Protein AF-A0A1S8A760-F1 (afdb_monomer)

Organism: Rosellinia necatrix (NCBI:txid77044)

Mean predicted aligned error: 11.9 Å

Sequence (377 aa):
MSPFPSDGNFTNELARILYDTVAKETEVVRKRNTLAPEFHKFLIQGTETIYLIHLPMFHVANYRQQLIVSVEFDQRSREKYVTMKKSYPSDPMILVTQHKTMLKDVVENNSGFKAQIMTKEAGIILYDVNVVIRKTVVSRPLNSKYRLRDYPTDSMPFYLYGSGSEANIDHVITRAPNTQLSASRCRLEWQEEQDAGVWDKDLVVLLEDVREAPMQPFPANAEIGGRNGAIVSHDHAAAAAKRSVGTKQDGRARNGYANGGDPARENGGDEPGNPQAAAAAAAAAGAETRGGGAKGSGFFFRPGARFQVGVWEDGDRSDASSKHASSELGAFVGYGVLTLGESVYVDSEAMNFDPFKKVEKVSEWRYEFDRIGKELE

Secondary structure (DSSP, 8-state):
--S-TTGGGHHHHHHHHHHHHHHHHHHHHHHHH----B--EEEEE-SSSEEEEE---SSSGGG-EEEEEEEEE-HHHHHHHHHHHHHSTTS--EEEESS-B-HHHHHH-TT-EEEEEEETTTEEEEEEEEEEEEEEEEEEE--GGGS-SS--SS-EEEEEEE-SSSEEEEE---SSS--EEEEEEEEEEESS---GGGGGS-EEEEETT--TGGGPSPPPHHHHT-TTSPP--THHHHHHHHTT------------------------------THHHHHHHHGGG-----------S-SS-TT-EEEEEEEE-S-TTSSSGGGGTTS---EEEEEEEE--SEEEEESSGGG--TT-----HHHHHHHHHHHHHH--

Foldseek 3Di:
DDPCCPPPNNVVVVVVVVVVVVVVVVVLVCQQADFDFDKWKFWWFDLVWIKTFTDAAQRHNQRQKGWIFTKDKDPVVSVVVNVVCVVVVAWTKMKIFPTRGRPVCQQPPQQFGFIFIQTPVGGTPGGRITMGTDDTLFIAGNHPVQADPAAFFFWWKWWWADFQQKIWTWTLHRHPPDKTKIFIRKHWFFPDDADRCVRVFGKMKTQRPHGRRLCPPPDACVLLLFPHEDPPPCVVLVVVVVVPPPDDDDDDDDDDDDDDDDDDDDDDDDDDDDPCVVVVSNVVVLDDDDDDDDPDRSRQRAAFRKGKIWMFGQCDSPDNHCCSRRPVDHGTRGITMITGHSHIYMGSERRNDNSSDDDPPVVVVVVVVVVVVVVVD

pLDDT: mean 80.33, std 24.34, range [24.03, 98.62]

Solvent-accessible surface area (backbone atoms only — not comparable to full-atom values): 21695 Å² total; per-residue (Å²): 134,79,94,61,51,68,53,95,55,41,47,60,52,50,51,47,54,51,49,54,49,52,55,54,51,48,53,52,53,46,65,32,60,51,73,59,62,37,69,52,47,20,46,58,36,64,74,91,62,36,33,38,33,46,65,39,20,68,50,39,48,70,30,28,40,51,36,31,31,34,43,45,56,41,70,72,51,38,56,50,48,44,53,48,44,71,75,41,50,54,60,62,41,35,37,32,42,69,55,66,38,43,66,66,57,64,72,70,32,80,86,38,49,55,23,31,33,26,35,90,88,73,39,75,76,43,73,78,36,45,39,31,68,75,44,79,74,42,65,30,52,54,48,76,91,36,38,50,94,62,60,49,69,70,27,35,34,22,40,41,49,61,42,99,87,43,23,31,39,38,50,54,79,40,45,82,73,52,59,52,43,36,32,24,54,25,47,76,47,59,76,59,94,72,67,81,70,60,55,79,48,60,33,25,34,32,32,57,88,39,48,42,41,88,52,59,77,64,64,51,40,82,76,50,57,42,89,49,31,74,78,71,62,67,60,65,46,49,61,64,55,61,72,73,69,84,67,84,90,78,90,84,81,85,83,89,86,88,80,89,80,86,86,83,89,82,90,88,83,87,87,88,83,80,72,61,69,66,58,53,62,67,60,63,79,58,77,85,83,92,77,90,81,79,97,63,60,75,49,76,93,38,58,66,33,73,39,55,27,46,32,26,30,36,48,47,69,84,46,51,39,47,49,20,51,67,79,50,55,37,59,78,73,49,47,31,38,40,29,36,17,64,28,45,38,42,29,36,44,53,33,56,44,50,85,80,63,77,80,79,56,62,67,55,53,53,53,52,51,56,49,54,59,65,73,74,110

Radius of gyration: 25.48 Å; Cα contacts (8 Å, |Δi|>4): 649; chains: 1; bounding box: 60×52×81 Å

Nearest PDB structures (foldseek):
  6ebn-assembly1_A  TM=8.573E-01  e=6.271E-21  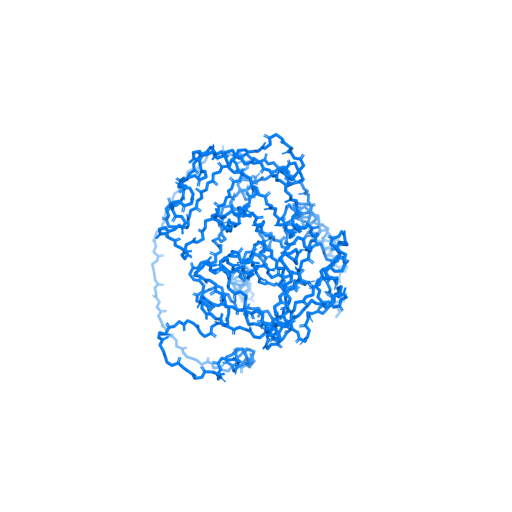Psilocybe cubensis
  6fp6-assembly10_T  TM=1.604E-01  e=4.983E+00  Homo sapiens
  6fp6-assembly1_B  TM=1.608E-01  e=7.389E+00  Homo sapiens
  6fp6-assembly7_N  TM=1.626E-01  e=6.603E+00  Homo sapiens

Structure (mmCIF, N/CA/C/O backbone):
data_AF-A0A1S8A760-F1
#
_entry.id   AF-A0A1S8A760-F1
#
loop_
_atom_site.group_PDB
_atom_site.id
_atom_site.type_symbol
_atom_site.label_atom_id
_atom_site.label_alt_id
_atom_site.label_comp_id
_atom_site.label_asym_id
_atom_site.label_entity_id
_atom_site.label_seq_id
_atom_site.pdbx_PDB_ins_code
_atom_site.Cartn_x
_atom_site.Cartn_y
_atom_site.Cartn_z
_atom_site.occupancy
_atom_site.B_iso_or_equiv
_atom_site.auth_seq_id
_atom_site.auth_comp_id
_atom_site.auth_asym_id
_atom_site.auth_atom_id
_atom_site.pdbx_PDB_model_num
ATOM 1 N N . MET A 1 1 ? 22.114 -27.608 -35.075 1.00 77.31 1 MET A N 1
ATOM 2 C CA . MET A 1 1 ? 23.422 -26.920 -35.040 1.00 77.31 1 MET A CA 1
ATOM 3 C C . MET A 1 1 ? 23.793 -26.596 -36.472 1.00 77.31 1 MET A C 1
ATOM 5 O O . MET A 1 1 ? 23.999 -27.527 -37.237 1.00 77.31 1 MET A O 1
ATOM 9 N N . SER A 1 2 ? 23.733 -25.320 -36.862 1.00 82.19 2 SER A N 1
ATOM 10 C CA . SER A 1 2 ? 24.055 -24.924 -38.240 1.00 82.19 2 SER A CA 1
ATOM 11 C C . SER A 1 2 ? 25.548 -25.155 -38.505 1.00 82.19 2 SER A C 1
ATOM 13 O O . SER A 1 2 ? 26.344 -24.799 -37.635 1.00 82.19 2 SER A O 1
ATOM 15 N N . PRO A 1 3 ? 25.943 -25.735 -39.654 1.00 86.00 3 PRO A N 1
ATOM 16 C CA . PRO A 1 3 ? 27.348 -25.877 -40.033 1.00 86.00 3 PRO A CA 1
ATOM 17 C C . PRO A 1 3 ? 27.922 -24.616 -40.705 1.00 86.00 3 PRO A C 1
ATOM 19 O O . PRO A 1 3 ? 29.114 -24.583 -40.983 1.00 86.00 3 PRO A O 1
ATOM 22 N N . PHE A 1 4 ? 27.108 -23.573 -40.923 1.00 87.00 4 PHE A N 1
ATOM 23 C CA . PHE A 1 4 ? 27.490 -22.350 -41.648 1.00 87.00 4 PHE A CA 1
ATOM 24 C C . PHE A 1 4 ? 27.614 -21.062 -40.799 1.00 87.00 4 PHE A C 1
ATOM 26 O O . PHE A 1 4 ? 27.436 -19.975 -41.344 1.00 87.00 4 PHE A O 1
ATOM 33 N N . PRO A 1 5 ? 27.863 -21.086 -39.471 1.00 73.56 5 PRO A N 1
ATOM 34 C CA . PRO A 1 5 ? 27.787 -19.865 -38.670 1.00 73.56 5 PRO A CA 1
ATOM 35 C C . PRO A 1 5 ? 28.897 -18.862 -39.020 1.00 73.56 5 PRO A C 1
ATOM 37 O O . PRO A 1 5 ? 28.692 -17.660 -38.909 1.00 73.56 5 PRO A O 1
ATOM 40 N N . SER A 1 6 ? 30.061 -19.333 -39.470 1.00 80.62 6 SER A N 1
ATOM 41 C CA . SER A 1 6 ? 31.209 -18.487 -39.815 1.00 80.62 6 SER A CA 1
ATOM 42 C C . SER A 1 6 ? 31.208 -17.967 -41.253 1.00 80.62 6 SER A C 1
ATOM 44 O O . SER A 1 6 ? 32.016 -17.090 -41.566 1.00 80.62 6 SER A O 1
ATOM 46 N N . ASP A 1 7 ? 30.344 -18.497 -42.122 1.00 84.19 7 ASP A N 1
ATOM 47 C CA . ASP A 1 7 ? 30.313 -18.103 -43.530 1.00 84.19 7 ASP A CA 1
ATOM 48 C C . ASP A 1 7 ? 29.912 -16.634 -43.662 1.00 84.19 7 ASP A C 1
ATOM 50 O O . ASP A 1 7 ? 29.051 -16.132 -42.941 1.00 84.19 7 ASP A O 1
ATOM 54 N N . GLY A 1 8 ? 30.585 -15.911 -44.559 1.00 83.44 8 GLY A N 1
ATOM 55 C CA . GLY A 1 8 ? 30.240 -14.521 -44.860 1.00 83.44 8 GLY A CA 1
ATOM 56 C C . GLY A 1 8 ? 30.291 -13.566 -43.661 1.00 83.44 8 GLY A C 1
ATOM 57 O O . GLY A 1 8 ? 29.593 -12.559 -43.679 1.00 83.44 8 GLY A O 1
ATOM 58 N N . ASN A 1 9 ? 31.098 -13.856 -42.629 1.00 84.38 9 ASN A N 1
ATOM 59 C CA . ASN A 1 9 ? 31.186 -13.057 -41.395 1.00 84.38 9 ASN A CA 1
ATOM 60 C C . ASN A 1 9 ? 29.900 -13.072 -40.535 1.00 84.38 9 ASN A C 1
ATOM 62 O O . ASN A 1 9 ? 29.743 -12.243 -39.633 1.00 84.38 9 ASN A O 1
ATOM 66 N N . PHE A 1 10 ? 29.002 -14.031 -40.773 1.00 88.12 10 PHE A N 1
ATOM 67 C CA . PHE A 1 10 ? 27.689 -14.111 -40.134 1.00 88.12 10 PHE A CA 1
ATOM 68 C C . PHE A 1 10 ? 27.760 -14.180 -38.597 1.00 88.12 10 PHE A C 1
ATOM 70 O O . PHE A 1 10 ? 27.038 -13.449 -37.920 1.00 88.12 10 PHE A O 1
ATOM 77 N N . THR A 1 11 ? 28.693 -14.947 -38.013 1.00 90.38 11 THR A N 1
ATOM 78 C CA . THR A 1 11 ? 28.916 -14.970 -36.550 1.00 90.38 11 THR A CA 1
ATOM 79 C C . THR A 1 11 ? 29.159 -13.574 -35.972 1.00 90.38 11 THR A C 1
ATOM 81 O O . THR A 1 11 ? 28.618 -13.245 -34.918 1.00 90.38 11 THR A O 1
ATOM 84 N N . ASN A 1 12 ? 29.962 -12.739 -36.638 1.00 91.06 12 ASN A N 1
ATOM 85 C CA . ASN A 1 12 ? 30.265 -11.396 -36.139 1.00 91.06 12 ASN A CA 1
ATOM 86 C C . ASN A 1 12 ? 29.061 -10.459 -36.281 1.00 91.06 12 ASN A C 1
ATOM 88 O O . ASN A 1 12 ? 28.842 -9.607 -35.420 1.00 91.06 12 ASN A O 1
ATOM 92 N N . GLU A 1 13 ? 28.254 -10.631 -37.328 1.00 91.25 13 GLU A N 1
ATOM 93 C CA . GLU A 1 13 ? 26.993 -9.908 -37.465 1.00 91.25 13 GLU A CA 1
ATOM 94 C C . GLU A 1 13 ? 26.007 -10.279 -36.350 1.00 91.25 13 GLU A C 1
ATOM 96 O O . GLU A 1 13 ? 25.474 -9.385 -35.688 1.00 91.25 13 GLU A O 1
ATOM 101 N N . LEU A 1 14 ? 25.839 -11.574 -36.061 1.00 92.62 14 LEU A N 1
ATOM 102 C CA . LEU A 1 14 ? 25.031 -12.045 -34.934 1.00 92.62 14 LEU A CA 1
ATOM 103 C C . LEU A 1 14 ? 25.556 -11.519 -33.594 1.00 92.62 14 LEU A C 1
ATOM 105 O O . LEU A 1 14 ? 24.769 -11.065 -32.762 1.00 92.62 14 LEU A O 1
ATOM 109 N N . ALA A 1 15 ? 26.875 -11.531 -33.387 1.00 94.38 15 ALA A N 1
ATOM 110 C CA . ALA A 1 15 ? 27.492 -10.989 -32.181 1.00 94.38 15 ALA A CA 1
ATOM 111 C C . ALA A 1 15 ? 27.212 -9.485 -32.024 1.00 94.38 15 ALA A C 1
ATOM 113 O O . ALA A 1 15 ? 26.903 -9.034 -30.920 1.00 94.38 15 ALA A O 1
ATOM 114 N N . ARG A 1 16 ? 27.247 -8.713 -33.119 1.00 94.31 16 ARG A N 1
ATOM 115 C CA . ARG A 1 16 ? 26.883 -7.288 -33.114 1.00 94.31 16 ARG A CA 1
ATOM 116 C C . ARG A 1 16 ? 25.404 -7.083 -32.786 1.00 94.31 16 ARG A C 1
ATOM 118 O O . ARG A 1 16 ? 25.092 -6.262 -31.931 1.00 94.31 16 ARG A O 1
ATOM 125 N N . ILE A 1 17 ? 24.503 -7.847 -33.407 1.00 95.12 17 ILE A N 1
ATOM 126 C CA . ILE A 1 17 ? 23.058 -7.781 -33.123 1.00 95.12 17 ILE A CA 1
ATOM 127 C C . ILE A 1 17 ? 22.786 -8.094 -31.648 1.00 95.12 17 ILE A C 1
ATOM 129 O O . ILE A 1 17 ? 22.015 -7.385 -30.993 1.00 95.12 17 ILE A O 1
ATOM 133 N N . LEU A 1 18 ? 23.438 -9.127 -31.110 1.00 94.88 18 LEU A N 1
ATOM 134 C CA . LEU A 1 18 ? 23.349 -9.473 -29.697 1.00 94.88 18 LEU A CA 1
ATOM 135 C C . LEU A 1 18 ? 23.847 -8.320 -28.823 1.00 94.88 18 LEU A C 1
ATOM 137 O O . LEU A 1 18 ? 23.137 -7.913 -27.906 1.00 94.88 18 LEU A O 1
ATOM 141 N N . TYR A 1 19 ? 25.022 -7.762 -29.124 1.00 96.94 19 TYR A N 1
ATOM 142 C CA . TYR A 1 19 ? 25.587 -6.637 -28.380 1.00 96.94 19 TYR A CA 1
ATOM 143 C C . TYR A 1 19 ? 24.648 -5.425 -28.367 1.00 96.94 19 TYR A C 1
ATOM 145 O O . TYR A 1 19 ? 24.320 -4.913 -27.297 1.00 96.94 19 TYR A O 1
ATOM 153 N N . ASP A 1 20 ? 24.155 -5.005 -29.533 1.00 95.75 20 ASP A N 1
ATOM 154 C CA . ASP A 1 20 ? 23.255 -3.857 -29.661 1.00 95.75 20 ASP A CA 1
ATOM 155 C C . ASP A 1 20 ? 21.937 -4.087 -28.916 1.00 95.75 20 ASP A C 1
ATOM 157 O O . ASP A 1 20 ? 21.383 -3.168 -28.305 1.00 95.75 20 ASP A O 1
ATOM 161 N N . THR A 1 21 ? 21.431 -5.322 -28.937 1.00 94.25 21 THR A N 1
ATOM 162 C CA . THR A 1 21 ? 20.231 -5.714 -28.190 1.00 94.25 21 THR A CA 1
ATOM 163 C C . THR A 1 21 ? 20.487 -5.641 -26.688 1.00 94.25 21 THR A C 1
ATOM 165 O O . THR A 1 21 ? 19.731 -4.982 -25.976 1.00 94.25 21 THR A O 1
ATOM 168 N N . VAL A 1 22 ? 21.584 -6.230 -26.203 1.00 95.62 22 VAL A N 1
ATOM 169 C CA . VAL A 1 22 ? 21.972 -6.190 -24.784 1.00 95.62 22 VAL A CA 1
ATOM 170 C C . VAL A 1 22 ? 22.178 -4.752 -24.310 1.00 95.62 22 VAL A C 1
ATOM 172 O O . VAL A 1 22 ? 21.701 -4.393 -23.233 1.00 95.62 22 VAL A O 1
ATOM 175 N N . ALA A 1 23 ? 22.829 -3.901 -25.105 1.00 95.19 23 ALA A N 1
ATOM 176 C CA . ALA A 1 23 ? 23.032 -2.492 -24.776 1.00 95.19 23 ALA A CA 1
ATOM 177 C C . ALA A 1 23 ? 21.695 -1.741 -24.636 1.00 95.19 23 ALA A C 1
ATOM 179 O O . ALA A 1 23 ? 21.484 -1.028 -23.652 1.00 95.19 23 ALA A O 1
ATOM 180 N N . LYS A 1 24 ? 20.754 -1.954 -25.567 1.00 92.88 24 LYS A N 1
ATOM 181 C CA . LYS A 1 24 ? 19.403 -1.366 -25.509 1.00 92.88 24 LYS A CA 1
ATOM 182 C C . LYS A 1 24 ? 18.616 -1.844 -24.288 1.00 92.88 24 LYS A C 1
ATOM 184 O O . LYS A 1 24 ? 18.034 -1.018 -23.587 1.00 92.88 24 LYS A O 1
ATOM 189 N N . GLU A 1 25 ? 18.614 -3.146 -24.004 1.00 92.75 25 GLU A N 1
ATOM 190 C CA . GLU A 1 25 ? 17.929 -3.691 -22.823 1.00 92.75 25 GLU A CA 1
ATOM 191 C C . GLU A 1 25 ? 18.574 -3.215 -21.515 1.00 92.75 25 GLU A C 1
ATOM 193 O O . GLU A 1 25 ? 17.878 -2.939 -20.539 1.00 92.75 25 GLU A O 1
ATOM 198 N N . THR A 1 26 ? 19.896 -3.026 -21.496 1.00 94.69 26 THR A N 1
ATOM 199 C CA . THR A 1 26 ? 20.610 -2.494 -20.326 1.00 94.69 26 THR A CA 1
ATOM 200 C C . THR A 1 26 ? 20.114 -1.096 -19.956 1.00 94.69 26 THR A C 1
ATOM 202 O O . THR A 1 26 ? 19.921 -0.809 -18.774 1.00 94.69 26 THR A O 1
ATOM 205 N N . GLU A 1 27 ? 19.830 -0.233 -20.933 1.00 93.62 27 GLU A N 1
ATOM 206 C CA . GLU A 1 27 ? 19.244 1.090 -20.675 1.00 93.62 27 GLU A CA 1
ATOM 207 C C . GLU A 1 27 ? 17.830 1.009 -20.086 1.00 93.62 27 GLU A C 1
ATOM 209 O O . GLU A 1 27 ? 17.474 1.789 -19.198 1.00 93.62 27 GLU A O 1
ATOM 214 N N . VAL A 1 28 ? 17.026 0.038 -20.527 1.00 91.81 28 VAL A N 1
ATOM 215 C CA . VAL A 1 28 ? 15.704 -0.228 -19.941 1.00 91.81 28 VAL A CA 1
ATOM 216 C C . VAL A 1 28 ? 15.852 -0.669 -18.483 1.00 91.81 28 VAL A C 1
ATOM 218 O O . VAL A 1 28 ? 15.191 -0.120 -17.600 1.00 91.81 28 VAL A O 1
ATOM 221 N N . VAL A 1 29 ? 16.776 -1.592 -18.204 1.00 92.81 29 VAL A N 1
ATOM 222 C CA . VAL A 1 29 ? 17.077 -2.064 -16.844 1.00 92.81 29 VAL A CA 1
ATOM 223 C C . VAL A 1 29 ? 17.585 -0.928 -15.953 1.00 92.81 29 VAL A C 1
ATOM 225 O O . VAL A 1 29 ? 17.170 -0.848 -14.794 1.00 92.81 29 VAL A O 1
ATOM 228 N N . ARG A 1 30 ? 18.430 -0.026 -16.469 1.00 93.31 30 ARG A N 1
ATOM 229 C CA . ARG A 1 30 ? 18.885 1.170 -15.742 1.00 93.31 30 ARG A CA 1
ATOM 230 C C . ARG A 1 30 ? 17.698 2.041 -15.351 1.00 93.31 30 ARG A C 1
ATOM 232 O O . ARG A 1 30 ? 17.471 2.238 -14.163 1.00 93.31 30 ARG A O 1
ATOM 239 N N . LYS A 1 31 ? 16.865 2.451 -16.314 1.00 90.38 31 LYS A N 1
ATOM 240 C CA . LYS A 1 31 ? 15.653 3.255 -16.051 1.00 90.38 31 LYS A CA 1
ATOM 241 C C . LYS A 1 31 ? 14.723 2.596 -15.035 1.00 90.38 31 LYS A C 1
ATOM 243 O O . LYS A 1 31 ? 14.194 3.266 -14.157 1.00 90.38 31 LYS A O 1
ATOM 248 N N . ARG A 1 32 ? 14.563 1.277 -15.130 1.00 91.19 32 ARG A N 1
ATOM 249 C CA . ARG A 1 32 ? 13.740 0.475 -14.223 1.00 91.19 32 ARG A CA 1
ATOM 250 C C . ARG A 1 32 ? 14.244 0.491 -12.772 1.00 91.19 32 ARG A C 1
ATOM 252 O O . ARG A 1 32 ? 13.445 0.340 -11.841 1.00 91.19 32 ARG A O 1
ATOM 259 N N . ASN A 1 33 ? 15.557 0.629 -12.573 1.00 93.44 33 ASN A N 1
ATOM 260 C CA . ASN A 1 33 ? 16.224 0.499 -11.274 1.00 93.44 33 ASN A CA 1
ATOM 261 C C . ASN A 1 33 ? 16.793 1.809 -10.702 1.00 93.44 33 ASN A C 1
ATOM 263 O O . ASN A 1 33 ? 17.213 1.821 -9.547 1.00 93.44 33 ASN A O 1
ATOM 267 N N . THR A 1 34 ? 16.803 2.902 -11.463 1.00 93.31 34 THR A N 1
ATOM 268 C CA . THR A 1 34 ? 17.258 4.211 -10.983 1.00 93.31 34 THR A CA 1
ATOM 269 C C . THR A 1 34 ? 16.166 4.898 -10.170 1.00 93.31 34 THR A C 1
ATOM 271 O O . THR A 1 34 ? 15.094 5.193 -10.690 1.00 93.31 34 THR A O 1
ATOM 274 N N . LEU A 1 35 ? 16.462 5.204 -8.905 1.00 93.56 35 LEU A N 1
ATOM 275 C CA . LEU A 1 35 ? 15.617 6.069 -8.083 1.00 93.56 35 LEU A CA 1
ATOM 276 C C . LEU A 1 35 ? 15.700 7.515 -8.581 1.00 93.56 35 LEU A C 1
ATOM 278 O O . LEU A 1 35 ? 16.785 8.028 -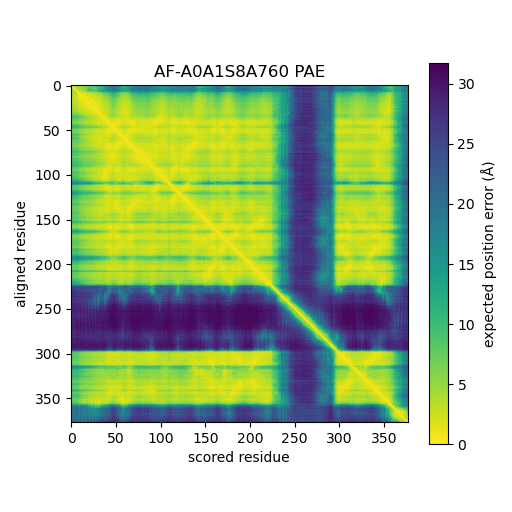8.852 1.00 93.56 35 LEU A O 1
ATOM 282 N N . ALA A 1 36 ? 14.550 8.173 -8.676 1.00 93.31 36 ALA A N 1
ATOM 283 C CA . ALA A 1 36 ? 14.442 9.569 -9.080 1.00 93.31 36 ALA A CA 1
ATOM 284 C C . ALA A 1 36 ? 13.235 10.236 -8.398 1.00 93.31 36 ALA A C 1
ATOM 286 O O . ALA A 1 36 ? 12.306 9.542 -7.980 1.00 93.31 36 ALA A O 1
ATOM 287 N N . PRO A 1 37 ? 13.194 11.574 -8.304 1.00 95.81 37 PRO A N 1
ATOM 288 C CA . PRO A 1 37 ? 12.001 12.255 -7.829 1.00 95.81 37 PRO A CA 1
ATOM 289 C C . PRO A 1 37 ? 10.791 11.934 -8.719 1.00 95.81 37 PRO A C 1
ATOM 291 O O . PRO A 1 37 ? 10.845 12.115 -9.939 1.00 95.81 37 PRO A O 1
ATOM 294 N N . GLU A 1 38 ? 9.693 11.481 -8.115 1.00 95.06 38 GLU A N 1
ATOM 295 C CA . GLU A 1 38 ? 8.441 11.150 -8.805 1.00 95.06 38 GLU A CA 1
ATOM 296 C C . GLU A 1 38 ? 7.205 11.590 -8.018 1.00 95.06 38 GLU A C 1
ATOM 298 O O . GLU A 1 38 ? 7.303 12.052 -6.879 1.00 95.06 38 GLU A O 1
ATOM 303 N N . PHE A 1 39 ? 6.044 11.501 -8.667 1.00 95.38 39 PHE A N 1
ATOM 304 C CA . PHE A 1 39 ? 4.756 11.666 -8.004 1.00 95.38 39 PHE A CA 1
ATOM 305 C C . PHE A 1 39 ? 4.376 10.381 -7.272 1.00 95.38 39 PHE A C 1
ATOM 307 O O . PHE A 1 39 ? 4.166 9.348 -7.906 1.00 95.38 39 PHE A O 1
ATOM 314 N N . HIS A 1 40 ? 4.253 10.453 -5.951 1.00 96.00 40 HIS A N 1
ATOM 315 C CA . HIS A 1 40 ? 3.860 9.304 -5.134 1.00 96.00 40 HIS A CA 1
ATOM 316 C C . HIS A 1 40 ? 2.362 9.331 -4.889 1.00 96.00 40 HIS A C 1
ATOM 318 O O . HIS A 1 40 ? 1.798 10.394 -4.617 1.00 96.00 40 HIS A O 1
ATOM 324 N N . LYS A 1 41 ? 1.730 8.163 -5.003 1.00 96.50 41 LYS A N 1
ATOM 325 C CA . LYS A 1 41 ? 0.294 7.977 -4.801 1.00 96.50 41 LYS A CA 1
ATOM 326 C C . LYS A 1 41 ? 0.067 7.164 -3.534 1.00 96.50 41 LYS A C 1
ATOM 328 O O . LYS A 1 41 ? 0.753 6.167 -3.309 1.00 96.50 41 LYS A O 1
ATOM 333 N N . 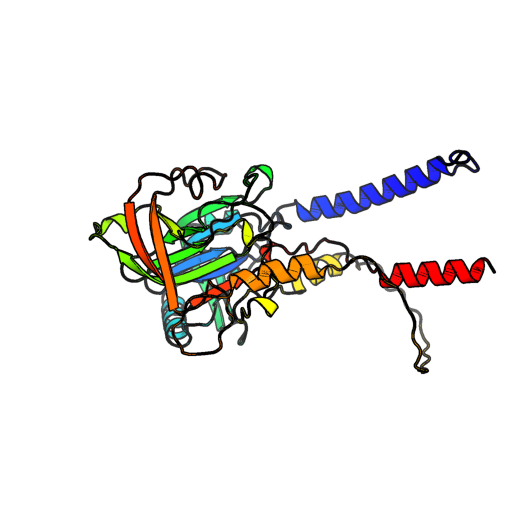PHE A 1 42 ? -0.913 7.580 -2.743 1.00 97.81 42 PHE A N 1
ATOM 334 C CA . PHE A 1 42 ? -1.284 6.922 -1.503 1.00 97.81 42 PHE A CA 1
ATOM 335 C C . PHE A 1 42 ? -2.796 6.744 -1.421 1.00 97.81 42 PHE A C 1
ATOM 337 O O . PHE A 1 42 ? -3.538 7.705 -1.609 1.00 97.81 42 PHE A O 1
ATOM 344 N N . LEU A 1 43 ? -3.259 5.543 -1.097 1.00 97.56 43 LEU A N 1
ATOM 345 C CA . LEU A 1 43 ? -4.628 5.323 -0.652 1.00 97.56 43 LEU A CA 1
ATOM 346 C C . LEU A 1 43 ? -4.804 5.931 0.743 1.00 97.56 43 LEU A C 1
ATOM 348 O O . LEU A 1 43 ? -3.990 5.685 1.633 1.00 97.56 43 LEU A O 1
ATOM 352 N N . ILE A 1 44 ? -5.865 6.714 0.935 1.00 97.81 44 ILE A N 1
ATOM 353 C CA . ILE A 1 44 ? -6.196 7.304 2.235 1.00 97.81 44 ILE A CA 1
ATOM 354 C C . ILE A 1 44 ? -7.168 6.383 2.983 1.00 97.81 44 ILE A C 1
ATOM 356 O O . ILE A 1 44 ? -8.180 5.954 2.422 1.00 97.81 44 ILE A O 1
ATOM 360 N N . GLN A 1 45 ? -6.888 6.114 4.258 1.00 96.94 45 GLN A N 1
ATOM 361 C CA . GLN A 1 45 ? -7.771 5.378 5.167 1.00 96.94 45 GLN A CA 1
ATOM 362 C C . GLN A 1 45 ? -7.975 6.116 6.494 1.00 96.94 45 GLN A C 1
ATOM 364 O O . GLN A 1 45 ? -7.121 6.890 6.922 1.00 96.94 45 GLN A O 1
ATOM 369 N N . GLY A 1 46 ? -9.103 5.835 7.150 1.00 94.94 46 GLY A N 1
ATOM 370 C CA . GLY A 1 46 ? -9.456 6.377 8.463 1.00 94.94 46 GLY A CA 1
ATOM 371 C C . GLY A 1 46 ? -9.992 7.813 8.439 1.00 94.94 46 GLY A C 1
ATOM 372 O O . GLY A 1 46 ? -9.822 8.565 7.471 1.00 94.94 46 GLY A O 1
ATOM 373 N N . THR A 1 47 ? -10.692 8.179 9.508 1.00 94.81 47 THR A N 1
ATOM 374 C CA . THR A 1 47 ? -11.272 9.508 9.753 1.00 94.81 47 THR A CA 1
ATOM 375 C C . THR A 1 47 ? -10.971 10.033 11.160 1.00 94.81 47 THR A C 1
ATOM 377 O O . THR A 1 47 ? -10.897 11.253 11.343 1.00 94.81 47 THR A O 1
ATOM 380 N N . GLU A 1 48 ? -10.738 9.145 12.131 1.00 93.56 48 GLU A N 1
ATOM 381 C CA . GLU A 1 48 ? -10.208 9.476 13.457 1.00 93.56 48 GLU A CA 1
ATOM 382 C C . GLU A 1 48 ? -8.705 9.752 13.353 1.00 93.56 48 GLU A C 1
ATOM 384 O O . GLU A 1 48 ? -8.246 10.882 13.554 1.00 93.56 48 GLU A O 1
ATOM 389 N N . THR A 1 49 ? -7.958 8.734 12.926 1.00 96.19 49 THR A N 1
ATOM 390 C CA . THR A 1 49 ? -6.554 8.839 12.529 1.00 96.19 49 THR A CA 1
ATOM 391 C C . THR A 1 49 ? -6.463 8.595 11.034 1.00 96.19 49 THR A C 1
ATOM 393 O O . THR A 1 49 ? -7.012 7.622 10.524 1.00 96.19 49 THR A O 1
ATOM 396 N N . ILE A 1 50 ? -5.792 9.496 10.319 1.00 97.94 50 ILE A N 1
ATOM 397 C CA . ILE A 1 50 ? -5.645 9.386 8.870 1.00 97.94 50 ILE A CA 1
ATOM 398 C C . ILE A 1 50 ? -4.369 8.607 8.579 1.00 97.94 50 ILE A C 1
ATOM 400 O O . ILE A 1 50 ? -3.292 8.957 9.065 1.00 97.94 50 ILE A O 1
ATOM 404 N N . TYR A 1 51 ? -4.495 7.574 7.757 1.00 98.44 51 TYR A N 1
ATOM 405 C CA . TYR A 1 51 ? -3.388 6.765 7.274 1.00 98.44 51 TYR A CA 1
ATOM 406 C C . TYR A 1 51 ? -3.236 6.922 5.766 1.00 98.44 51 TYR A C 1
ATOM 408 O O . TYR A 1 51 ? -4.224 7.016 5.034 1.00 98.44 51 TYR A O 1
ATOM 416 N N . LEU A 1 52 ? -1.989 6.930 5.306 1.00 98.50 52 LEU A N 1
ATOM 417 C CA . LEU A 1 52 ? -1.629 6.880 3.896 1.00 98.50 52 LEU A CA 1
ATOM 418 C C . LEU A 1 52 ? -0.932 5.554 3.612 1.00 98.50 52 LEU A C 1
ATOM 420 O O . LEU A 1 52 ? 0.119 5.274 4.190 1.00 98.50 52 LEU A O 1
ATOM 424 N N . ILE A 1 53 ? -1.502 4.768 2.703 1.00 98.25 53 ILE A N 1
ATOM 425 C CA . ILE A 1 53 ? -0.916 3.524 2.202 1.00 98.25 53 ILE A CA 1
ATOM 426 C C . ILE A 1 53 ? -0.342 3.809 0.825 1.00 98.25 53 ILE A C 1
ATOM 428 O O . ILE A 1 53 ? -1.077 4.151 -0.098 1.00 98.25 53 ILE A O 1
ATOM 432 N N . HIS A 1 54 ? 0.967 3.678 0.672 1.00 97.56 54 HIS A N 1
ATOM 433 C CA . HIS A 1 54 ? 1.622 3.841 -0.619 1.00 97.56 54 HIS A CA 1
ATOM 434 C C . HIS A 1 54 ? 1.075 2.827 -1.638 1.00 97.56 54 HIS A C 1
ATOM 436 O O . HIS A 1 54 ? 0.759 1.700 -1.268 1.00 97.56 54 HIS A O 1
ATOM 442 N N . LEU A 1 55 ? 0.950 3.217 -2.910 1.00 95.69 55 LEU A N 1
ATOM 443 C CA . LEU A 1 55 ? 0.544 2.318 -3.998 1.00 95.69 55 LEU A CA 1
ATOM 444 C C . LEU A 1 55 ? 1.799 1.730 -4.675 1.00 95.69 55 LEU A C 1
ATOM 446 O O . LEU A 1 55 ? 2.405 2.403 -5.517 1.00 95.69 55 LEU A O 1
ATOM 450 N N . PRO A 1 56 ? 2.254 0.522 -4.291 1.00 93.69 56 PRO A N 1
ATOM 451 C CA . PRO A 1 56 ? 3.524 -0.022 -4.752 1.00 93.69 56 PRO A CA 1
ATOM 452 C C . PRO A 1 56 ? 3.480 -0.542 -6.192 1.00 93.69 56 PRO A C 1
ATOM 454 O O . PRO A 1 56 ? 2.434 -0.900 -6.724 1.00 93.69 56 PRO A O 1
ATOM 457 N N . MET A 1 57 ? 4.666 -0.690 -6.792 1.00 94.25 57 MET A N 1
ATOM 458 C CA . MET A 1 57 ? 4.878 -1.458 -8.024 1.00 94.25 57 MET A CA 1
ATOM 459 C C . MET A 1 57 ? 6.170 -2.269 -7.936 1.00 94.25 57 MET A C 1
ATOM 461 O O . MET A 1 57 ? 7.224 -1.735 -7.585 1.00 94.25 57 MET A O 1
ATOM 465 N N . PHE A 1 58 ? 6.145 -3.543 -8.338 1.00 93.88 58 PHE A N 1
ATOM 466 C CA . PHE A 1 58 ? 7.345 -4.393 -8.309 1.00 93.88 58 PHE A CA 1
ATOM 467 C C . PHE A 1 58 ? 8.378 -4.012 -9.368 1.00 93.88 58 PHE A C 1
ATOM 469 O O . PHE A 1 58 ? 9.579 -4.257 -9.206 1.00 93.88 58 PHE A O 1
ATOM 476 N N . HIS A 1 59 ? 7.921 -3.448 -10.483 1.00 91.81 59 HIS A N 1
ATOM 477 C CA . HIS A 1 59 ? 8.767 -3.261 -11.650 1.00 91.81 59 HIS A CA 1
ATOM 478 C C . HIS A 1 59 ? 9.537 -1.944 -11.611 1.00 91.81 59 HIS A C 1
ATOM 480 O O . HIS A 1 59 ? 10.646 -1.910 -12.122 1.00 91.81 59 HIS A O 1
ATOM 486 N N . VAL A 1 60 ? 9.070 -0.908 -10.916 1.00 92.69 60 VAL A N 1
ATOM 487 C CA . VAL A 1 60 ? 9.706 0.423 -10.898 1.00 92.69 60 VAL A CA 1
ATOM 488 C C . VAL A 1 60 ? 10.365 0.672 -9.542 1.00 92.69 60 VAL A C 1
ATOM 490 O O . VAL A 1 60 ? 9.690 0.605 -8.523 1.00 92.69 60 VAL A O 1
ATOM 493 N N . ALA A 1 61 ? 11.674 0.951 -9.498 1.00 93.06 61 ALA A N 1
ATOM 494 C CA . ALA A 1 61 ? 12.412 1.103 -8.231 1.00 93.06 61 ALA A CA 1
ATOM 495 C C . ALA A 1 61 ? 11.796 2.122 -7.267 1.00 93.06 61 ALA A C 1
ATOM 497 O O . ALA A 1 61 ? 11.740 1.860 -6.070 1.00 93.06 61 ALA A O 1
ATOM 498 N N . ASN A 1 62 ? 11.283 3.233 -7.792 1.00 92.81 62 ASN A N 1
ATOM 499 C CA . ASN A 1 62 ? 10.684 4.315 -7.013 1.00 92.81 62 ASN A CA 1
ATOM 500 C C . ASN A 1 62 ? 9.470 3.861 -6.195 1.00 92.81 62 ASN A C 1
ATOM 502 O O . ASN A 1 62 ? 9.182 4.479 -5.177 1.00 92.81 62 ASN A O 1
ATOM 506 N N . TYR A 1 63 ? 8.788 2.796 -6.631 1.00 94.50 63 TYR A N 1
ATOM 507 C CA . TYR A 1 63 ? 7.557 2.306 -6.014 1.00 94.50 63 TYR A CA 1
ATOM 508 C C . TYR A 1 63 ? 7.719 0.933 -5.338 1.00 94.50 63 TYR A C 1
ATOM 510 O O . TYR A 1 63 ? 6.731 0.336 -4.915 1.00 94.50 63 TYR A O 1
ATOM 518 N N . ARG A 1 64 ? 8.948 0.409 -5.209 1.00 94.69 64 ARG A N 1
ATOM 519 C CA . ARG A 1 64 ? 9.236 -0.898 -4.580 1.00 94.69 64 ARG A CA 1
ATOM 520 C C . ARG A 1 64 ? 9.283 -0.825 -3.049 1.00 94.69 64 ARG A C 1
ATOM 522 O O . ARG A 1 64 ? 10.220 -1.324 -2.432 1.00 94.69 64 ARG A O 1
ATOM 529 N N . GLN A 1 65 ? 8.262 -0.234 -2.443 1.00 95.50 65 GLN A N 1
ATOM 530 C CA . GLN A 1 65 ? 8.130 -0.096 -0.995 1.00 95.50 65 GLN A CA 1
ATOM 531 C C . GLN A 1 65 ? 6.666 -0.302 -0.600 1.00 95.50 65 GLN A C 1
ATOM 533 O O . GLN A 1 65 ? 5.787 0.382 -1.131 1.00 95.50 65 GLN A O 1
ATOM 538 N N . GLN A 1 66 ? 6.414 -1.201 0.348 1.00 97.06 66 GLN A N 1
ATOM 539 C CA . GLN A 1 66 ? 5.158 -1.230 1.086 1.00 97.06 66 GLN A CA 1
ATOM 540 C C . GLN A 1 66 ? 5.297 -0.287 2.280 1.00 97.06 66 GLN A C 1
ATOM 542 O O . GLN A 1 66 ? 6.142 -0.494 3.152 1.00 97.06 66 GLN A O 1
ATOM 547 N N . LEU A 1 67 ? 4.511 0.783 2.279 1.00 97.38 67 LEU A N 1
ATOM 548 C CA . LEU A 1 67 ? 4.626 1.874 3.238 1.00 97.38 67 LEU A CA 1
ATOM 549 C C . LEU A 1 67 ? 3.234 2.274 3.722 1.00 97.38 67 LEU A C 1
ATOM 551 O O . LEU A 1 67 ? 2.362 2.573 2.908 1.00 97.38 67 LEU A O 1
ATOM 555 N N . ILE A 1 68 ? 3.069 2.320 5.040 1.00 98.06 68 ILE A N 1
ATOM 556 C CA . ILE A 1 68 ? 1.879 2.824 5.723 1.00 98.06 68 ILE A CA 1
ATOM 557 C C . ILE A 1 68 ? 2.355 3.861 6.732 1.00 98.06 68 ILE A C 1
ATOM 559 O O . ILE A 1 68 ? 3.221 3.574 7.560 1.00 98.06 68 ILE A O 1
ATOM 563 N N . VAL A 1 69 ? 1.803 5.067 6.675 1.00 97.50 69 VAL A N 1
ATOM 564 C CA . VAL A 1 69 ? 2.142 6.156 7.601 1.00 97.50 69 VAL A CA 1
ATOM 565 C C . VAL A 1 69 ? 0.870 6.764 8.174 1.00 97.50 69 VAL A C 1
ATOM 567 O O . VAL A 1 69 ? -0.118 6.907 7.457 1.00 97.50 69 VAL A O 1
ATOM 570 N N . SER A 1 70 ? 0.883 7.135 9.453 1.00 97.38 70 SER A N 1
ATOM 571 C CA . SER A 1 70 ? -0.146 8.008 10.016 1.00 97.38 70 SER A CA 1
ATOM 572 C C . SER A 1 70 ? 0.225 9.463 9.762 1.00 97.38 70 SER A C 1
ATOM 574 O O . SER A 1 70 ? 1.400 9.850 9.826 1.00 97.38 70 SER A O 1
ATOM 576 N N . VAL A 1 71 ? -0.778 10.275 9.447 1.00 97.88 71 VAL A N 1
ATOM 577 C CA . VAL A 1 71 ? -0.585 11.663 9.037 1.00 97.88 71 VAL A CA 1
ATOM 578 C C . VAL A 1 71 ? -1.603 12.593 9.669 1.00 97.88 71 VAL A C 1
ATOM 580 O O . VAL A 1 71 ? -2.692 12.198 10.087 1.00 97.88 71 VAL A O 1
ATOM 583 N N . GLU A 1 72 ? -1.258 13.870 9.651 1.00 97.50 72 GLU A N 1
ATOM 584 C CA . GLU A 1 72 ? -2.184 14.963 9.872 1.00 97.50 72 GLU A CA 1
ATOM 585 C C . GLU A 1 72 ? -2.283 15.827 8.622 1.00 97.50 72 GLU A C 1
ATOM 587 O O . GLU A 1 72 ? -1.281 16.161 7.987 1.00 97.50 72 GLU A O 1
ATOM 592 N N . PHE A 1 73 ? -3.514 16.200 8.285 1.00 97.88 73 PHE A N 1
ATOM 593 C CA . PHE A 1 73 ? -3.788 17.250 7.315 1.00 97.88 73 PHE A CA 1
ATOM 594 C C . PHE A 1 73 ? -3.978 18.578 8.042 1.00 97.88 73 PHE A C 1
ATOM 596 O O . PHE A 1 73 ? -4.388 18.597 9.206 1.00 97.88 73 PHE A O 1
ATOM 603 N N . ASP A 1 74 ? -3.755 19.691 7.342 1.00 96.81 74 ASP A N 1
ATOM 604 C CA . ASP A 1 74 ? -4.211 20.991 7.828 1.00 96.81 74 ASP A CA 1
ATOM 605 C C . ASP A 1 74 ? -5.716 20.960 8.147 1.00 96.81 74 ASP A C 1
ATOM 607 O O . ASP A 1 74 ? -6.489 20.231 7.518 1.00 96.81 74 ASP A O 1
ATOM 611 N N . GLN A 1 75 ? -6.135 21.754 9.136 1.00 96.75 75 GLN A N 1
ATOM 612 C CA . GLN A 1 75 ? -7.488 21.696 9.695 1.00 96.75 75 GLN A CA 1
ATOM 613 C C . GLN A 1 75 ? -8.580 21.787 8.619 1.00 96.75 75 GLN A C 1
ATOM 615 O O . GLN A 1 75 ? -9.513 20.982 8.602 1.00 96.75 75 GLN A O 1
ATOM 620 N N . ARG A 1 76 ? -8.426 22.718 7.671 1.00 96.81 76 ARG A N 1
ATOM 621 C CA . ARG A 1 76 ? -9.395 22.932 6.591 1.00 96.81 76 ARG A CA 1
ATOM 622 C C . ARG A 1 76 ? -9.494 21.711 5.679 1.00 96.81 76 ARG A C 1
ATOM 624 O O . ARG A 1 76 ? -10.599 21.302 5.317 1.00 96.81 76 ARG A O 1
ATOM 631 N N . SER A 1 77 ? -8.361 21.144 5.275 1.00 97.62 77 SER A N 1
ATOM 632 C CA . SER A 1 77 ? -8.329 19.943 4.437 1.00 97.62 77 SER A CA 1
ATOM 633 C C . SER A 1 77 ? -8.856 18.717 5.177 1.00 97.62 77 SER A C 1
ATOM 635 O O . SER A 1 77 ? -9.597 17.933 4.583 1.00 97.62 77 SER A O 1
ATOM 637 N N . ARG A 1 78 ? -8.554 18.581 6.477 1.00 97.62 78 ARG A N 1
ATOM 638 C CA . ARG A 1 78 ? -9.062 17.503 7.339 1.00 97.62 78 ARG A CA 1
ATOM 639 C C . ARG A 1 78 ? -10.586 17.511 7.409 1.00 97.62 78 ARG A C 1
ATOM 641 O O . ARG A 1 78 ? -11.206 16.487 7.140 1.00 97.62 78 ARG A O 1
ATOM 648 N N . GLU A 1 79 ? -11.196 18.649 7.730 1.00 97.44 79 GLU A N 1
ATOM 649 C CA . GLU A 1 79 ? -12.656 18.777 7.852 1.00 97.44 79 GLU A CA 1
ATOM 650 C C . GLU A 1 79 ? -13.370 18.421 6.540 1.00 97.44 79 GLU A C 1
ATOM 652 O O . GLU A 1 79 ? -14.347 17.663 6.535 1.00 97.44 79 GLU A O 1
ATOM 657 N N . LYS A 1 80 ? -12.840 18.901 5.407 1.00 97.12 80 LYS A N 1
ATOM 658 C CA . LYS A 1 80 ? -13.370 18.568 4.080 1.00 97.12 80 LYS A CA 1
ATOM 659 C C . LYS A 1 80 ? -13.213 17.088 3.757 1.00 97.12 80 LYS A C 1
ATOM 661 O O . LYS A 1 80 ? -14.184 16.465 3.340 1.00 97.12 80 LYS A O 1
ATOM 666 N N . TYR A 1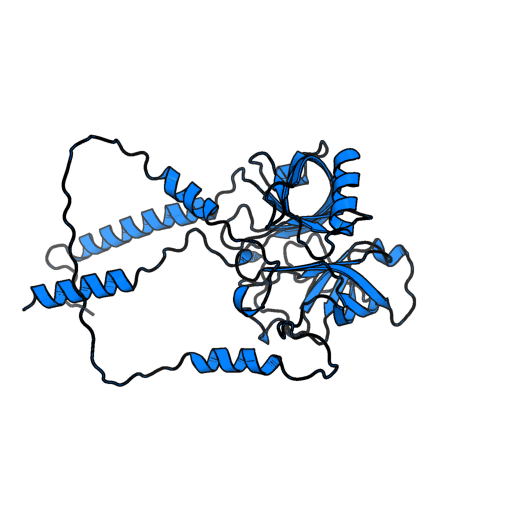 81 ? -12.021 16.527 3.960 1.00 97.12 81 TYR A N 1
ATOM 667 C CA . TYR A 1 81 ? -11.761 15.106 3.737 1.00 97.12 81 TYR A CA 1
ATOM 668 C C . TYR A 1 81 ? -12.725 14.237 4.551 1.00 97.12 81 TYR A C 1
ATOM 670 O O . TYR A 1 81 ? -13.413 13.398 3.977 1.00 97.12 81 TYR A O 1
ATOM 678 N N . VAL A 1 82 ? -12.855 14.490 5.857 1.00 96.75 82 VAL A N 1
ATOM 679 C CA . VAL A 1 82 ? -13.750 13.725 6.738 1.00 96.75 82 VAL A CA 1
ATOM 680 C C . VAL A 1 82 ? -15.206 13.846 6.285 1.00 96.75 82 VAL A C 1
ATOM 682 O O . VAL A 1 82 ? -15.916 12.843 6.232 1.00 96.75 82 VAL A O 1
ATOM 685 N N . THR A 1 83 ? -15.656 15.047 5.910 1.00 96.38 83 THR A N 1
ATOM 686 C CA . THR A 1 83 ? -17.023 15.268 5.405 1.00 96.38 83 THR A CA 1
ATOM 687 C C . THR A 1 83 ? -17.284 14.473 4.127 1.00 96.38 83 THR A C 1
ATOM 689 O O . THR A 1 83 ? -18.298 13.779 4.017 1.00 96.38 83 THR A O 1
ATOM 692 N N . MET A 1 84 ? -16.353 14.521 3.172 1.00 94.44 84 MET A N 1
ATOM 693 C CA . MET A 1 84 ? -16.475 13.774 1.921 1.00 94.44 84 MET A CA 1
ATOM 694 C C . MET A 1 84 ? -16.414 12.268 2.165 1.00 94.44 84 MET A C 1
ATOM 696 O O . MET A 1 84 ? -17.237 11.547 1.616 1.00 94.44 84 MET A O 1
ATOM 700 N N . LYS A 1 85 ? -15.503 11.783 3.016 1.00 93.50 85 LYS A N 1
ATOM 701 C CA . LYS A 1 85 ? -15.357 10.347 3.284 1.00 93.50 85 LYS A CA 1
ATOM 702 C C . LYS A 1 85 ? -16.567 9.770 4.017 1.00 93.50 85 LYS A C 1
ATOM 704 O O . LYS A 1 85 ? -16.929 8.627 3.776 1.00 93.50 85 LYS A O 1
ATOM 709 N N . LYS A 1 86 ? -17.237 10.564 4.857 1.00 93.25 86 LYS A N 1
ATOM 710 C CA . LYS A 1 86 ? -18.529 10.193 5.460 1.00 93.25 86 LYS A CA 1
ATOM 711 C C . LYS A 1 86 ? -19.677 10.186 4.448 1.00 93.25 86 LYS A C 1
ATOM 713 O O . LYS A 1 86 ? -20.572 9.361 4.575 1.00 93.25 86 LYS A O 1
ATOM 718 N N . SER A 1 87 ? -19.650 11.084 3.463 1.00 93.69 87 SER A N 1
ATOM 719 C CA . SER A 1 87 ? -20.689 11.178 2.423 1.00 93.69 87 SER A CA 1
ATOM 720 C C . SER A 1 87 ? -20.539 10.105 1.339 1.00 93.69 87 SER A C 1
ATOM 722 O O . SER A 1 87 ? -21.534 9.616 0.817 1.00 93.69 87 SER A O 1
ATOM 724 N N . TYR A 1 88 ? -19.297 9.721 1.035 1.00 91.50 88 TYR A N 1
ATOM 725 C CA . TYR A 1 88 ? -18.925 8.730 0.023 1.00 91.50 88 TYR A CA 1
ATOM 726 C C . TYR A 1 88 ? -18.041 7.645 0.653 1.00 91.50 88 TYR A C 1
ATOM 728 O O . TYR A 1 88 ? -16.838 7.558 0.381 1.00 91.50 88 TYR A O 1
ATOM 736 N N . PRO A 1 89 ? -18.612 6.835 1.560 1.00 89.50 89 PRO A N 1
ATOM 737 C CA . PRO A 1 89 ? -17.854 5.870 2.343 1.00 89.50 89 PRO A CA 1
ATOM 738 C C . PRO A 1 89 ? -17.124 4.828 1.497 1.00 89.50 89 PRO A C 1
ATOM 740 O O . PRO A 1 89 ? -15.987 4.477 1.818 1.00 89.50 89 PRO A O 1
ATOM 743 N N . SER A 1 90 ? -17.748 4.363 0.416 1.00 87.88 90 SER A N 1
ATOM 744 C CA . SER A 1 90 ? -17.219 3.334 -0.484 1.00 87.88 90 SER A CA 1
ATOM 745 C C . SER A 1 90 ? -16.087 3.811 -1.384 1.00 87.88 90 SER A C 1
ATOM 747 O O . SER A 1 90 ? -15.333 2.984 -1.896 1.00 87.88 90 SER A O 1
ATOM 749 N N . ASP A 1 91 ? -15.969 5.121 -1.591 1.00 87.88 91 ASP A N 1
ATOM 750 C CA . ASP A 1 91 ? -15.156 5.645 -2.680 1.00 87.88 91 ASP A CA 1
ATOM 751 C C . ASP A 1 91 ? -13.691 5.755 -2.236 1.00 87.88 91 ASP A C 1
ATOM 753 O O . ASP A 1 91 ? -13.391 6.335 -1.176 1.00 87.88 91 ASP A O 1
ATOM 757 N N . PRO A 1 92 ? -12.747 5.180 -3.003 1.00 90.62 92 PRO A N 1
ATOM 758 C CA . PRO A 1 92 ? -11.335 5.310 -2.704 1.00 90.62 92 PRO A CA 1
ATOM 759 C C . PRO A 1 92 ? -10.887 6.747 -2.979 1.00 90.62 92 PRO A C 1
ATOM 761 O O . PRO A 1 92 ? -11.095 7.298 -4.060 1.00 90.62 92 PRO A O 1
ATOM 764 N N . MET A 1 93 ? -10.235 7.348 -1.988 1.00 94.81 93 MET A N 1
ATOM 765 C CA . MET A 1 93 ? -9.597 8.652 -2.123 1.00 94.81 93 MET A CA 1
ATOM 766 C C . MET A 1 93 ? -8.093 8.441 -2.180 1.00 94.81 93 MET A C 1
ATOM 768 O O . MET A 1 93 ? -7.520 7.794 -1.302 1.00 94.81 93 MET A O 1
ATOM 772 N N . ILE A 1 94 ? -7.466 8.976 -3.223 1.00 96.75 94 ILE A N 1
ATOM 773 C CA . ILE A 1 94 ? -6.033 8.853 -3.466 1.00 96.75 94 ILE A CA 1
ATOM 774 C C . ILE A 1 94 ? -5.381 10.210 -3.250 1.00 96.75 94 ILE A C 1
ATOM 776 O O . ILE A 1 94 ? -5.760 11.206 -3.865 1.00 96.75 94 ILE A O 1
ATOM 780 N N . LEU A 1 95 ? -4.374 10.241 -2.390 1.00 98.00 95 LEU A N 1
ATOM 781 C CA . LEU A 1 95 ? -3.487 11.374 -2.215 1.00 98.00 95 LEU A CA 1
ATOM 782 C C . LEU A 1 95 ? -2.317 11.263 -3.192 1.00 98.00 95 LEU A C 1
ATOM 784 O O . LEU A 1 95 ? -1.696 10.209 -3.305 1.00 98.00 95 LEU A O 1
ATOM 788 N N . VAL A 1 96 ? -1.994 12.352 -3.881 1.00 97.56 96 VAL A N 1
ATOM 789 C CA . VAL A 1 96 ? -0.849 12.443 -4.793 1.00 97.56 96 VAL A CA 1
ATOM 790 C C . VAL A 1 96 ? 0.025 13.616 -4.373 1.00 97.56 96 VAL A C 1
ATOM 792 O O . VAL A 1 96 ? -0.490 14.705 -4.108 1.00 97.56 96 VAL A O 1
ATOM 795 N N . THR A 1 97 ? 1.344 13.423 -4.315 1.00 97.38 97 THR A N 1
ATOM 796 C CA . THR A 1 97 ? 2.269 14.541 -4.073 1.00 97.38 97 THR A CA 1
ATOM 797 C C . THR A 1 97 ? 2.132 15.588 -5.183 1.00 97.38 97 THR A C 1
ATOM 799 O O . THR A 1 97 ? 1.970 15.247 -6.352 1.00 97.38 97 THR A O 1
ATOM 802 N N . GLN A 1 98 ? 2.191 16.879 -4.848 1.00 96.00 98 GLN A N 1
ATOM 803 C CA . GLN A 1 98 ? 2.072 17.946 -5.859 1.00 96.00 98 GLN A CA 1
ATOM 804 C C . GLN A 1 98 ? 3.359 18.186 -6.646 1.00 96.00 98 GLN A C 1
ATOM 806 O O . GLN A 1 98 ? 3.333 18.726 -7.753 1.00 96.00 98 GLN A O 1
ATOM 811 N N . HIS A 1 99 ? 4.493 17.771 -6.090 1.00 94.69 99 HIS A N 1
ATOM 812 C CA . HIS A 1 99 ? 5.796 17.879 -6.724 1.00 94.69 99 HIS A CA 1
ATOM 813 C C . HIS A 1 99 ? 6.454 16.506 -6.807 1.00 94.69 99 HIS A C 1
ATOM 815 O O . HIS A 1 99 ? 6.196 15.618 -5.986 1.00 94.69 99 HIS A O 1
ATOM 821 N N . LYS A 1 100 ? 7.323 16.350 -7.810 1.00 95.88 100 LYS A N 1
ATOM 822 C CA . LYS A 1 100 ? 8.204 15.192 -7.901 1.00 95.88 100 LYS A CA 1
ATOM 823 C C . LYS A 1 100 ? 9.178 15.227 -6.735 1.00 95.88 100 LYS A C 1
ATOM 825 O O . LYS A 1 100 ? 9.886 16.213 -6.558 1.00 95.88 100 LYS A O 1
ATOM 830 N N . THR A 1 101 ? 9.217 14.152 -5.969 1.00 95.06 101 THR A N 1
ATOM 831 C CA . THR A 1 101 ? 10.035 14.052 -4.758 1.00 95.06 101 THR A CA 1
ATOM 832 C C . THR A 1 101 ? 10.525 12.618 -4.575 1.00 95.06 101 THR A C 1
ATOM 834 O O . THR A 1 101 ? 9.973 11.695 -5.185 1.00 95.06 101 THR A O 1
ATOM 837 N N . MET A 1 102 ? 11.581 12.396 -3.795 1.00 95.75 102 MET A N 1
ATOM 838 C CA . MET A 1 102 ? 11.936 11.030 -3.406 1.00 95.75 102 MET A CA 1
ATOM 839 C C . MET A 1 102 ? 10.949 10.536 -2.348 1.00 95.75 102 MET A C 1
ATOM 841 O O . MET A 1 102 ? 10.534 11.298 -1.480 1.00 95.75 102 MET A O 1
ATOM 845 N N . LEU A 1 103 ? 10.606 9.245 -2.374 1.00 94.62 103 LEU A N 1
ATOM 846 C CA . LEU A 1 103 ? 9.729 8.667 -1.348 1.00 94.62 103 LEU A CA 1
ATOM 847 C C . LEU A 1 103 ? 10.342 8.814 0.054 1.00 94.62 103 LEU A C 1
ATOM 849 O O . LEU A 1 103 ? 9.641 9.115 1.012 1.00 94.62 103 LEU A O 1
ATOM 853 N N . LYS A 1 104 ? 11.668 8.665 0.150 1.00 93.50 104 LYS A N 1
ATOM 854 C CA . LYS A 1 104 ? 12.432 8.892 1.380 1.00 93.50 104 LYS A CA 1
ATOM 855 C C . LYS A 1 104 ? 12.208 10.303 1.933 1.00 93.50 104 LYS A C 1
ATOM 857 O O . LYS A 1 104 ? 11.890 10.447 3.106 1.00 93.50 104 LYS A O 1
ATOM 862 N N . ASP A 1 105 ? 12.283 11.314 1.071 1.00 92.81 105 ASP A N 1
ATOM 863 C CA . ASP A 1 105 ? 12.083 12.710 1.462 1.00 92.81 105 ASP A CA 1
ATOM 864 C C . ASP A 1 105 ? 10.637 12.968 1.902 1.00 92.81 105 ASP A C 1
ATOM 866 O O . ASP A 1 105 ? 10.407 13.795 2.772 1.00 92.81 105 ASP A O 1
ATOM 870 N N . VAL A 1 106 ? 9.649 12.254 1.346 1.00 91.69 106 VAL A N 1
ATOM 871 C CA . VAL A 1 106 ? 8.260 12.327 1.834 1.00 91.69 106 VAL A CA 1
ATOM 872 C C . VAL A 1 106 ? 8.177 11.835 3.275 1.00 91.69 106 VAL A C 1
ATOM 874 O O . VAL A 1 106 ? 7.560 12.506 4.094 1.00 91.69 106 VAL A O 1
ATOM 877 N N . VAL A 1 107 ? 8.804 10.693 3.576 1.00 90.50 107 VAL A N 1
ATOM 878 C CA . VAL A 1 107 ? 8.731 10.026 4.887 1.00 90.50 107 VAL A CA 1
ATOM 879 C C . VAL A 1 107 ? 9.530 10.758 5.966 1.00 90.50 107 VAL A C 1
ATOM 881 O O . VAL A 1 107 ? 9.071 10.860 7.099 1.00 90.50 107 VAL A O 1
ATOM 884 N N . GLU A 1 108 ? 10.710 11.275 5.629 1.00 89.81 108 GLU A N 1
ATOM 885 C CA . GLU A 1 108 ? 11.635 11.898 6.589 1.00 89.81 108 GLU A CA 1
ATOM 886 C C . GLU A 1 108 ? 11.389 13.403 6.791 1.00 89.81 108 GLU A C 1
ATOM 888 O O . GLU A 1 108 ? 11.977 14.025 7.681 1.00 89.81 108 GLU A O 1
ATOM 893 N N . ASN A 1 109 ? 10.525 14.021 5.980 1.00 85.31 109 ASN A N 1
ATOM 894 C CA . ASN A 1 109 ? 10.261 15.451 6.065 1.00 85.31 109 ASN A CA 1
ATOM 895 C C . ASN A 1 109 ? 9.283 15.802 7.198 1.00 85.31 109 ASN A C 1
ATOM 897 O O . ASN A 1 109 ? 8.062 15.844 7.028 1.00 85.31 109 ASN A O 1
ATOM 901 N N . ASN A 1 110 ? 9.857 16.192 8.334 1.00 80.44 110 ASN A N 1
ATOM 902 C CA . ASN A 1 110 ? 9.123 16.651 9.517 1.00 80.44 110 ASN A CA 1
ATOM 903 C C . ASN A 1 110 ? 8.345 17.967 9.318 1.00 80.44 110 ASN A C 1
ATOM 905 O O . ASN A 1 110 ? 7.451 18.266 10.107 1.00 80.44 110 ASN A O 1
ATOM 909 N N . SER A 1 111 ? 8.666 18.766 8.292 1.00 86.38 111 SER A N 1
ATOM 910 C CA . SER A 1 111 ? 7.937 20.010 7.984 1.00 86.38 111 SER A CA 1
ATOM 911 C C . SER A 1 111 ? 6.662 19.782 7.165 1.00 86.38 111 SER A C 1
ATOM 913 O O . SER A 1 111 ? 5.861 20.702 6.997 1.00 86.38 111 SER A O 1
ATOM 915 N N . GLY A 1 112 ? 6.448 18.547 6.706 1.00 92.12 112 GLY A N 1
ATOM 916 C CA . GLY A 1 112 ? 5.330 18.171 5.859 1.00 92.12 112 GLY A CA 1
ATOM 917 C C . GLY A 1 112 ? 5.546 18.478 4.380 1.00 92.12 112 GLY A C 1
ATOM 918 O O . GLY A 1 112 ? 6.537 19.082 3.966 1.00 92.12 112 GLY A O 1
ATOM 919 N N . PHE A 1 113 ? 4.612 18.021 3.554 1.00 95.88 113 PHE A N 1
ATOM 920 C CA . PHE A 1 113 ? 4.651 18.174 2.105 1.00 95.88 113 PHE A CA 1
ATOM 921 C C . PHE A 1 113 ? 3.281 18.548 1.546 1.00 95.88 113 PHE A C 1
ATOM 923 O O . PHE A 1 113 ? 2.238 18.321 2.160 1.00 95.88 113 PHE A O 1
ATOM 930 N N . LYS A 1 114 ? 3.297 19.122 0.343 1.00 97.19 114 LYS A N 1
ATOM 931 C CA . LYS A 1 114 ? 2.089 19.531 -0.363 1.00 97.19 114 LYS A CA 1
ATOM 932 C C . LYS A 1 114 ? 1.551 18.423 -1.259 1.00 97.19 114 LYS A C 1
ATOM 934 O O . LYS A 1 114 ? 2.295 17.779 -2.010 1.00 97.19 114 LYS A O 1
ATOM 939 N N . ALA A 1 115 ? 0.244 18.216 -1.179 1.00 98.00 115 ALA A N 1
ATOM 940 C CA . ALA A 1 115 ? -0.452 17.144 -1.865 1.00 98.00 115 ALA A CA 1
ATOM 941 C C . ALA A 1 115 ? -1.816 17.584 -2.408 1.00 98.00 115 ALA A C 1
ATOM 943 O O . ALA A 1 115 ? -2.353 18.645 -2.086 1.00 98.00 115 ALA A O 1
ATOM 944 N N . GLN A 1 116 ? -2.376 16.735 -3.258 1.00 97.88 116 GLN A N 1
ATOM 945 C CA . GLN A 1 116 ? -3.735 16.844 -3.765 1.00 97.88 116 GLN A CA 1
ATOM 946 C C . GLN A 1 116 ? -4.460 15.520 -3.540 1.00 97.88 116 GLN A C 1
ATOM 948 O O . GLN A 1 116 ? -3.849 14.456 -3.630 1.00 97.88 116 GLN A O 1
ATOM 953 N N . ILE A 1 117 ? -5.754 15.583 -3.248 1.00 97.75 117 ILE A N 1
ATOM 954 C CA . ILE A 1 117 ? -6.606 14.407 -3.074 1.00 97.75 117 ILE A CA 1
ATOM 955 C C . ILE A 1 117 ? -7.517 14.309 -4.285 1.00 97.75 117 ILE A C 1
ATOM 957 O O . ILE A 1 117 ? -8.113 15.303 -4.710 1.00 97.75 117 ILE A O 1
ATOM 961 N N . MET A 1 118 ? -7.622 13.106 -4.831 1.00 95.19 118 MET A N 1
ATOM 962 C CA . MET A 1 118 ? -8.439 12.803 -5.991 1.00 95.19 118 MET A CA 1
ATOM 963 C C . MET A 1 118 ? -9.267 11.538 -5.809 1.00 95.19 118 MET A C 1
ATOM 965 O O . MET A 1 118 ? -8.888 10.633 -5.066 1.00 95.19 118 MET A O 1
ATOM 969 N N . THR A 1 119 ? -10.385 11.478 -6.523 1.00 90.12 119 THR A N 1
ATOM 970 C CA . THR A 1 119 ? -11.151 10.246 -6.743 1.00 90.12 119 THR A CA 1
ATOM 971 C C . THR A 1 119 ? -11.105 9.885 -8.219 1.00 90.12 119 THR A C 1
ATOM 973 O O . THR A 1 119 ? -10.756 10.705 -9.076 1.00 90.12 119 THR A O 1
ATOM 976 N N . LYS A 1 120 ? -11.450 8.637 -8.522 1.00 81.81 120 LYS A N 1
ATOM 977 C CA . LYS A 1 120 ? -11.514 8.128 -9.890 1.00 81.81 120 LYS A CA 1
ATOM 978 C C . LYS A 1 120 ? -12.541 8.887 -10.736 1.00 81.81 120 LYS A C 1
ATOM 980 O O . LYS A 1 120 ? -12.284 9.164 -11.903 1.00 81.81 120 LYS A O 1
ATOM 985 N N . GLU A 1 121 ? -13.669 9.245 -10.138 1.00 81.06 121 GLU A N 1
ATOM 986 C CA . GLU A 1 121 ? -14.831 9.814 -10.815 1.00 81.06 121 GLU A CA 1
ATOM 987 C C . GLU A 1 121 ? -14.727 11.334 -10.982 1.00 81.06 121 GLU A C 1
ATOM 989 O O . GLU A 1 121 ? -15.107 11.861 -12.025 1.00 81.06 121 GLU A O 1
ATOM 994 N N . ALA A 1 122 ? -14.211 12.047 -9.975 1.00 85.69 122 ALA A N 1
ATOM 995 C CA . ALA A 1 122 ? -14.199 13.513 -9.959 1.00 85.69 122 ALA A CA 1
ATOM 996 C C . ALA A 1 122 ? -12.821 14.127 -10.255 1.00 85.69 122 ALA A C 1
ATOM 998 O O . ALA A 1 122 ? -12.704 15.346 -10.389 1.00 85.69 122 ALA A O 1
ATOM 999 N N . GLY A 1 123 ? -11.764 13.316 -10.354 1.00 91.38 123 GLY A N 1
ATOM 1000 C CA . GLY A 1 123 ? -10.401 13.827 -10.447 1.00 91.38 123 GLY A CA 1
ATOM 1001 C C . GLY A 1 123 ? -10.006 14.539 -9.154 1.00 91.38 123 GLY A C 1
ATOM 1002 O O . GLY A 1 123 ? -10.264 14.032 -8.066 1.00 91.38 123 GLY A O 1
ATOM 1003 N N . ILE A 1 124 ? -9.353 15.700 -9.252 1.00 94.06 124 ILE A N 1
ATOM 1004 C CA . ILE A 1 124 ? -8.871 16.448 -8.081 1.00 94.06 124 ILE A CA 1
ATOM 1005 C C . ILE A 1 124 ? -10.055 17.055 -7.319 1.00 94.06 124 ILE A C 1
ATOM 1007 O O . ILE A 1 124 ? -10.725 17.955 -7.819 1.00 94.06 124 ILE A O 1
ATOM 1011 N N . ILE A 1 125 ? -10.256 16.605 -6.079 1.00 95.25 125 ILE A N 1
ATOM 1012 C CA . ILE A 1 125 ? -11.317 17.086 -5.180 1.00 95.25 125 ILE A CA 1
ATOM 1013 C C . ILE A 1 125 ? -10.789 18.018 -4.087 1.00 95.25 125 ILE A C 1
ATOM 1015 O O . ILE A 1 125 ? -11.515 18.893 -3.616 1.00 95.25 125 ILE A O 1
ATOM 1019 N N . LEU A 1 126 ? -9.519 17.874 -3.697 1.00 96.56 126 LEU A N 1
ATOM 1020 C CA . LEU A 1 126 ? -8.824 18.814 -2.817 1.00 96.56 126 LEU A CA 1
ATOM 1021 C C . LEU A 1 126 ? -7.432 19.097 -3.359 1.00 96.56 126 LEU A C 1
ATOM 1023 O O . LEU A 1 126 ? -6.719 18.193 -3.788 1.00 96.56 126 LEU A O 1
ATOM 1027 N N . TYR A 1 127 ? -7.039 20.360 -3.295 1.00 96.69 127 TYR A N 1
ATOM 1028 C CA . TYR A 1 127 ? -5.746 20.843 -3.752 1.00 96.69 127 TYR A CA 1
ATOM 1029 C C . TYR A 1 127 ? -5.043 21.587 -2.617 1.00 96.69 127 TYR A C 1
ATOM 1031 O O . TYR A 1 127 ? -5.713 22.175 -1.768 1.00 96.69 127 TYR A O 1
ATOM 1039 N N . ASP A 1 128 ? -3.711 21.580 -2.640 1.00 96.56 128 ASP A N 1
ATOM 1040 C CA . ASP A 1 128 ? -2.834 22.258 -1.676 1.00 96.56 128 ASP A CA 1
ATOM 1041 C C . ASP A 1 128 ? -3.005 21.774 -0.224 1.00 96.56 128 ASP A C 1
ATOM 1043 O O . ASP A 1 128 ? -2.874 22.533 0.737 1.00 96.56 128 ASP A O 1
ATOM 1047 N N . VAL A 1 129 ? -3.276 20.476 -0.067 1.00 97.88 129 VAL A N 1
ATOM 1048 C CA . VAL A 1 129 ? -3.357 19.814 1.237 1.00 97.88 129 VAL A CA 1
ATOM 1049 C C . VAL A 1 129 ? -1.960 19.779 1.843 1.00 97.88 129 VAL A C 1
ATOM 1051 O O . VAL A 1 129 ? -1.034 19.240 1.230 1.00 97.88 129 VAL A O 1
ATOM 1054 N N . ASN A 1 130 ? -1.799 20.347 3.038 1.00 97.31 130 ASN A N 1
ATOM 1055 C CA . ASN A 1 130 ? -0.549 20.220 3.780 1.00 97.31 130 ASN A CA 1
ATOM 1056 C C . ASN A 1 130 ? -0.584 18.943 4.617 1.00 97.31 130 ASN A C 1
ATOM 1058 O O . ASN A 1 130 ? -1.455 18.797 5.473 1.00 97.31 130 ASN A O 1
ATOM 1062 N N . VAL A 1 131 ? 0.357 18.037 4.368 1.00 97.94 131 VAL A N 1
ATOM 1063 C CA . VAL A 1 131 ? 0.419 16.722 5.009 1.00 97.94 131 VAL A CA 1
ATOM 1064 C C . VAL A 1 131 ? 1.652 16.653 5.890 1.00 97.94 131 VAL A C 1
ATOM 1066 O O . VAL A 1 131 ? 2.762 16.844 5.400 1.00 97.94 131 VAL A O 1
ATOM 1069 N N . VAL A 1 132 ? 1.474 16.330 7.167 1.00 97.12 132 VAL A N 1
ATOM 1070 C CA . VAL A 1 132 ? 2.571 16.089 8.111 1.00 97.12 132 VAL A CA 1
ATOM 1071 C C . VAL A 1 132 ? 2.527 14.634 8.552 1.00 97.12 132 VAL A C 1
ATOM 1073 O O . VAL A 1 132 ? 1.510 14.171 9.066 1.00 97.12 132 VAL A O 1
ATOM 1076 N N . ILE A 1 133 ? 3.625 13.906 8.360 1.00 96.31 133 ILE A N 1
ATOM 1077 C CA . ILE A 1 133 ? 3.741 12.522 8.826 1.00 96.31 133 ILE A CA 1
ATOM 1078 C C . ILE A 1 133 ? 3.987 12.519 10.333 1.00 96.31 133 ILE A C 1
ATOM 1080 O O . ILE A 1 133 ? 4.800 13.290 10.843 1.00 96.31 133 ILE A O 1
ATOM 1084 N N . ARG A 1 134 ? 3.257 11.662 11.051 1.00 95.12 134 ARG A N 1
ATOM 1085 C CA . ARG A 1 134 ? 3.351 11.523 12.510 1.00 95.12 134 ARG A CA 1
ATOM 1086 C C . ARG A 1 134 ? 4.078 10.257 12.922 1.00 95.12 134 ARG A C 1
ATOM 1088 O O . ARG A 1 134 ? 4.958 10.315 13.774 1.00 95.12 134 ARG A O 1
ATOM 1095 N N . LYS A 1 135 ? 3.725 9.125 12.317 1.00 93.56 135 LYS A N 1
ATOM 1096 C CA . LYS A 1 135 ? 4.343 7.829 12.605 1.00 93.56 135 LYS A CA 1
ATOM 1097 C C . LYS A 1 135 ? 4.432 7.009 11.328 1.00 93.56 135 LYS A C 1
ATOM 1099 O O . LYS A 1 135 ? 3.466 6.909 10.574 1.00 93.56 135 LYS A O 1
ATOM 1104 N N . THR A 1 136 ? 5.569 6.361 11.124 1.00 94.69 136 THR A N 1
ATOM 1105 C CA . THR A 1 136 ? 5.667 5.260 10.167 1.00 94.69 136 THR A CA 1
ATOM 1106 C C . THR A 1 136 ? 5.063 4.020 10.807 1.00 94.69 136 THR A C 1
ATOM 1108 O O . THR A 1 136 ? 5.576 3.534 11.810 1.00 94.69 136 THR A O 1
ATOM 1111 N N . VAL A 1 137 ? 3.948 3.543 10.255 1.00 95.06 137 VAL A N 1
ATOM 1112 C CA . VAL A 1 137 ? 3.263 2.338 10.733 1.00 95.06 137 VAL A CA 1
ATOM 1113 C C . VAL A 1 137 ? 3.936 1.112 10.149 1.00 95.06 137 VAL A C 1
ATOM 1115 O O . VAL A 1 137 ? 4.275 0.231 10.914 1.00 95.06 137 VAL A O 1
ATOM 1118 N N . VAL A 1 138 ? 4.184 1.071 8.837 1.00 96.31 138 VAL A N 1
ATOM 1119 C CA . VAL A 1 138 ? 4.887 -0.019 8.134 1.00 96.31 138 VAL A CA 1
ATOM 1120 C C . VAL A 1 138 ? 5.834 0.593 7.113 1.00 96.31 138 VAL A C 1
ATOM 1122 O O . VAL A 1 138 ? 5.456 1.540 6.433 1.00 96.31 138 VAL A O 1
ATOM 1125 N N . SER A 1 139 ? 7.041 0.046 6.964 1.00 95.62 139 SER A N 1
ATOM 1126 C CA . SER A 1 139 ? 7.961 0.417 5.884 1.00 95.62 139 SER A CA 1
ATOM 1127 C C . SER A 1 139 ? 8.851 -0.768 5.518 1.00 95.62 139 SER A C 1
ATOM 1129 O O . SER A 1 139 ? 9.888 -0.984 6.140 1.00 95.62 139 SER A O 1
ATOM 1131 N N . ARG A 1 140 ? 8.446 -1.545 4.507 1.00 95.25 140 ARG A N 1
ATOM 1132 C CA . ARG A 1 140 ? 9.189 -2.725 4.040 1.00 95.25 140 ARG A CA 1
ATOM 1133 C C . ARG A 1 140 ? 9.498 -2.648 2.538 1.00 95.25 140 ARG A C 1
ATOM 1135 O O . ARG A 1 140 ? 8.612 -2.329 1.739 1.00 95.25 140 ARG A O 1
ATOM 1142 N N . PRO A 1 141 ? 10.744 -2.930 2.123 1.00 95.56 141 PRO A N 1
ATOM 1143 C CA . PRO A 1 141 ? 11.125 -2.942 0.717 1.00 95.56 141 PRO A CA 1
ATOM 1144 C C . PRO A 1 141 ? 10.552 -4.160 -0.019 1.00 95.56 141 PRO A C 1
ATOM 1146 O O . PRO A 1 141 ? 10.539 -5.274 0.491 1.00 95.56 141 PRO A O 1
ATOM 1149 N N . LEU A 1 142 ? 10.171 -3.974 -1.283 1.00 95.69 142 LEU A N 1
ATOM 1150 C CA . LEU A 1 142 ? 9.605 -5.034 -2.138 1.00 95.69 142 LEU A CA 1
ATOM 1151 C C . LEU A 1 142 ? 10.613 -5.594 -3.158 1.00 95.69 142 LEU A C 1
ATOM 1153 O O . LEU A 1 142 ? 10.255 -6.251 -4.145 1.00 95.69 142 LEU A O 1
ATOM 1157 N N . ASN A 1 143 ? 11.906 -5.327 -2.957 1.00 94.25 143 ASN A N 1
ATOM 1158 C CA . ASN A 1 143 ? 12.967 -5.881 -3.797 1.00 94.25 143 ASN A CA 1
ATOM 1159 C C . ASN A 1 143 ? 12.953 -7.417 -3.757 1.00 94.25 143 ASN A C 1
ATOM 1161 O O . ASN A 1 143 ? 12.685 -8.022 -2.725 1.00 94.25 143 ASN A O 1
ATOM 1165 N N . SER A 1 144 ? 13.319 -8.059 -4.873 1.00 92.12 144 SER A N 1
ATOM 1166 C CA . SER A 1 144 ? 13.376 -9.529 -4.987 1.00 92.12 144 SER A CA 1
ATOM 1167 C C . SER A 1 144 ? 14.140 -10.213 -3.858 1.00 92.12 144 SER A C 1
ATOM 1169 O O . SER A 1 144 ? 13.709 -11.263 -3.409 1.00 92.12 144 SER A O 1
ATOM 1171 N N . LYS A 1 145 ? 15.231 -9.605 -3.378 1.00 94.12 145 LYS A N 1
ATOM 1172 C CA . LYS A 1 145 ? 16.059 -10.156 -2.298 1.00 94.12 145 LYS A CA 1
ATOM 1173 C C . LYS A 1 145 ? 15.368 -10.246 -0.930 1.00 94.12 145 LYS A C 1
ATOM 1175 O O . LYS A 1 145 ? 15.872 -10.960 -0.077 1.00 94.12 145 LYS A O 1
ATOM 1180 N N . TYR A 1 146 ? 14.277 -9.509 -0.719 1.00 94.06 146 TYR A N 1
ATOM 1181 C CA . TYR A 1 146 ? 13.530 -9.484 0.546 1.00 94.06 146 TYR A CA 1
ATOM 1182 C C . TYR A 1 146 ? 12.174 -10.190 0.454 1.00 94.06 146 TYR A C 1
ATOM 1184 O O . TYR A 1 146 ? 11.502 -10.368 1.463 1.00 94.06 146 TYR A O 1
ATOM 1192 N N . ARG A 1 147 ? 11.768 -10.591 -0.756 1.00 93.44 147 ARG A N 1
ATOM 1193 C CA . ARG A 1 147 ? 10.533 -11.341 -0.976 1.00 93.44 147 ARG A CA 1
ATOM 1194 C C . ARG A 1 147 ? 10.711 -12.793 -0.550 1.00 93.44 147 ARG A C 1
ATOM 1196 O O . ARG A 1 147 ? 11.783 -13.375 -0.721 1.00 93.44 147 ARG A O 1
ATOM 1203 N N . LEU A 1 148 ? 9.632 -13.390 -0.063 1.00 95.00 148 LEU A N 1
ATOM 1204 C CA . LEU A 1 148 ? 9.601 -14.797 0.304 1.00 95.00 148 LEU A CA 1
ATOM 1205 C C . LEU A 1 148 ? 9.639 -15.701 -0.935 1.00 95.00 148 LEU A C 1
ATOM 1207 O O . LEU A 1 148 ? 9.177 -15.358 -2.035 1.00 95.00 148 LEU A O 1
ATOM 1211 N N . ARG A 1 149 ? 10.201 -16.899 -0.739 1.00 94.50 149 ARG A N 1
ATOM 1212 C CA . ARG A 1 149 ? 10.299 -17.925 -1.783 1.00 94.50 149 ARG A CA 1
ATOM 1213 C C . ARG A 1 149 ? 8.946 -18.537 -2.127 1.00 94.50 149 ARG A C 1
ATOM 1215 O O . ARG A 1 149 ? 8.769 -18.920 -3.276 1.00 94.50 149 ARG A O 1
ATOM 1222 N N . ASP A 1 150 ? 8.018 -18.577 -1.186 1.00 95.75 150 ASP A N 1
ATOM 1223 C CA . ASP A 1 150 ? 6.695 -19.170 -1.343 1.00 95.75 150 ASP A CA 1
ATOM 1224 C C . ASP A 1 150 ? 5.654 -18.194 -0.772 1.00 95.75 150 ASP A C 1
ATOM 1226 O O . ASP A 1 150 ? 5.984 -17.382 0.095 1.00 95.75 150 ASP A O 1
ATOM 1230 N N . TYR A 1 151 ? 4.427 -18.215 -1.300 1.00 97.25 151 TYR A N 1
ATOM 1231 C CA . TYR A 1 151 ? 3.318 -17.494 -0.666 1.00 97.25 151 TYR A CA 1
ATOM 1232 C C . TYR A 1 151 ? 2.932 -18.195 0.644 1.00 97.25 151 TYR A C 1
ATOM 1234 O O . TYR A 1 151 ? 3.095 -19.416 0.733 1.00 97.25 151 TYR A O 1
ATOM 1242 N N . PRO A 1 152 ? 2.370 -17.470 1.623 1.00 95.81 152 PRO A N 1
ATOM 1243 C CA . PRO A 1 152 ? 1.727 -18.068 2.786 1.00 95.81 152 PRO A CA 1
ATOM 1244 C C . PRO A 1 152 ? 0.736 -19.173 2.387 1.00 95.81 152 PRO A C 1
ATOM 1246 O O . PRO A 1 152 ? -0.203 -18.954 1.613 1.00 95.81 152 PRO A O 1
ATOM 1249 N N . THR A 1 153 ? 0.971 -20.386 2.890 1.00 93.12 153 THR A N 1
ATOM 1250 C CA . THR A 1 153 ? 0.140 -21.564 2.596 1.00 93.12 153 THR A CA 1
ATOM 1251 C C . THR A 1 153 ? -1.048 -21.675 3.535 1.00 93.12 153 THR A C 1
ATOM 1253 O O . THR A 1 153 ? -2.097 -22.175 3.133 1.00 93.12 153 THR A O 1
ATOM 1256 N N . ASP A 1 154 ? -0.889 -21.201 4.772 1.00 92.94 154 ASP A N 1
ATOM 1257 C CA . ASP A 1 154 ? -1.825 -21.510 5.849 1.00 92.94 154 ASP A CA 1
ATOM 1258 C C . ASP A 1 154 ? -2.860 -20.423 6.109 1.00 92.94 154 ASP A C 1
ATOM 1260 O O . ASP A 1 154 ? -3.937 -20.697 6.619 1.00 92.94 154 ASP A O 1
ATOM 1264 N N . SER A 1 155 ? -2.560 -19.182 5.771 1.00 95.56 155 SER A N 1
ATOM 1265 C CA . SER A 1 155 ? -3.476 -18.063 5.965 1.00 95.56 155 SER A CA 1
ATOM 1266 C C . SER A 1 155 ? -2.988 -16.863 5.170 1.00 95.56 155 SER A C 1
ATOM 1268 O O . SER A 1 155 ? -1.841 -16.841 4.718 1.00 95.56 155 SER A O 1
ATOM 1270 N N . MET A 1 156 ? -3.854 -15.873 4.981 1.00 97.75 156 MET A N 1
ATOM 1271 C CA . MET A 1 156 ? -3.499 -14.619 4.330 1.00 97.75 156 MET A CA 1
ATOM 1272 C C . MET A 1 156 ? -3.247 -13.540 5.395 1.00 97.75 156 MET A C 1
ATOM 1274 O O . MET A 1 156 ? -4.186 -13.184 6.117 1.00 97.75 156 MET A O 1
ATOM 1278 N N . PRO A 1 157 ? -2.010 -13.027 5.511 1.00 98.06 157 PRO A N 1
ATOM 1279 C CA . PRO A 1 157 ? -1.645 -12.024 6.505 1.00 98.06 157 PRO A CA 1
ATOM 1280 C C . PRO A 1 157 ? -2.013 -10.592 6.102 1.00 98.06 157 PRO A C 1
ATOM 1282 O O . PRO A 1 157 ? -1.774 -10.160 4.975 1.00 98.06 157 PRO A O 1
ATOM 1285 N N . PHE A 1 158 ? -2.502 -9.805 7.057 1.00 98.62 158 PHE A N 1
ATOM 1286 C CA . PHE A 1 158 ? -2.765 -8.374 6.905 1.00 98.62 158 PHE A CA 1
ATOM 1287 C C . PHE A 1 158 ? -2.175 -7.597 8.077 1.00 98.62 158 PHE A C 1
ATOM 1289 O O . PHE A 1 158 ? -2.290 -8.012 9.227 1.00 98.62 158 PHE A O 1
ATOM 1296 N N . TYR A 1 159 ? -1.601 -6.428 7.814 1.00 98.44 159 TYR A N 1
ATOM 1297 C CA . TYR A 1 159 ? -1.326 -5.467 8.877 1.00 98.44 159 TYR A CA 1
ATOM 1298 C C . TYR A 1 159 ? -2.637 -5.005 9.493 1.00 98.44 159 TYR A C 1
ATOM 1300 O O . TYR A 1 159 ? -3.572 -4.700 8.757 1.00 98.44 159 TYR A O 1
ATOM 1308 N N . LEU A 1 160 ? -2.683 -4.914 10.819 1.00 98.12 160 LEU A N 1
ATOM 1309 C CA . LEU A 1 160 ? -3.810 -4.368 11.565 1.00 98.12 160 LEU A CA 1
ATOM 1310 C C . LEU A 1 160 ? -3.356 -3.095 12.285 1.00 98.12 160 LEU A C 1
ATOM 1312 O O . LEU A 1 160 ? -2.359 -3.096 13.004 1.00 98.12 160 LEU A O 1
ATOM 1316 N N . TYR A 1 161 ? -4.069 -1.995 12.063 1.00 97.50 161 TYR A N 1
ATOM 1317 C CA . TYR A 1 161 ? -3.763 -0.691 12.655 1.00 97.50 161 TYR A CA 1
ATOM 1318 C C . TYR A 1 161 ? -5.028 0.162 12.781 1.00 97.50 161 TYR A C 1
ATOM 1320 O O . TYR A 1 161 ? -6.066 -0.151 12.200 1.00 97.50 161 TYR A O 1
ATOM 1328 N N . GLY A 1 162 ? -4.943 1.263 13.526 1.00 95.56 162 GLY A N 1
ATOM 1329 C CA . GLY A 1 162 ? -6.087 2.118 13.833 1.00 95.56 162 GLY A CA 1
ATOM 1330 C C . GLY A 1 162 ? -6.392 2.098 15.322 1.00 95.56 162 GLY A C 1
ATOM 1331 O O . GLY A 1 162 ? -5.478 2.128 16.142 1.00 95.56 162 GLY A O 1
ATOM 1332 N N . SER A 1 163 ? -7.674 2.055 15.651 1.00 93.50 163 SER A N 1
ATOM 1333 C CA . SER A 1 163 ? -8.183 2.027 17.021 1.00 93.50 163 SER A CA 1
ATOM 1334 C C . SER A 1 163 ? -9.258 0.948 17.171 1.00 93.50 163 SER A C 1
ATOM 1336 O O . SER A 1 163 ? -9.756 0.405 16.183 1.00 93.50 163 SER A O 1
ATOM 1338 N N . GLY A 1 164 ? -9.678 0.680 18.411 1.00 89.06 164 GLY A N 1
ATOM 1339 C CA . GLY A 1 164 ? -10.816 -0.205 18.678 1.00 89.06 164 GLY A CA 1
ATOM 1340 C C . GLY A 1 164 ? -12.137 0.267 18.055 1.00 89.06 164 GLY A C 1
ATOM 1341 O O . GLY A 1 164 ? -13.007 -0.559 17.788 1.00 89.06 164 GLY A O 1
ATOM 1342 N N . SER A 1 165 ? -12.290 1.571 17.793 1.00 90.06 165 SER A N 1
ATOM 1343 C CA . SER A 1 165 ? -13.456 2.151 17.111 1.00 90.06 165 SER A CA 1
ATOM 1344 C C . SER A 1 165 ? -13.301 2.223 15.589 1.00 90.06 165 SER A C 1
ATOM 1346 O O . SER A 1 165 ? -14.303 2.161 14.876 1.00 90.06 165 SER A O 1
ATOM 1348 N N . GLU A 1 166 ? -12.072 2.328 15.076 1.00 92.38 166 GLU A N 1
ATOM 1349 C CA . GLU A 1 166 ? -11.780 2.464 13.648 1.00 92.38 166 GLU A CA 1
ATOM 1350 C C . GLU A 1 166 ? -10.551 1.631 13.241 1.00 92.38 166 GLU A C 1
ATOM 1352 O O . GLU A 1 166 ? -9.448 2.148 13.042 1.00 92.38 166 GLU A O 1
ATOM 1357 N N . ALA A 1 167 ? -10.748 0.319 13.086 1.00 96.31 167 ALA A N 1
ATOM 1358 C CA . ALA A 1 167 ? -9.701 -0.590 12.632 1.00 96.31 167 ALA A CA 1
ATOM 1359 C C . ALA A 1 167 ? -9.533 -0.552 11.105 1.00 96.31 167 ALA A C 1
ATOM 1361 O O . ALA A 1 167 ? -10.494 -0.411 10.342 1.00 96.31 167 ALA A O 1
ATOM 1362 N N . ASN A 1 168 ? -8.305 -0.731 10.640 1.00 98.06 168 ASN A N 1
ATOM 1363 C CA . ASN A 1 168 ? -7.940 -0.753 9.231 1.00 98.06 168 ASN A CA 1
ATOM 1364 C C . ASN A 1 168 ? -6.975 -1.908 8.962 1.00 98.06 168 ASN A C 1
ATOM 1366 O O . ASN A 1 168 ? -6.206 -2.296 9.844 1.00 98.06 168 ASN A O 1
ATOM 1370 N N . ILE A 1 169 ? -7.020 -2.432 7.737 1.00 98.44 169 ILE A N 1
ATOM 1371 C CA . ILE A 1 169 ? -6.131 -3.500 7.290 1.00 98.44 169 ILE A CA 1
ATOM 1372 C C . ILE A 1 169 ? -5.533 -3.228 5.908 1.00 98.44 169 ILE A C 1
ATOM 1374 O O . ILE A 1 169 ? -6.184 -2.639 5.036 1.00 98.44 169 ILE A O 1
ATOM 1378 N N . ASP A 1 170 ? -4.314 -3.727 5.706 1.00 98.56 170 ASP A N 1
ATOM 1379 C CA . ASP A 1 170 ? -3.610 -3.767 4.420 1.00 98.56 170 ASP A CA 1
ATOM 1380 C C . ASP A 1 170 ? -2.852 -5.094 4.279 1.00 98.56 170 ASP A C 1
ATOM 1382 O O . ASP A 1 170 ? -2.182 -5.534 5.214 1.00 98.56 170 ASP A O 1
ATOM 1386 N N . HIS A 1 171 ? -2.986 -5.753 3.130 1.00 98.31 171 HIS A N 1
ATOM 1387 C CA . HIS A 1 171 ? -2.406 -7.071 2.867 1.00 98.31 171 HIS A CA 1
ATOM 1388 C C . HIS A 1 171 ? -0.878 -7.056 2.944 1.00 98.31 171 HIS A C 1
ATOM 1390 O O . HIS A 1 171 ? -0.230 -6.231 2.303 1.00 98.31 171 HIS A O 1
ATOM 1396 N N . VAL A 1 172 ? -0.278 -7.987 3.688 1.00 97.88 172 VAL A N 1
ATOM 1397 C CA . VAL A 1 172 ? 1.183 -8.101 3.788 1.00 97.88 172 VAL A CA 1
ATOM 1398 C C . VAL A 1 172 ? 1.739 -8.644 2.472 1.00 97.88 172 VAL A C 1
ATOM 1400 O O . VAL A 1 172 ? 1.529 -9.800 2.116 1.00 97.88 172 VAL A O 1
ATOM 1403 N N . ILE A 1 173 ? 2.514 -7.833 1.747 1.00 97.12 173 ILE A N 1
ATOM 1404 C CA . ILE A 1 173 ? 3.054 -8.252 0.452 1.00 97.12 173 ILE A CA 1
ATOM 1405 C C . ILE A 1 173 ? 4.311 -9.102 0.664 1.00 97.12 173 ILE A C 1
ATOM 1407 O O . ILE A 1 173 ? 5.401 -8.608 0.964 1.00 97.12 173 ILE A O 1
ATOM 1411 N N . THR A 1 174 ? 4.168 -10.413 0.486 1.00 95.31 174 THR A N 1
ATOM 1412 C CA . THR A 1 174 ? 5.247 -11.390 0.714 1.00 95.31 174 THR A CA 1
ATOM 1413 C C . THR A 1 174 ? 6.043 -11.726 -0.542 1.00 95.31 174 THR A C 1
ATOM 1415 O O . THR A 1 174 ? 7.252 -11.959 -0.493 1.00 95.31 174 THR A O 1
ATOM 1418 N N . ARG A 1 175 ? 5.383 -11.728 -1.698 1.00 95.62 175 ARG A N 1
ATOM 1419 C CA . ARG A 1 175 ? 5.922 -12.228 -2.969 1.00 95.62 175 ARG A CA 1
ATOM 1420 C C . ARG A 1 175 ? 5.348 -11.445 -4.151 1.00 95.62 175 ARG A C 1
ATOM 1422 O O . ARG A 1 175 ? 4.418 -10.678 -3.964 1.00 95.62 175 ARG A O 1
ATOM 1429 N N . ALA A 1 176 ? 5.935 -11.603 -5.344 1.00 94.38 176 ALA A N 1
ATOM 1430 C CA . ALA A 1 176 ? 5.378 -11.088 -6.600 1.00 94.38 176 ALA A CA 1
ATOM 1431 C C . ALA A 1 176 ? 5.186 -12.240 -7.603 1.00 94.38 176 ALA A C 1
ATOM 1433 O O . ALA A 1 176 ? 6.068 -13.109 -7.638 1.00 94.38 176 ALA A O 1
ATOM 1434 N N . PRO A 1 177 ? 4.144 -12.215 -8.455 1.00 95.69 177 PRO A N 1
ATOM 1435 C CA . PRO A 1 177 ? 3.073 -11.203 -8.516 1.00 95.69 177 PRO A CA 1
ATOM 1436 C C . PRO A 1 177 ? 2.204 -11.172 -7.245 1.00 95.69 177 PRO A C 1
ATOM 1438 O O . PRO A 1 177 ? 2.308 -12.069 -6.418 1.00 95.69 177 PRO A O 1
ATOM 1441 N N . ASN A 1 178 ? 1.420 -10.124 -7.011 1.00 96.31 178 ASN A N 1
ATOM 1442 C CA . ASN A 1 178 ? 0.492 -10.077 -5.871 1.00 96.31 178 ASN A CA 1
ATOM 1443 C C . ASN A 1 178 ? -0.619 -9.039 -6.079 1.00 96.31 178 ASN A C 1
ATOM 1445 O O . ASN A 1 178 ? -0.604 -8.310 -7.066 1.00 96.31 178 ASN A O 1
ATOM 1449 N N . THR A 1 179 ? -1.536 -8.926 -5.128 1.00 93.88 179 THR A N 1
ATOM 1450 C CA . THR A 1 179 ? -2.666 -7.997 -5.142 1.00 93.88 179 THR A CA 1
ATOM 1451 C C . THR A 1 179 ? -2.615 -7.108 -3.911 1.00 93.88 179 THR A C 1
ATOM 1453 O O . THR A 1 179 ? -2.381 -7.583 -2.797 1.00 93.88 179 THR A O 1
ATOM 1456 N N . GLN A 1 180 ? -2.846 -5.813 -4.105 1.00 95.06 180 GLN A N 1
ATOM 1457 C CA . GLN A 1 180 ? -3.069 -4.891 -3.003 1.00 95.06 180 GLN A CA 1
ATOM 1458 C C . GLN A 1 180 ? -4.524 -5.013 -2.551 1.00 95.06 180 GLN A C 1
ATOM 1460 O O . GLN A 1 180 ? -5.445 -4.720 -3.315 1.00 95.06 180 GLN A O 1
ATOM 1465 N N . LEU A 1 181 ? -4.720 -5.465 -1.315 1.00 96.25 181 LEU A N 1
ATOM 1466 C CA . LEU A 1 181 ? -6.025 -5.589 -0.674 1.00 96.25 181 LEU A CA 1
ATOM 1467 C C . LEU A 1 181 ? -6.003 -4.737 0.590 1.00 96.25 181 LEU A C 1
ATOM 1469 O O . LEU A 1 181 ? -5.256 -5.033 1.522 1.00 96.25 181 LEU A O 1
ATOM 1473 N N . SER A 1 182 ? -6.819 -3.691 0.622 1.00 97.50 182 SER A N 1
ATOM 1474 C CA . SER A 1 182 ? -6.872 -2.774 1.758 1.00 97.50 182 SER A CA 1
ATOM 1475 C C . SER A 1 182 ? -8.325 -2.504 2.128 1.00 97.50 182 SER A C 1
ATOM 1477 O O . SER A 1 182 ? -9.164 -2.252 1.261 1.00 97.50 182 SER A O 1
ATOM 1479 N N . ALA A 1 183 ? -8.642 -2.521 3.419 1.00 96.06 183 ALA A N 1
ATOM 1480 C CA . ALA A 1 183 ? -9.979 -2.206 3.910 1.00 96.06 183 ALA A CA 1
ATOM 1481 C C . ALA A 1 183 ? -9.901 -1.264 5.110 1.00 96.06 183 ALA A C 1
ATOM 1483 O O . ALA A 1 183 ? -9.045 -1.415 5.979 1.00 96.06 183 ALA A O 1
ATOM 1484 N N . SER A 1 184 ? -10.802 -0.284 5.153 1.00 94.62 184 SER A N 1
ATOM 1485 C CA . SER A 1 184 ? -10.876 0.682 6.256 1.00 94.62 184 SER A CA 1
ATOM 1486 C C . SER A 1 184 ? -12.213 0.628 6.975 1.00 94.62 184 SER A C 1
ATOM 1488 O O . SER A 1 184 ? -13.218 0.206 6.390 1.00 94.62 184 SER A O 1
ATOM 1490 N N . ARG A 1 185 ? -12.220 1.097 8.229 1.00 93.62 185 ARG A N 1
ATOM 1491 C CA . ARG A 1 185 ? -13.382 1.039 9.134 1.00 93.62 185 ARG A CA 1
ATOM 1492 C C . ARG A 1 185 ? -13.898 -0.394 9.295 1.00 93.62 185 ARG A C 1
ATOM 1494 O O . ARG A 1 185 ? -15.098 -0.655 9.225 1.00 93.62 185 ARG A O 1
ATOM 1501 N N . CYS A 1 186 ? -12.964 -1.327 9.433 1.00 95.94 186 CYS A N 1
ATOM 1502 C CA . CYS A 1 186 ? -13.260 -2.705 9.778 1.00 95.94 186 CYS A CA 1
ATOM 1503 C C . CYS A 1 186 ? -13.733 -2.777 11.231 1.00 95.94 186 CYS A C 1
ATOM 1505 O O . CYS A 1 186 ? -13.344 -1.965 12.070 1.00 95.94 186 CYS A O 1
ATOM 1507 N N . ARG A 1 187 ? -14.551 -3.781 11.529 1.00 96.00 187 ARG A N 1
ATOM 1508 C CA . ARG A 1 187 ? -14.990 -4.090 12.888 1.00 96.00 187 ARG A CA 1
ATOM 1509 C C . ARG A 1 187 ? -14.361 -5.405 13.315 1.00 96.00 187 ARG A C 1
ATOM 1511 O O . ARG A 1 187 ? -14.644 -6.432 12.702 1.00 96.00 187 ARG A O 1
ATOM 1518 N N . LEU A 1 188 ? -13.525 -5.357 14.346 1.00 96.44 188 LEU A N 1
ATOM 1519 C CA . LEU A 1 188 ? -12.936 -6.539 14.964 1.00 96.44 188 LEU A CA 1
ATO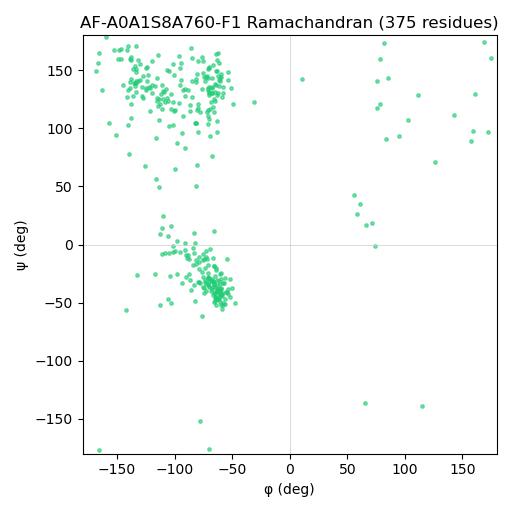M 1520 C C . LEU A 1 188 ? -13.700 -6.870 16.246 1.00 96.44 188 LEU A C 1
ATOM 1522 O O . LEU A 1 188 ? -13.710 -6.087 17.193 1.00 96.44 188 LEU A O 1
ATOM 1526 N N . GLU A 1 189 ? -14.367 -8.017 16.250 1.00 96.00 189 GLU A N 1
ATOM 1527 C CA . GLU A 1 189 ? -15.074 -8.555 17.410 1.00 96.00 189 GLU A CA 1
ATOM 1528 C C . GLU A 1 189 ? -14.203 -9.638 18.041 1.00 96.00 189 GLU A C 1
ATOM 1530 O O . GLU A 1 189 ? -14.100 -10.742 17.508 1.00 96.00 189 GLU A O 1
ATOM 1535 N N . TRP A 1 190 ? -13.541 -9.313 19.147 1.00 96.62 190 TRP A N 1
ATOM 1536 C CA . TRP A 1 190 ? -12.716 -10.274 19.872 1.00 96.62 190 TRP A CA 1
ATOM 1537 C C . TRP A 1 190 ? -13.571 -11.368 20.515 1.00 96.62 190 TRP A C 1
ATOM 1539 O O . TRP A 1 190 ? -14.671 -11.096 20.999 1.00 96.62 190 TRP A O 1
ATOM 1549 N N . GLN A 1 191 ? -13.060 -12.601 20.539 1.00 96.31 191 GLN A N 1
ATOM 1550 C CA . GLN A 1 191 ? -13.697 -13.694 21.283 1.00 96.31 191 GLN A CA 1
ATOM 1551 C C . GLN A 1 191 ? -13.572 -13.486 22.798 1.00 96.31 191 GLN A C 1
ATOM 1553 O O . GLN A 1 191 ? -14.504 -13.782 23.542 1.00 96.31 191 GLN A O 1
ATOM 1558 N N . GLU A 1 192 ? -12.441 -12.930 23.233 1.00 94.00 192 GLU A N 1
ATOM 1559 C CA . GLU A 1 192 ? -12.163 -12.553 24.618 1.00 94.00 192 GLU A CA 1
ATOM 1560 C C . GLU A 1 192 ? -11.782 -11.074 24.681 1.00 94.00 192 GLU A C 1
ATOM 1562 O O . GLU A 1 192 ? -11.074 -10.576 23.803 1.00 94.00 192 GLU A O 1
ATOM 1567 N N . GLU A 1 193 ? -12.251 -10.366 25.709 1.00 90.00 193 GLU A N 1
ATOM 1568 C CA . GLU A 1 193 ? -11.983 -8.938 25.876 1.00 90.00 193 GLU A CA 1
ATOM 1569 C C . GLU A 1 193 ? -10.474 -8.668 25.943 1.00 90.00 193 GLU A C 1
ATOM 1571 O O . GLU A 1 193 ? -9.738 -9.331 26.673 1.00 90.00 193 GLU A O 1
ATOM 1576 N N . GLN A 1 194 ? -10.016 -7.703 25.147 1.00 92.00 194 GLN A N 1
ATOM 1577 C CA . GLN A 1 194 ? -8.614 -7.306 25.079 1.00 92.00 194 GLN A CA 1
ATOM 1578 C C . GLN A 1 194 ? -8.405 -5.979 25.798 1.00 92.00 194 GLN A C 1
ATOM 1580 O O . GLN A 1 194 ? -9.281 -5.113 25.790 1.00 92.00 194 GLN A O 1
ATOM 1585 N N . ASP A 1 195 ? -7.215 -5.797 26.367 1.00 91.25 195 ASP A N 1
ATOM 1586 C CA . ASP A 1 195 ? -6.815 -4.507 26.922 1.00 91.25 195 ASP A CA 1
ATOM 1587 C C . ASP A 1 195 ? -6.788 -3.424 25.830 1.00 91.25 195 ASP A C 1
ATOM 1589 O O . ASP A 1 195 ? -6.360 -3.669 24.700 1.00 91.25 195 ASP A O 1
ATOM 1593 N N . ALA A 1 196 ? -7.215 -2.205 26.167 1.00 88.38 196 ALA A N 1
ATOM 1594 C CA . ALA A 1 196 ? -7.267 -1.100 25.210 1.00 88.38 196 ALA A CA 1
ATOM 1595 C C . ALA A 1 196 ? -5.885 -0.758 24.616 1.00 88.38 196 ALA A C 1
ATOM 1597 O O . ALA A 1 196 ? -5.809 -0.354 23.453 1.00 88.38 196 ALA A O 1
ATOM 1598 N N . GLY A 1 197 ? -4.801 -0.980 25.372 1.00 92.94 197 GLY A N 1
ATOM 1599 C CA . GLY A 1 197 ? -3.417 -0.780 24.938 1.00 92.94 197 GLY A CA 1
ATOM 1600 C C . GLY A 1 197 ? -2.935 -1.781 23.885 1.00 92.94 197 GLY A C 1
ATOM 1601 O O . GLY A 1 197 ? -1.833 -1.637 23.359 1.00 92.94 197 GLY A O 1
ATOM 1602 N N . VAL A 1 198 ? -3.746 -2.781 23.512 1.00 95.06 198 VAL A N 1
ATOM 1603 C CA . VAL A 1 198 ? -3.420 -3.696 22.406 1.00 95.06 198 VAL A CA 1
ATOM 1604 C C . VAL A 1 198 ? -3.198 -2.947 21.088 1.00 95.06 198 VAL A C 1
ATOM 1606 O O . VAL A 1 198 ? -2.339 -3.334 20.302 1.00 95.06 198 VAL A O 1
ATOM 1609 N N . TRP A 1 199 ? -3.919 -1.843 20.866 1.00 94.25 199 TRP A N 1
ATOM 1610 C CA . TRP A 1 199 ? -3.847 -1.043 19.638 1.00 94.25 199 TRP A CA 1
ATOM 1611 C C . TRP A 1 199 ? -2.583 -0.184 19.527 1.00 94.25 199 TRP A C 1
ATOM 1613 O O . TRP A 1 199 ? -2.284 0.319 18.445 1.00 94.25 199 TRP A O 1
ATOM 1623 N N . ASP A 1 200 ? -1.817 -0.045 20.613 1.00 93.25 200 ASP A N 1
ATOM 1624 C CA . ASP A 1 200 ? -0.511 0.620 20.585 1.00 93.25 200 ASP A CA 1
ATOM 1625 C C . ASP A 1 200 ? 0.590 -0.292 20.024 1.00 93.25 200 ASP A C 1
ATOM 1627 O O . ASP A 1 200 ? 1.670 0.182 19.648 1.00 93.25 200 ASP A O 1
ATOM 1631 N N . LYS A 1 201 ? 0.313 -1.600 19.949 1.00 94.44 201 LYS A N 1
ATOM 1632 C CA . LYS A 1 201 ? 1.221 -2.608 19.412 1.00 94.44 201 LYS A CA 1
ATOM 1633 C C . LYS A 1 201 ? 1.190 -2.633 17.891 1.00 94.44 201 LYS A C 1
ATOM 1635 O O . LYS A 1 201 ? 0.228 -2.254 17.226 1.00 94.44 201 LYS A O 1
ATOM 1640 N N . ASP A 1 202 ? 2.267 -3.161 17.339 1.00 95.75 202 ASP A N 1
ATOM 1641 C CA . ASP A 1 202 ? 2.369 -3.459 15.926 1.00 95.75 202 ASP A CA 1
ATOM 1642 C C . ASP A 1 202 ? 1.688 -4.803 15.658 1.00 95.75 202 ASP A C 1
ATOM 1644 O O . ASP A 1 202 ? 2.227 -5.843 16.011 1.00 95.75 202 ASP A O 1
ATOM 1648 N N . LEU A 1 203 ? 0.485 -4.787 15.076 1.00 97.56 203 LEU A N 1
ATOM 1649 C CA . LEU A 1 203 ? -0.344 -5.986 14.920 1.00 97.56 203 LEU A CA 1
ATOM 1650 C C . LEU A 1 203 ? -0.391 -6.512 13.479 1.00 97.56 203 LEU A C 1
ATOM 1652 O O . LEU A 1 203 ? -0.328 -5.756 12.502 1.00 97.56 203 LEU A O 1
ATOM 1656 N N . VAL A 1 204 ? -0.569 -7.825 13.372 1.00 98.06 204 VAL A N 1
ATOM 1657 C CA . VAL A 1 204 ? -0.885 -8.572 12.153 1.00 98.06 204 VAL A CA 1
ATOM 1658 C C . VAL A 1 204 ? -2.093 -9.452 12.436 1.00 98.06 204 VAL A C 1
ATOM 1660 O O . VAL A 1 204 ? -2.179 -10.110 13.470 1.00 98.06 204 VAL A O 1
ATOM 1663 N N . VAL A 1 205 ? -3.031 -9.473 11.501 1.00 98.12 205 VAL A N 1
ATOM 1664 C CA . VAL A 1 205 ? -4.193 -10.351 11.520 1.00 98.12 205 VAL A CA 1
ATOM 1665 C C . VAL A 1 205 ? -4.041 -11.392 10.415 1.00 98.12 205 VAL A C 1
ATOM 1667 O O . VAL A 1 205 ? -3.711 -11.044 9.281 1.00 98.12 205 VAL A O 1
ATOM 1670 N N . LEU A 1 206 ? -4.260 -12.668 10.729 1.00 98.38 206 LEU A N 1
ATOM 1671 C CA . LEU A 1 206 ? -4.318 -13.720 9.713 1.00 98.38 206 LEU A CA 1
ATOM 1672 C C . LEU A 1 206 ? -5.771 -14.103 9.474 1.00 98.38 206 LEU A C 1
ATOM 1674 O O . LEU A 1 206 ? -6.499 -14.407 10.417 1.00 98.38 206 LEU A O 1
ATOM 1678 N N . LEU A 1 207 ? -6.180 -14.118 8.209 1.00 97.81 207 LEU A N 1
ATOM 1679 C CA . LEU A 1 207 ? -7.473 -14.665 7.812 1.00 97.81 207 LEU A CA 1
ATOM 1680 C C . LEU A 1 207 ? -7.348 -16.193 7.716 1.00 97.81 207 LEU A C 1
ATOM 1682 O O . LEU A 1 207 ? -6.758 -16.707 6.764 1.00 97.81 207 LEU A O 1
ATOM 1686 N N . GLU A 1 208 ? -7.876 -16.920 8.700 1.00 94.19 208 GLU A N 1
ATOM 1687 C CA . GLU A 1 208 ? -7.609 -18.362 8.887 1.00 94.19 208 GLU A CA 1
ATOM 1688 C C . GLU A 1 208 ? -8.164 -19.242 7.758 1.00 94.19 208 GLU A C 1
ATOM 1690 O O . GLU A 1 208 ? -7.563 -20.245 7.351 1.00 94.19 208 GLU A O 1
ATOM 1695 N N . ASP A 1 209 ? -9.300 -18.818 7.209 1.00 92.25 209 ASP A N 1
ATOM 1696 C CA . ASP A 1 209 ? -10.017 -19.520 6.145 1.00 92.25 209 ASP A CA 1
ATOM 1697 C C . ASP A 1 209 ? -9.596 -19.064 4.740 1.00 92.25 209 ASP A C 1
ATOM 1699 O O . ASP A 1 209 ? -10.126 -19.538 3.735 1.00 92.25 209 ASP A O 1
ATOM 1703 N N . VAL A 1 210 ? -8.639 -18.137 4.637 1.00 95.94 210 VAL A N 1
ATOM 1704 C CA . VAL A 1 210 ? -8.199 -17.570 3.359 1.00 95.94 210 VAL A CA 1
ATOM 1705 C C . VAL A 1 210 ? -6.763 -17.991 3.093 1.00 95.94 210 VAL A C 1
ATOM 1707 O O . VAL A 1 210 ? -5.824 -17.489 3.700 1.00 95.94 210 VAL A O 1
ATOM 1710 N N . ARG A 1 211 ? -6.578 -18.908 2.146 1.00 96.06 211 ARG A N 1
ATOM 1711 C CA . ARG A 1 211 ? -5.259 -19.432 1.767 1.00 96.06 211 ARG A CA 1
ATOM 1712 C C . ARG A 1 211 ? -4.713 -18.612 0.599 1.00 96.06 211 ARG A C 1
ATOM 1714 O O . ARG A 1 211 ? -5.248 -18.702 -0.502 1.00 96.06 211 ARG A O 1
ATOM 1721 N N . GLU A 1 212 ? -3.669 -17.808 0.819 1.00 96.44 212 GLU A N 1
ATOM 1722 C CA . GLU A 1 212 ? -3.117 -16.935 -0.232 1.00 96.44 212 GLU A CA 1
ATOM 1723 C C . GLU A 1 212 ? -2.539 -17.744 -1.398 1.00 96.44 212 GLU A C 1
ATOM 1725 O O . GLU A 1 212 ? -2.919 -17.513 -2.544 1.00 96.44 212 GLU A O 1
ATOM 1730 N N . ALA A 1 213 ? -1.663 -18.714 -1.117 1.00 96.81 213 ALA A N 1
ATOM 1731 C CA . ALA A 1 213 ? -0.956 -19.485 -2.140 1.00 96.81 213 ALA A CA 1
ATOM 1732 C C . ALA A 1 213 ? -1.836 -20.043 -3.286 1.00 96.81 213 ALA A C 1
ATOM 1734 O O . ALA A 1 213 ? -1.483 -19.810 -4.443 1.00 96.81 213 ALA A O 1
ATOM 1735 N N . PRO A 1 214 ? -2.967 -20.737 -3.035 1.00 96.25 214 PRO A N 1
ATOM 1736 C CA . PRO A 1 214 ? -3.803 -21.281 -4.109 1.00 96.25 214 PRO A CA 1
ATOM 1737 C C . PRO A 1 214 ? -4.595 -20.228 -4.901 1.0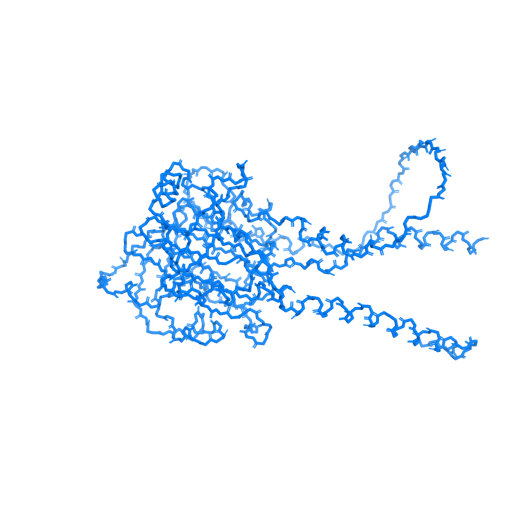0 96.25 214 PRO A C 1
ATOM 1739 O O . PRO A 1 214 ? -5.137 -20.561 -5.951 1.00 96.25 214 PRO A O 1
ATOM 1742 N N . MET A 1 215 ? -4.681 -18.980 -4.429 1.00 94.00 215 MET A N 1
ATOM 1743 C CA . MET A 1 215 ? -5.366 -17.892 -5.143 1.00 94.00 215 MET A CA 1
ATOM 1744 C C . MET A 1 215 ? -4.436 -17.098 -6.067 1.00 94.00 215 MET A C 1
ATOM 1746 O O . MET A 1 215 ? -4.895 -16.202 -6.775 1.00 94.00 215 MET A O 1
ATOM 1750 N N . GLN A 1 216 ? -3.133 -17.391 -6.050 1.00 94.19 216 GLN A N 1
ATOM 1751 C CA . GLN A 1 216 ? -2.133 -16.653 -6.814 1.00 94.19 216 GLN A CA 1
ATOM 1752 C C . GLN A 1 216 ? -1.845 -17.320 -8.175 1.00 94.19 216 GLN A C 1
ATOM 1754 O O . GLN A 1 216 ? -1.703 -18.543 -8.240 1.00 94.19 216 GLN A O 1
ATOM 1759 N N . PRO A 1 217 ? -1.650 -16.537 -9.255 1.00 94.38 217 PRO A N 1
ATOM 1760 C CA . PRO A 1 217 ? -1.880 -15.095 -9.328 1.00 94.38 217 PRO A CA 1
ATOM 1761 C C . PRO A 1 217 ? -3.380 -14.769 -9.321 1.00 94.38 217 PRO A C 1
ATOM 1763 O O . PRO A 1 217 ? -4.182 -15.486 -9.916 1.00 94.38 217 PRO A O 1
ATOM 1766 N N . PHE A 1 218 ? -3.744 -13.651 -8.697 1.00 90.50 218 PHE A N 1
ATOM 1767 C CA . PHE A 1 218 ? -5.121 -13.165 -8.745 1.00 90.50 218 PHE A CA 1
ATOM 1768 C C . PHE A 1 218 ? -5.551 -12.771 -10.172 1.00 90.50 218 PHE A C 1
ATOM 1770 O O . PHE A 1 218 ? -4.716 -12.294 -10.949 1.00 90.50 218 PHE A O 1
ATOM 1777 N N . PRO A 1 219 ? -6.850 -12.911 -10.509 1.00 87.12 219 PRO A N 1
ATOM 1778 C CA . PRO A 1 219 ? -7.409 -12.420 -11.769 1.00 87.12 219 PRO A CA 1
ATOM 1779 C C . PRO A 1 219 ? -7.292 -10.899 -11.910 1.00 87.12 219 PRO A C 1
ATOM 1781 O O . PRO A 1 219 ? -7.096 -10.197 -10.923 1.00 87.12 219 PRO A O 1
ATOM 1784 N N . ALA A 1 220 ? -7.484 -10.378 -13.124 1.00 85.81 220 ALA A N 1
ATOM 1785 C CA . ALA A 1 220 ? -7.494 -8.936 -13.375 1.00 85.81 220 ALA A CA 1
ATOM 1786 C C . ALA A 1 220 ? -8.650 -8.217 -12.649 1.00 85.81 220 ALA A C 1
ATOM 1788 O O . ALA A 1 220 ? -9.695 -8.808 -12.352 1.00 85.81 220 ALA A O 1
ATOM 1789 N N . ASN A 1 221 ? -8.520 -6.901 -12.440 1.00 83.31 221 ASN A N 1
ATOM 1790 C CA . ASN A 1 221 ? -9.506 -6.102 -11.696 1.00 83.31 221 ASN A CA 1
ATOM 1791 C C . ASN A 1 221 ? -10.925 -6.187 -12.291 1.00 83.31 221 ASN A C 1
ATOM 1793 O O . ASN A 1 221 ? -11.913 -6.171 -11.549 1.00 83.31 221 ASN A O 1
ATOM 1797 N N . ALA A 1 222 ? -11.029 -6.317 -13.619 1.00 77.88 222 ALA A N 1
ATOM 1798 C CA . ALA A 1 222 ? -12.298 -6.483 -14.327 1.00 77.88 222 ALA A CA 1
ATOM 1799 C C . ALA A 1 222 ? -13.038 -7.779 -13.940 1.00 77.88 222 ALA A C 1
ATOM 1801 O O . ALA A 1 222 ? -14.265 -7.772 -13.844 1.00 77.88 222 ALA A O 1
ATOM 1802 N N . GLU A 1 223 ? -12.309 -8.865 -13.670 1.00 76.75 223 GLU A N 1
ATOM 1803 C CA . GLU A 1 223 ? -12.867 -10.175 -13.300 1.00 76.75 223 GLU A CA 1
ATOM 1804 C C . GLU A 1 223 ? -13.197 -10.259 -11.807 1.00 76.75 223 GLU A C 1
ATOM 1806 O O . GLU A 1 223 ? -14.211 -10.832 -11.414 1.00 76.75 223 GLU A O 1
ATOM 1811 N N . ILE A 1 224 ? -12.388 -9.607 -10.967 1.00 74.81 224 ILE A N 1
ATOM 1812 C CA . ILE A 1 224 ? -12.630 -9.482 -9.522 1.00 74.81 224 ILE A CA 1
ATOM 1813 C C . ILE A 1 224 ? -13.915 -8.677 -9.232 1.00 74.81 224 ILE A C 1
ATOM 1815 O O . ILE A 1 224 ? -14.506 -8.772 -8.150 1.00 74.81 224 ILE A O 1
ATOM 1819 N N . GLY A 1 225 ? -14.387 -7.881 -10.198 1.00 61.78 225 GLY A N 1
ATOM 1820 C CA . GLY A 1 225 ? -15.501 -6.951 -10.011 1.00 61.78 225 GLY A CA 1
ATOM 1821 C C . GLY A 1 225 ? -15.119 -5.748 -9.146 1.00 61.78 225 GLY A C 1
ATOM 1822 O O . GLY A 1 225 ? -15.994 -5.058 -8.614 1.00 61.78 225 GLY A O 1
ATOM 1823 N N . GLY A 1 226 ? -13.816 -5.488 -9.000 1.00 55.25 226 GLY A N 1
ATOM 1824 C CA . GLY A 1 226 ? -13.286 -4.349 -8.269 1.00 55.25 226 GLY A CA 1
ATOM 1825 C C . GLY A 1 226 ? -13.589 -3.057 -9.019 1.00 55.25 226 GLY A C 1
ATOM 1826 O O . GLY A 1 226 ? -12.813 -2.621 -9.863 1.00 55.25 226 GLY A O 1
ATOM 1827 N N . ARG A 1 227 ? -14.705 -2.391 -8.699 1.00 51.12 227 ARG A N 1
ATOM 1828 C CA . ARG A 1 227 ? -14.962 -1.024 -9.203 1.00 51.12 227 ARG A CA 1
ATOM 1829 C C . ARG A 1 227 ? -13.928 -0.013 -8.678 1.00 51.12 227 ARG A C 1
ATOM 1831 O O . ARG A 1 227 ? -13.687 1.005 -9.332 1.00 51.12 227 ARG A O 1
ATOM 1838 N N . ASN A 1 228 ? -13.285 -0.360 -7.558 1.00 51.47 228 ASN A N 1
ATOM 1839 C CA . ASN A 1 228 ? -12.471 0.507 -6.707 1.00 51.47 228 ASN A CA 1
ATOM 1840 C C . ASN A 1 228 ? -10.948 0.296 -6.823 1.00 51.47 228 ASN A C 1
ATOM 1842 O O . ASN A 1 228 ? -10.221 0.875 -6.024 1.00 51.47 228 ASN A O 1
ATOM 1846 N N . GLY A 1 229 ? -10.446 -0.524 -7.755 1.00 50.66 229 GLY A N 1
ATOM 1847 C CA . GLY A 1 229 ? -8.993 -0.661 -7.949 1.00 50.66 229 GLY A CA 1
ATOM 1848 C C . GLY A 1 229 ? -8.342 0.617 -8.474 1.00 50.66 229 GLY A C 1
ATOM 1849 O O . GLY A 1 229 ? -9.020 1.433 -9.116 1.00 50.66 229 GLY A O 1
ATOM 1850 N N . ALA A 1 230 ? -7.041 0.821 -8.212 1.00 46.31 230 ALA A N 1
ATOM 1851 C CA . ALA A 1 230 ? -6.335 1.952 -8.810 1.00 46.31 230 ALA A CA 1
ATOM 1852 C C . ALA A 1 230 ? -6.423 1.854 -10.323 1.00 46.31 230 ALA A C 1
ATOM 1854 O O . ALA A 1 230 ? -6.180 0.820 -10.941 1.00 46.31 230 ALA A O 1
ATOM 1855 N N . ILE A 1 231 ? -6.719 2.994 -10.933 1.00 42.00 231 ILE A N 1
ATOM 1856 C CA . ILE A 1 231 ? -6.522 3.146 -12.360 1.00 42.00 231 ILE A CA 1
ATOM 1857 C C . ILE A 1 231 ? -5.015 3.168 -12.601 1.00 42.00 231 ILE A C 1
ATOM 1859 O O . ILE A 1 231 ? -4.318 4.098 -12.178 1.00 42.00 231 ILE A O 1
ATOM 1863 N N . VAL A 1 232 ? -4.520 2.173 -13.335 1.00 37.22 232 VAL A N 1
ATOM 1864 C CA . VAL A 1 232 ? -3.216 2.259 -13.992 1.00 37.22 232 VAL A CA 1
ATOM 1865 C C . VAL A 1 232 ? -3.308 3.398 -15.006 1.00 37.22 232 VAL A C 1
ATOM 1867 O O . VAL A 1 232 ? -3.829 3.235 -16.106 1.00 37.22 232 VAL A O 1
ATOM 1870 N N . SER A 1 233 ? -2.852 4.597 -14.640 1.00 32.09 233 SER A N 1
ATOM 1871 C CA . SER A 1 233 ? -2.764 5.689 -15.608 1.00 32.09 233 SER A CA 1
ATOM 1872 C C . SER A 1 233 ? -1.708 5.313 -16.651 1.00 32.09 233 SER A C 1
ATOM 1874 O O . SER A 1 233 ? -0.514 5.270 -16.333 1.00 32.09 233 SER A O 1
ATOM 1876 N N . HIS A 1 234 ? -2.129 5.107 -17.903 1.00 33.22 234 HIS A N 1
ATOM 1877 C CA . HIS A 1 234 ? -1.234 4.967 -19.062 1.00 33.22 234 HIS A CA 1
ATOM 1878 C C . HIS A 1 234 ? -0.255 6.154 -19.215 1.00 33.22 234 HIS A C 1
ATOM 1880 O O . HIS A 1 234 ? 0.737 6.056 -19.940 1.00 33.22 234 HIS A O 1
ATOM 1886 N N . ASP A 1 235 ? -0.470 7.252 -18.483 1.00 34.34 235 ASP A N 1
ATOM 1887 C CA . ASP A 1 235 ? 0.402 8.427 -18.427 1.00 34.34 235 ASP A CA 1
ATOM 1888 C C . ASP A 1 235 ? 1.849 8.116 -18.017 1.00 34.34 235 ASP A C 1
ATOM 1890 O O . ASP A 1 235 ? 2.776 8.784 -18.487 1.00 34.34 235 ASP A O 1
ATOM 1894 N N . HIS A 1 236 ? 2.085 7.066 -17.217 1.00 37.88 236 HIS A N 1
ATOM 1895 C CA . HIS A 1 236 ? 3.451 6.663 -16.858 1.00 37.88 236 HIS A CA 1
ATOM 1896 C C . HIS A 1 236 ? 4.236 6.116 -18.067 1.00 37.88 236 HIS A C 1
ATOM 1898 O O . HIS A 1 236 ? 5.439 6.363 -18.174 1.00 37.88 236 HIS A O 1
ATOM 1904 N N . ALA A 1 237 ? 3.563 5.468 -19.027 1.00 34.19 237 ALA A N 1
ATOM 1905 C CA . ALA A 1 237 ? 4.175 5.049 -20.289 1.00 34.19 237 ALA A CA 1
ATOM 1906 C C . ALA A 1 237 ? 4.384 6.243 -21.240 1.00 34.19 237 ALA A C 1
ATOM 1908 O O . ALA A 1 237 ? 5.421 6.345 -21.900 1.00 34.19 237 ALA A O 1
ATOM 1909 N N . ALA A 1 238 ? 3.452 7.204 -21.262 1.00 33.59 238 ALA A N 1
ATOM 1910 C CA . ALA A 1 238 ? 3.555 8.392 -22.110 1.00 33.59 238 ALA A CA 1
ATOM 1911 C C . ALA A 1 238 ? 4.709 9.325 -21.697 1.00 33.59 238 ALA A C 1
ATOM 1913 O O . ALA A 1 238 ? 5.381 9.884 -22.565 1.00 33.59 238 ALA A O 1
ATOM 1914 N N . ALA A 1 239 ? 4.995 9.475 -20.400 1.00 36.59 239 ALA A N 1
ATOM 1915 C CA . ALA A 1 239 ? 6.125 10.282 -19.926 1.00 36.59 239 ALA A CA 1
ATOM 1916 C C . ALA A 1 239 ? 7.494 9.639 -20.232 1.00 36.59 239 ALA A C 1
ATOM 1918 O O . ALA A 1 239 ? 8.463 10.351 -20.509 1.00 36.59 239 ALA A O 1
ATOM 1919 N N . ALA A 1 240 ? 7.571 8.303 -20.237 1.00 36.47 240 ALA A N 1
ATOM 1920 C CA . ALA A 1 240 ? 8.773 7.565 -20.623 1.00 36.47 240 ALA A CA 1
ATOM 1921 C C . ALA A 1 240 ? 9.000 7.572 -22.149 1.00 36.47 240 ALA A C 1
ATOM 1923 O O . ALA A 1 240 ? 10.140 7.717 -22.593 1.00 36.47 240 ALA A O 1
ATOM 1924 N N . ALA A 1 241 ? 7.926 7.492 -22.946 1.00 35.25 241 ALA A N 1
ATOM 1925 C CA . ALA A 1 241 ? 7.980 7.500 -24.411 1.00 35.25 241 ALA A CA 1
ATOM 1926 C C . ALA A 1 241 ? 8.159 8.907 -25.020 1.00 35.25 241 ALA A C 1
ATOM 1928 O O . ALA A 1 241 ? 8.834 9.067 -26.035 1.00 35.25 241 ALA A O 1
ATOM 1929 N N . LYS A 1 242 ? 7.623 9.967 -24.397 1.00 35.97 242 LYS A N 1
ATOM 1930 C CA . LYS A 1 242 ? 7.777 11.348 -24.905 1.00 35.97 242 LYS A CA 1
ATOM 1931 C C . LYS A 1 242 ? 9.195 11.907 -24.745 1.00 35.97 242 LYS A C 1
ATOM 1933 O O . LYS A 1 242 ? 9.548 12.857 -25.434 1.00 35.97 242 LYS A O 1
ATOM 1938 N N . ARG A 1 243 ? 10.036 11.312 -23.891 1.00 40.59 243 ARG A N 1
ATOM 1939 C CA . ARG A 1 243 ? 11.451 11.704 -23.741 1.00 40.59 243 ARG A CA 1
ATOM 1940 C C . ARG A 1 243 ? 12.367 11.158 -24.845 1.00 40.59 243 ARG A C 1
ATOM 1942 O O . ARG A 1 243 ? 13.510 11.593 -24.923 1.00 40.59 243 ARG A O 1
ATOM 1949 N N . SER A 1 244 ? 11.895 10.237 -25.691 1.00 40.41 244 SER A N 1
ATOM 1950 C CA . SER A 1 244 ? 12.702 9.620 -26.758 1.00 40.41 244 SER A CA 1
ATOM 1951 C C . SER A 1 244 ? 12.455 10.173 -28.163 1.00 40.41 244 SER A C 1
ATOM 1953 O O . SER A 1 244 ? 13.139 9.750 -29.087 1.00 40.41 244 SER A O 1
ATOM 1955 N N . VAL A 1 245 ? 11.539 11.131 -28.347 1.00 34.69 245 VAL A N 1
ATOM 1956 C CA . VAL A 1 245 ? 11.320 11.797 -29.648 1.00 34.69 245 VAL A CA 1
ATOM 1957 C C . VAL A 1 245 ? 11.666 13.281 -29.535 1.00 34.69 245 VAL A C 1
ATOM 1959 O O . VAL A 1 245 ? 10.861 14.171 -29.772 1.00 34.69 245 VAL A O 1
ATOM 1962 N N . GLY A 1 246 ? 12.901 13.542 -29.117 1.00 32.41 246 GLY A N 1
ATOM 1963 C CA . GLY A 1 246 ? 13.596 14.799 -29.371 1.00 32.41 246 GLY A CA 1
ATOM 1964 C C . GLY A 1 246 ? 14.542 14.597 -30.547 1.00 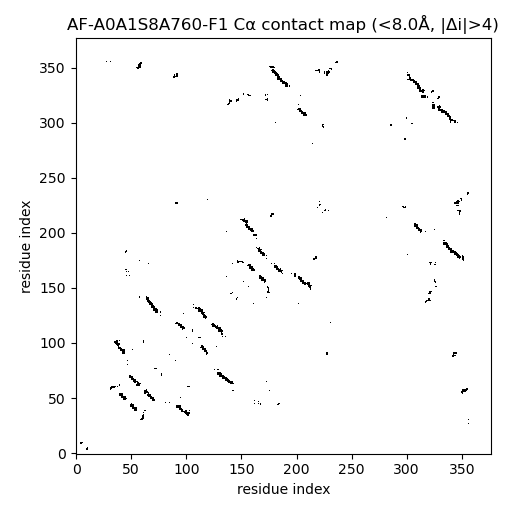32.41 246 GLY A C 1
ATOM 1965 O O . GLY A 1 246 ? 15.756 14.608 -30.371 1.00 32.41 246 GLY A O 1
ATOM 1966 N N . THR A 1 247 ? 14.001 14.330 -31.734 1.00 30.56 247 THR A N 1
ATOM 1967 C CA . THR A 1 247 ? 14.784 14.287 -32.974 1.00 30.56 247 THR A CA 1
ATOM 1968 C C . THR A 1 247 ? 14.101 15.178 -34.002 1.00 30.56 247 THR A C 1
ATOM 1970 O O . THR A 1 247 ? 12.892 15.114 -34.196 1.00 30.56 247 THR A O 1
ATOM 1973 N N . LYS A 1 248 ? 14.914 16.074 -34.561 1.00 30.83 248 LYS A N 1
ATOM 1974 C CA . LYS A 1 248 ? 14.616 17.169 -35.488 1.00 30.83 248 LYS A CA 1
ATOM 1975 C C . LYS A 1 248 ? 13.435 16.899 -36.433 1.00 30.83 248 LYS A C 1
ATOM 1977 O O . LYS A 1 248 ? 13.476 15.971 -37.233 1.00 30.83 248 LYS A O 1
ATOM 1982 N N . GLN A 1 249 ? 12.432 17.778 -36.383 1.00 27.70 249 GLN A N 1
ATOM 1983 C CA . GLN A 1 249 ? 11.525 18.006 -37.506 1.00 27.70 249 GLN A CA 1
ATOM 1984 C C . GLN A 1 249 ? 12.302 18.740 -38.603 1.00 27.70 249 GLN A C 1
ATOM 1986 O O . GLN A 1 249 ? 12.517 19.943 -38.493 1.00 27.70 249 GLN A O 1
ATOM 1991 N N . ASP A 1 250 ? 12.683 18.021 -39.655 1.00 29.36 250 ASP A N 1
ATOM 1992 C CA . ASP A 1 250 ? 12.849 18.610 -40.982 1.00 29.36 250 ASP A CA 1
ATOM 1993 C C . ASP A 1 250 ? 11.616 18.245 -41.808 1.00 29.36 250 ASP A C 1
ATOM 1995 O O . ASP A 1 250 ? 11.233 17.081 -41.939 1.00 29.36 250 ASP A O 1
ATOM 1999 N N . GLY A 1 251 ? 10.937 19.279 -42.298 1.00 28.36 251 GLY A N 1
ATOM 2000 C CA . GLY A 1 251 ? 9.694 19.150 -43.035 1.00 28.36 251 GLY A CA 1
ATOM 2001 C C . GLY A 1 251 ? 9.900 18.620 -44.450 1.00 28.36 251 GLY A C 1
ATOM 2002 O O . GLY A 1 251 ? 10.802 19.052 -45.164 1.00 28.36 251 GLY A O 1
ATOM 2003 N N . ARG A 1 252 ? 8.981 17.755 -44.889 1.00 27.80 252 ARG A N 1
ATOM 2004 C CA . ARG A 1 252 ? 8.451 17.714 -46.259 1.00 27.80 252 ARG A CA 1
ATOM 2005 C C . ARG A 1 252 ? 7.197 16.844 -46.321 1.00 27.80 252 ARG A C 1
ATOM 2007 O O . ARG A 1 252 ? 6.908 16.050 -45.438 1.00 27.80 252 ARG A O 1
ATOM 2014 N N . ALA A 1 253 ? 6.411 17.139 -47.341 1.00 27.62 253 ALA A N 1
ATOM 2015 C CA . ALA A 1 253 ? 4.970 17.010 -47.389 1.00 27.62 253 ALA A CA 1
ATOM 2016 C C . ALA A 1 253 ? 4.444 15.708 -48.027 1.00 27.62 253 ALA A C 1
ATOM 2018 O O . ALA A 1 253 ? 5.092 15.139 -48.896 1.00 27.62 253 ALA A O 1
ATOM 2019 N N . ARG A 1 254 ? 3.160 15.456 -47.720 1.00 27.30 254 ARG A N 1
ATOM 2020 C CA . ARG A 1 254 ? 2.050 15.047 -48.615 1.00 27.30 254 ARG A CA 1
ATOM 2021 C C . ARG A 1 254 ? 1.794 13.570 -48.979 1.00 27.30 254 ARG A C 1
ATOM 2023 O O . ARG A 1 254 ? 2.690 12.818 -49.327 1.00 27.30 254 ARG A O 1
ATOM 2030 N N . ASN A 1 255 ? 0.472 13.336 -49.066 1.00 28.84 255 ASN A N 1
ATOM 2031 C CA . ASN A 1 255 ? -0.333 12.265 -49.681 1.00 28.84 255 ASN A CA 1
ATOM 2032 C C . ASN A 1 255 ? -0.414 10.957 -48.866 1.00 28.84 255 ASN A C 1
ATOM 2034 O O . ASN A 1 255 ? 0.604 10.365 -48.560 1.00 28.84 255 ASN A O 1
ATOM 2038 N N . GLY A 1 256 ? -1.563 10.431 -48.427 1.00 26.16 256 GLY A N 1
ATOM 2039 C CA . GLY A 1 256 ? -2.955 10.612 -48.840 1.00 26.16 256 GLY A CA 1
ATOM 2040 C C . GLY A 1 256 ? -3.341 9.528 -49.838 1.00 26.16 256 GLY A C 1
ATOM 2041 O O . GLY A 1 256 ? -3.085 9.746 -51.007 1.00 26.16 256 GLY A O 1
ATOM 2042 N N . TYR A 1 257 ? -3.926 8.413 -49.380 1.00 27.19 257 TYR A N 1
ATOM 2043 C CA . TYR A 1 257 ? -4.898 7.592 -50.118 1.00 27.19 257 TYR A CA 1
ATOM 2044 C C . TYR A 1 257 ? -5.660 6.667 -49.159 1.00 27.19 257 TYR A C 1
ATOM 2046 O O . TYR A 1 257 ? -5.081 6.020 -48.290 1.00 27.19 257 TYR A O 1
ATOM 2054 N N . ALA A 1 258 ? -6.977 6.662 -49.342 1.00 27.27 258 ALA A N 1
ATOM 2055 C CA . ALA A 1 258 ? -7.955 5.786 -48.725 1.00 27.27 258 ALA A CA 1
ATOM 2056 C C . ALA A 1 258 ? -8.346 4.671 -49.709 1.00 27.27 258 ALA A C 1
ATOM 2058 O O . ALA A 1 258 ? -8.393 4.923 -50.912 1.00 27.27 258 ALA A O 1
ATOM 2059 N N . ASN A 1 259 ? -8.625 3.482 -49.171 1.00 29.19 259 ASN A N 1
ATOM 2060 C CA . ASN A 1 259 ? -9.544 2.416 -49.622 1.00 29.19 259 ASN A CA 1
ATOM 2061 C C . ASN A 1 259 ? -9.089 1.132 -48.901 1.00 29.19 259 ASN A C 1
ATOM 2063 O O . ASN A 1 259 ? -7.898 0.859 -48.856 1.00 29.19 259 ASN A O 1
ATOM 2067 N N . GLY A 1 260 ? -9.922 0.341 -48.225 1.00 26.05 260 GLY A N 1
ATOM 2068 C CA . GLY A 1 260 ? -11.313 0.001 -48.508 1.00 26.05 260 GLY A CA 1
ATOM 2069 C C . GLY A 1 260 ? -11.326 -1.406 -49.112 1.00 26.05 260 GLY A C 1
ATOM 2070 O O . GLY A 1 260 ? -10.892 -1.559 -50.248 1.00 26.05 260 GLY A O 1
ATOM 2071 N N . GLY A 1 261 ? -11.784 -2.413 -48.360 1.00 25.94 261 GLY A N 1
ATOM 2072 C CA . GLY A 1 261 ? -11.969 -3.770 -48.885 1.00 25.94 261 GLY A CA 1
ATOM 2073 C C . GLY A 1 261 ? -11.966 -4.878 -47.831 1.00 25.94 261 GLY A C 1
ATOM 2074 O O . GLY A 1 261 ? -10.924 -5.463 -47.563 1.00 25.94 261 GLY A O 1
ATOM 2075 N N . ASP A 1 262 ? -13.147 -5.170 -47.284 1.00 28.66 262 ASP A N 1
ATOM 2076 C CA . ASP A 1 262 ? -13.546 -6.507 -46.808 1.00 28.66 262 ASP A CA 1
ATOM 2077 C C . ASP A 1 262 ? -13.577 -7.485 -48.006 1.00 28.66 262 ASP A C 1
ATOM 2079 O O . ASP A 1 262 ? -13.889 -7.047 -49.122 1.00 28.66 262 ASP A O 1
ATOM 2083 N N . PRO A 1 263 ? -13.302 -8.794 -47.824 1.00 35.44 263 PRO A N 1
ATOM 2084 C CA . PRO A 1 263 ? -14.419 -9.701 -47.541 1.00 35.44 263 PRO A CA 1
ATOM 2085 C C . PRO A 1 263 ? -14.113 -10.895 -46.613 1.00 35.44 263 PRO A C 1
ATOM 2087 O O . PRO A 1 263 ? -12.980 -11.242 -46.295 1.00 35.44 263 PRO A O 1
ATOM 2090 N N . ALA A 1 264 ? -15.217 -11.522 -46.210 1.00 26.73 264 ALA A N 1
ATOM 2091 C CA . ALA A 1 264 ? -15.372 -12.593 -45.237 1.00 26.73 264 ALA A CA 1
ATOM 2092 C C . ALA A 1 264 ? -15.176 -14.035 -45.773 1.00 26.73 264 ALA A C 1
ATOM 2094 O O . ALA A 1 264 ? -15.305 -14.268 -46.972 1.00 26.73 264 ALA A O 1
ATOM 2095 N N . ARG A 1 265 ? -15.092 -14.975 -44.800 1.00 26.80 265 ARG A N 1
ATOM 2096 C CA . ARG A 1 265 ? -15.303 -16.458 -44.827 1.00 26.80 265 ARG A CA 1
ATOM 2097 C C . ARG A 1 265 ? -14.160 -17.288 -45.456 1.00 26.80 265 ARG A C 1
ATOM 2099 O O . ARG A 1 265 ? -13.577 -16.853 -46.429 1.00 26.80 265 ARG A O 1
ATOM 2106 N N . GLU A 1 266 ? -13.742 -18.466 -44.964 1.00 25.34 266 GLU A N 1
ATOM 2107 C CA . GLU A 1 266 ? -14.460 -19.576 -44.309 1.00 25.34 266 GLU A CA 1
ATOM 2108 C C . GLU A 1 266 ? -13.487 -20.610 -43.646 1.00 25.34 266 GLU A C 1
ATOM 2110 O O . GLU A 1 266 ? -12.373 -20.804 -44.113 1.00 25.34 266 GLU A O 1
ATOM 2115 N N . ASN A 1 267 ? -13.961 -21.231 -42.554 1.00 26.28 267 ASN A N 1
ATOM 2116 C CA . ASN A 1 267 ? -13.688 -22.512 -41.848 1.00 26.28 267 ASN A CA 1
ATOM 2117 C C . ASN A 1 267 ? -12.497 -23.483 -42.115 1.00 26.28 267 ASN A C 1
ATOM 2119 O O . ASN A 1 267 ? -12.256 -23.916 -43.235 1.00 26.28 267 ASN A O 1
ATOM 2123 N N . GLY A 1 268 ? -12.007 -24.044 -40.984 1.00 24.55 268 GLY A N 1
ATOM 2124 C CA . GLY A 1 268 ? -11.404 -25.388 -40.794 1.00 24.55 268 GLY A CA 1
ATOM 2125 C C . GLY A 1 268 ? -9.899 -25.353 -40.478 1.00 24.55 268 GLY A C 1
ATOM 2126 O O . GLY A 1 268 ? -9.165 -24.701 -41.200 1.00 24.55 268 GLY A O 1
ATOM 2127 N N . GLY A 1 269 ? -9.303 -25.979 -39.459 1.00 24.03 269 GLY A N 1
ATOM 2128 C CA . GLY A 1 269 ? -9.673 -26.887 -38.370 1.00 24.03 269 GLY A CA 1
ATOM 2129 C C . GLY A 1 269 ? -8.362 -27.301 -37.651 1.00 24.03 269 GLY A C 1
ATOM 2130 O O . GLY A 1 269 ? -7.289 -27.175 -38.236 1.00 24.03 269 GLY A O 1
ATOM 2131 N N . ASP A 1 270 ? -8.483 -27.784 -36.411 1.00 28.14 270 ASP A N 1
ATOM 2132 C CA . ASP A 1 270 ? -7.488 -28.489 -35.569 1.00 28.14 270 ASP A CA 1
ATOM 2133 C C . ASP A 1 270 ? -6.450 -27.685 -34.742 1.00 28.14 270 ASP A C 1
ATOM 2135 O O . ASP A 1 270 ? -5.314 -27.424 -35.137 1.00 28.14 270 ASP A O 1
ATOM 2139 N N . GLU A 1 271 ? -6.857 -27.387 -33.498 1.00 30.39 271 GLU A N 1
ATOM 2140 C CA . GLU A 1 271 ? -6.012 -27.043 -32.341 1.00 30.39 271 GLU A CA 1
ATOM 2141 C C . GLU A 1 271 ? -5.308 -28.279 -31.741 1.00 30.39 271 GLU A C 1
ATOM 2143 O O . GLU A 1 271 ? -5.846 -29.390 -31.767 1.00 30.39 271 GLU A O 1
ATOM 2148 N N . PRO A 1 272 ? -4.192 -28.064 -31.018 1.00 30.27 272 PRO A N 1
ATOM 2149 C CA . PRO A 1 272 ? -4.131 -28.617 -29.666 1.00 30.27 272 PRO A CA 1
ATOM 2150 C C . PRO A 1 272 ? -3.621 -27.604 -28.625 1.00 30.27 272 PRO A C 1
ATOM 2152 O O . PRO A 1 272 ? -2.642 -26.896 -28.849 1.00 30.27 272 PRO A O 1
ATOM 2155 N N . GLY A 1 273 ? -4.227 -27.627 -27.431 1.00 28.12 273 GLY A N 1
ATOM 2156 C CA . GLY A 1 273 ? -3.603 -27.124 -26.197 1.00 28.12 273 GLY A CA 1
ATOM 2157 C C . GLY A 1 273 ? -4.424 -26.097 -25.420 1.00 28.12 273 GLY A C 1
ATOM 2158 O O . GLY A 1 273 ? -4.065 -24.927 -25.361 1.00 28.12 273 GLY A O 1
ATOM 2159 N N . ASN A 1 274 ? -5.510 -26.553 -24.798 1.00 33.19 274 ASN A N 1
ATOM 2160 C CA . ASN A 1 274 ? -6.496 -25.736 -24.096 1.00 33.19 274 ASN A CA 1
ATOM 2161 C C . ASN A 1 274 ? -5.949 -25.033 -22.812 1.00 33.19 274 ASN A C 1
ATOM 2163 O O . ASN A 1 274 ? 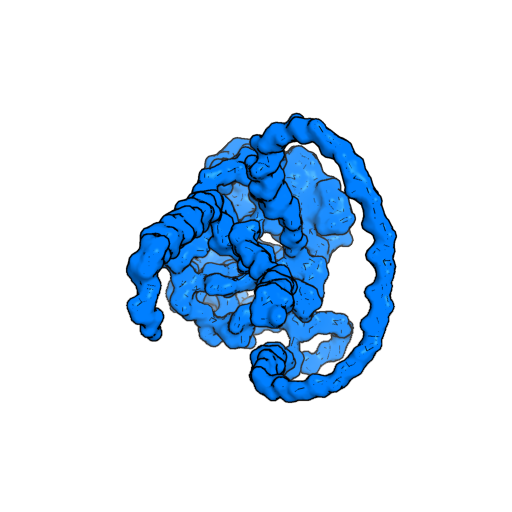-5.631 -25.727 -21.842 1.00 33.19 274 ASN A O 1
ATOM 2167 N N . PRO A 1 275 ? -5.925 -23.682 -22.725 1.00 36.50 275 PRO A N 1
ATOM 2168 C CA . PRO A 1 275 ? -5.608 -22.916 -21.503 1.00 36.50 275 PRO A CA 1
ATOM 2169 C C . PRO A 1 275 ? -6.721 -22.934 -20.433 1.00 36.50 275 PRO A C 1
ATOM 2171 O O . PRO A 1 275 ? -6.553 -22.425 -19.325 1.00 36.50 275 PRO A O 1
ATOM 2174 N N . GLN A 1 276 ? -7.879 -23.515 -20.743 1.00 33.62 276 GLN A N 1
ATOM 2175 C CA . GLN A 1 276 ? -9.104 -23.447 -19.937 1.00 33.62 276 GLN A CA 1
ATOM 2176 C C . GLN A 1 276 ? -9.072 -24.344 -18.686 1.00 33.62 276 GLN A C 1
ATOM 2178 O O . GLN A 1 276 ? -9.921 -24.198 -17.809 1.00 33.62 276 GLN A O 1
ATOM 2183 N N . ALA A 1 277 ? -8.054 -25.201 -18.537 1.00 31.58 277 ALA A N 1
ATOM 2184 C CA . ALA A 1 277 ? -7.818 -25.951 -17.300 1.00 31.58 277 ALA A CA 1
ATOM 2185 C C . ALA A 1 277 ? -7.318 -25.057 -16.145 1.00 31.58 277 ALA A C 1
ATOM 2187 O O . ALA A 1 277 ? -7.622 -25.333 -14.987 1.00 31.58 277 ALA A O 1
ATOM 2188 N N . ALA A 1 278 ? -6.621 -23.951 -16.442 1.00 36.38 278 ALA A N 1
ATOM 2189 C CA . ALA A 1 278 ? -6.176 -22.996 -15.421 1.00 36.38 278 ALA A CA 1
ATOM 2190 C C . ALA A 1 278 ? -7.311 -22.056 -14.966 1.00 36.38 278 ALA A C 1
ATOM 2192 O O . ALA A 1 278 ? -7.389 -21.700 -13.793 1.00 36.38 278 ALA A O 1
ATOM 2193 N N . ALA A 1 279 ? -8.242 -21.718 -15.865 1.00 35.28 279 ALA A N 1
ATOM 2194 C CA . ALA A 1 279 ? -9.416 -20.901 -15.544 1.00 35.28 279 ALA A CA 1
ATOM 2195 C C . ALA A 1 279 ? -10.480 -21.669 -14.731 1.00 35.28 279 ALA A C 1
ATOM 2197 O O . ALA A 1 279 ? -11.171 -21.085 -13.896 1.00 35.28 279 ALA A O 1
ATOM 2198 N N . ALA A 1 280 ? -10.592 -22.989 -14.924 1.00 30.77 280 ALA A N 1
ATOM 2199 C CA . ALA A 1 280 ? -11.562 -23.821 -14.211 1.00 30.77 280 ALA A CA 1
ATOM 2200 C C . ALA A 1 280 ? -11.229 -24.006 -12.716 1.00 30.77 280 ALA A C 1
ATOM 2202 O O . ALA A 1 280 ? -12.140 -24.113 -11.897 1.00 30.77 280 ALA A O 1
ATOM 2203 N N . ALA A 1 281 ? -9.945 -23.981 -12.342 1.00 34.41 281 ALA A N 1
ATOM 2204 C CA . ALA A 1 281 ? -9.525 -24.093 -10.943 1.00 34.41 281 ALA A CA 1
ATOM 2205 C C . ALA A 1 281 ? -9.809 -22.811 -10.130 1.00 34.41 281 ALA A C 1
ATOM 2207 O O . ALA A 1 281 ? -10.168 -22.900 -8.959 1.00 34.41 281 ALA A O 1
ATOM 2208 N N . ALA A 1 282 ? -9.745 -21.629 -10.757 1.00 39.03 282 ALA A N 1
ATOM 2209 C CA . ALA A 1 282 ? -10.059 -20.353 -10.104 1.00 39.03 282 ALA A CA 1
ATOM 2210 C C . ALA A 1 282 ? -11.574 -20.132 -9.899 1.00 39.03 282 ALA A C 1
ATOM 2212 O O . ALA A 1 282 ? -11.984 -19.472 -8.947 1.00 39.03 282 ALA A O 1
ATOM 2213 N N . ALA A 1 283 ? -12.421 -20.724 -10.748 1.00 34.38 283 ALA A N 1
ATOM 2214 C CA . ALA A 1 283 ? -13.879 -20.631 -10.623 1.00 34.38 283 ALA A CA 1
ATOM 2215 C C . ALA A 1 283 ? -14.458 -21.525 -9.505 1.00 34.38 283 ALA A C 1
ATOM 2217 O O . ALA A 1 283 ? -15.534 -21.239 -8.978 1.00 34.38 283 ALA A O 1
ATOM 2218 N N . ALA A 1 284 ? -13.752 -22.592 -9.115 1.00 31.30 284 ALA A N 1
ATOM 2219 C CA . ALA A 1 284 ? -14.243 -23.581 -8.153 1.00 31.30 284 ALA A CA 1
ATOM 2220 C C . ALA A 1 284 ? -14.090 -23.166 -6.675 1.00 31.30 284 ALA A C 1
ATOM 2222 O O . ALA A 1 284 ? -14.743 -23.747 -5.815 1.00 31.30 284 ALA A O 1
ATOM 2223 N N . ALA A 1 285 ? -13.308 -22.124 -6.367 1.00 36.78 285 ALA A N 1
ATOM 2224 C CA . ALA A 1 285 ? -13.180 -21.585 -5.006 1.00 36.78 285 ALA A CA 1
ATOM 2225 C C . ALA A 1 285 ? -14.319 -20.613 -4.608 1.00 36.78 285 ALA A C 1
ATOM 2227 O O . ALA A 1 285 ? -14.312 -20.062 -3.511 1.00 36.78 285 ALA A O 1
ATOM 2228 N N . GLY A 1 286 ? -15.299 -20.382 -5.494 1.00 33.34 286 GLY A N 1
ATOM 2229 C CA . GLY A 1 286 ? -16.408 -19.439 -5.291 1.00 33.34 286 GLY A CA 1
ATOM 2230 C C . GLY A 1 286 ? -17.729 -20.051 -4.811 1.00 33.34 286 GLY A C 1
ATOM 2231 O O . GLY A 1 286 ? -18.722 -19.330 -4.695 1.00 33.34 286 GLY A O 1
ATOM 2232 N N . ALA A 1 287 ? -17.788 -21.356 -4.549 1.00 32.75 287 ALA A N 1
ATOM 2233 C CA . ALA A 1 287 ? -19.018 -22.030 -4.155 1.00 32.75 287 ALA A CA 1
ATOM 2234 C C . ALA A 1 287 ? -18.888 -22.592 -2.739 1.00 32.75 287 ALA A C 1
ATOM 2236 O O . ALA A 1 287 ? -18.422 -23.707 -2.569 1.00 32.75 287 ALA A O 1
ATOM 2237 N N . GLU A 1 288 ? -19.288 -21.792 -1.747 1.00 32.03 288 GLU A N 1
ATOM 2238 C CA . GLU A 1 288 ? -20.145 -22.188 -0.615 1.00 32.03 288 GLU A CA 1
ATOM 2239 C C . GLU A 1 288 ? -19.976 -21.222 0.564 1.00 32.03 288 GLU A C 1
ATOM 2241 O O . GLU A 1 288 ? -19.088 -21.343 1.393 1.00 32.03 288 GLU A O 1
ATOM 2246 N N . THR A 1 289 ? -20.891 -20.261 0.672 1.00 32.25 289 THR A N 1
ATOM 2247 C CA . THR A 1 289 ? -21.467 -19.840 1.959 1.00 32.25 289 THR A CA 1
ATOM 2248 C C . THR A 1 289 ? -22.813 -19.183 1.663 1.00 32.25 289 THR A C 1
ATOM 2250 O O . THR A 1 289 ? -22.917 -18.093 1.103 1.00 32.25 289 THR A O 1
ATOM 2253 N N . ARG A 1 290 ? -23.880 -19.932 1.955 1.00 35.09 290 ARG A N 1
ATOM 2254 C CA . ARG A 1 290 ? -25.282 -19.537 1.792 1.00 35.09 290 ARG A CA 1
ATOM 2255 C C . ARG A 1 290 ? -25.650 -18.410 2.762 1.00 35.09 290 ARG A C 1
ATOM 2257 O O . ARG A 1 290 ? -25.497 -18.559 3.967 1.00 35.09 290 ARG A O 1
ATOM 2264 N N . GLY A 1 291 ? -26.262 -17.359 2.223 1.00 27.66 291 GLY A N 1
ATOM 2265 C CA . GLY A 1 291 ? -26.998 -16.325 2.955 1.00 27.66 291 GLY A CA 1
ATOM 2266 C C . GLY A 1 291 ? -27.374 -15.199 1.996 1.00 27.66 291 GLY A C 1
ATOM 2267 O O . GLY A 1 291 ? -26.528 -14.390 1.644 1.00 27.66 291 GLY A O 1
ATOM 2268 N N . GLY A 1 292 ? -28.602 -15.223 1.474 1.00 29.92 292 GLY A N 1
ATOM 2269 C CA . GLY A 1 292 ? -29.027 -14.420 0.325 1.00 29.92 292 GLY A CA 1
ATOM 2270 C C . GLY A 1 292 ? -28.963 -12.900 0.514 1.00 29.92 292 GLY A C 1
ATOM 2271 O O . GLY A 1 292 ? -29.289 -12.379 1.574 1.00 29.92 292 GLY A O 1
ATOM 2272 N N . GLY A 1 293 ? -28.626 -12.202 -0.576 1.00 29.45 293 GLY A N 1
ATOM 2273 C CA . GLY A 1 293 ? -28.770 -10.750 -0.714 1.00 29.45 293 GLY A CA 1
ATOM 2274 C C . GLY A 1 293 ? -27.628 -10.102 -1.502 1.00 29.45 293 GLY A C 1
ATOM 2275 O O . GLY A 1 293 ? -26.519 -10.011 -1.001 1.00 29.45 293 GLY A O 1
ATOM 2276 N N . ALA A 1 294 ? -27.948 -9.606 -2.704 1.00 33.72 294 ALA A N 1
ATOM 2277 C CA . ALA A 1 294 ? -27.113 -8.865 -3.665 1.00 33.72 294 ALA A CA 1
ATOM 2278 C C . ALA A 1 294 ? -26.076 -9.673 -4.484 1.00 33.72 294 ALA A C 1
ATOM 2280 O O . ALA A 1 294 ? -25.108 -10.223 -3.970 1.00 33.72 294 ALA A O 1
ATOM 2281 N N . LYS A 1 295 ? -26.259 -9.673 -5.817 1.00 35.88 295 LYS A N 1
ATOM 2282 C CA . LYS A 1 295 ? -25.272 -10.116 -6.820 1.00 35.88 295 LYS A CA 1
ATOM 2283 C C . LYS A 1 295 ? -24.072 -9.150 -6.833 1.00 35.88 295 LYS A C 1
ATOM 2285 O O . LYS A 1 295 ? -23.980 -8.285 -7.700 1.00 35.88 295 LYS A O 1
ATOM 2290 N N . GLY A 1 296 ? -23.197 -9.265 -5.838 1.00 45.94 296 GLY A N 1
ATOM 2291 C CA . GLY A 1 296 ? -21.809 -8.801 -5.902 1.00 45.94 296 GLY A CA 1
ATOM 2292 C C . GLY A 1 296 ? -20.935 -9.872 -6.556 1.00 45.94 296 GLY A C 1
ATOM 2293 O O . GLY A 1 296 ? -21.343 -11.032 -6.631 1.00 45.94 296 GLY A O 1
ATOM 2294 N N . SER A 1 297 ? -19.752 -9.510 -7.055 1.00 55.47 297 SER A N 1
ATOM 2295 C CA . SER A 1 297 ? -18.763 -10.510 -7.463 1.00 55.47 297 SER A CA 1
ATOM 2296 C C . SER A 1 297 ? -18.516 -11.481 -6.301 1.00 55.47 297 SER A C 1
ATOM 2298 O O . SER A 1 297 ? -18.487 -11.074 -5.140 1.00 55.47 297 SER A O 1
ATOM 2300 N N . GLY A 1 298 ? -18.345 -12.774 -6.590 1.00 71.88 298 GLY A N 1
ATOM 2301 C CA . GLY A 1 298 ? -18.049 -13.800 -5.577 1.00 71.88 298 GLY A CA 1
ATOM 2302 C C . GLY A 1 298 ? -16.683 -13.633 -4.896 1.00 71.88 298 GLY A C 1
ATOM 2303 O O . GLY A 1 298 ? -16.224 -14.543 -4.216 1.00 71.88 298 GLY A O 1
ATOM 2304 N N . PHE A 1 299 ? -16.015 -12.493 -5.085 1.00 87.44 299 PHE A N 1
ATOM 2305 C CA . PHE A 1 299 ? -14.697 -12.220 -4.545 1.00 87.44 299 PHE A CA 1
ATOM 2306 C C . PHE A 1 299 ? -14.743 -12.116 -3.021 1.00 87.44 299 PHE A C 1
ATOM 2308 O O . PHE A 1 299 ? -15.592 -11.416 -2.461 1.00 87.44 299 PHE A O 1
ATOM 2315 N N . PHE A 1 300 ? -13.841 -12.822 -2.339 1.00 91.00 300 PHE A N 1
ATOM 2316 C CA . PHE A 1 300 ? -13.866 -12.946 -0.881 1.00 91.00 300 PHE A CA 1
ATOM 2317 C C . PHE A 1 300 ? -13.682 -11.591 -0.178 1.00 91.00 300 PHE A C 1
ATOM 2319 O O . PHE A 1 300 ? -14.383 -11.305 0.791 1.00 91.00 300 PHE A O 1
ATOM 2326 N N . PHE A 1 301 ? -12.809 -10.724 -0.699 1.00 92.69 301 PHE A N 1
ATOM 2327 C CA . PHE A 1 301 ? -12.451 -9.451 -0.075 1.00 92.69 301 PHE A CA 1
ATOM 2328 C C . PHE A 1 301 ? -13.363 -8.312 -0.555 1.00 92.69 301 PHE A C 1
ATOM 2330 O O . PHE A 1 301 ? -13.049 -7.577 -1.492 1.00 92.69 301 PHE A O 1
ATOM 2337 N N . ARG A 1 302 ? -14.539 -8.194 0.070 1.00 90.94 302 ARG A N 1
ATOM 2338 C CA . ARG A 1 302 ? -15.600 -7.238 -0.295 1.00 90.94 302 ARG A CA 1
ATOM 2339 C C . ARG A 1 302 ? -16.243 -6.595 0.942 1.00 90.94 302 ARG A C 1
ATOM 2341 O O . ARG A 1 302 ? -16.161 -7.179 2.023 1.00 90.94 302 ARG A O 1
ATOM 2348 N N . PRO A 1 303 ? -16.911 -5.432 0.812 1.00 91.62 303 PRO A N 1
ATOM 2349 C CA . PRO A 1 303 ? -17.603 -4.797 1.932 1.00 91.62 303 PRO A CA 1
ATOM 2350 C C . PRO A 1 303 ? -18.548 -5.751 2.671 1.00 91.62 303 PRO A C 1
ATOM 2352 O O . PRO A 1 303 ? -19.302 -6.493 2.039 1.00 91.62 303 PRO A O 1
ATOM 2355 N N . GLY A 1 304 ? -18.497 -5.739 4.003 1.00 92.31 304 GLY A N 1
ATOM 2356 C CA . GLY A 1 304 ? -19.313 -6.598 4.864 1.00 92.31 304 GLY A CA 1
ATOM 2357 C C . GLY A 1 304 ? -18.885 -8.069 4.922 1.00 92.31 304 GLY A C 1
ATOM 2358 O O . GLY A 1 304 ? -19.515 -8.839 5.647 1.00 92.31 304 GLY A O 1
ATOM 2359 N N . ALA A 1 305 ? -17.838 -8.484 4.196 1.00 93.12 305 ALA A N 1
ATOM 2360 C CA . ALA A 1 305 ? -17.276 -9.825 4.341 1.00 93.12 305 ALA A CA 1
ATOM 2361 C C . ALA A 1 305 ? -16.769 -10.042 5.773 1.00 93.12 305 ALA A C 1
ATOM 2363 O O . ALA A 1 305 ? -16.242 -9.119 6.397 1.00 93.12 305 ALA A O 1
ATOM 2364 N N . ARG A 1 306 ? -16.947 -11.263 6.283 1.00 97.06 306 ARG A N 1
ATOM 2365 C CA . ARG A 1 306 ? -16.590 -11.661 7.647 1.00 97.06 306 ARG A CA 1
ATOM 2366 C C . ARG A 1 306 ? -15.568 -12.784 7.597 1.00 97.06 306 ARG A C 1
ATOM 2368 O O . ARG A 1 306 ? -15.750 -13.719 6.822 1.00 97.06 306 ARG A O 1
ATOM 2375 N N . PHE A 1 307 ? -14.558 -12.708 8.451 1.00 97.62 307 PHE A N 1
ATOM 2376 C CA . PHE A 1 307 ? -13.488 -13.696 8.530 1.00 97.62 307 PHE A CA 1
ATOM 2377 C C . PHE A 1 307 ? -13.231 -14.085 9.978 1.00 97.62 307 PHE A C 1
ATOM 2379 O O . PHE A 1 307 ? -13.216 -13.210 10.847 1.00 97.62 307 PHE A O 1
ATOM 2386 N N . GLN A 1 308 ? -13.007 -15.378 10.220 1.00 98.12 308 GLN A N 1
ATOM 2387 C CA . GLN A 1 308 ? -12.340 -15.816 11.441 1.00 98.12 308 GLN A CA 1
ATOM 2388 C C . GLN A 1 308 ? -10.877 -15.412 11.355 1.00 98.12 308 GLN A C 1
ATOM 2390 O O . GLN A 1 308 ? -10.240 -15.564 10.304 1.00 98.12 308 GLN A O 1
ATOM 2395 N N . VAL A 1 309 ? -10.383 -14.830 12.441 1.00 98.31 309 VAL A N 1
ATOM 2396 C CA . VAL A 1 309 ? -9.031 -14.304 12.482 1.00 98.31 309 VAL A CA 1
ATOM 2397 C C . VAL A 1 309 ? -8.329 -14.637 13.783 1.00 98.31 309 VAL A C 1
ATOM 2399 O O . VAL A 1 309 ? -8.914 -14.538 14.862 1.00 98.31 309 VAL A O 1
ATOM 2402 N N . GLY A 1 310 ? -7.040 -14.932 13.669 1.00 98.12 310 GLY A N 1
ATOM 2403 C CA . GLY A 1 310 ? -6.102 -14.758 14.766 1.00 98.12 310 GLY A CA 1
ATOM 2404 C C . GLY A 1 310 ? -5.400 -13.406 14.643 1.00 98.12 310 GLY A C 1
ATOM 2405 O O . GLY A 1 310 ? -5.232 -12.868 13.543 1.00 98.12 310 GLY A O 1
ATOM 2406 N N . VAL A 1 311 ? -4.991 -12.845 15.774 1.00 98.19 311 VAL A N 1
ATOM 2407 C CA . VAL A 1 311 ? -4.189 -11.624 15.837 1.00 98.19 311 VAL A CA 1
ATOM 2408 C C . VAL A 1 311 ? -2.885 -11.922 16.559 1.00 98.19 311 VAL A C 1
ATOM 2410 O O . VAL A 1 311 ? -2.867 -12.554 17.617 1.00 98.19 311 VAL A O 1
ATOM 2413 N N . TRP A 1 312 ? -1.794 -11.437 15.983 1.00 97.94 312 TRP A N 1
ATOM 2414 C CA . TRP A 1 312 ? -0.436 -11.571 16.487 1.00 97.94 312 TRP A CA 1
ATOM 2415 C C . TRP A 1 312 ? 0.260 -10.215 16.468 1.00 97.94 312 TRP A C 1
ATOM 2417 O O . TRP A 1 312 ? -0.114 -9.312 15.719 1.00 97.94 312 TRP A O 1
ATOM 2427 N N . GLU A 1 313 ? 1.305 -10.080 17.269 1.00 96.69 313 GLU A N 1
ATOM 2428 C CA . GLU A 1 313 ? 2.269 -8.998 17.109 1.00 96.69 313 GLU A CA 1
ATOM 2429 C C . GLU A 1 313 ? 3.114 -9.227 15.840 1.00 96.69 313 GLU A C 1
ATOM 2431 O O . GLU A 1 313 ? 3.470 -10.356 15.496 1.00 96.69 313 GLU A O 1
ATOM 2436 N N . ASP A 1 314 ? 3.446 -8.150 15.134 1.00 93.19 314 ASP A N 1
ATOM 2437 C CA . ASP A 1 314 ? 4.439 -8.137 14.059 1.00 93.19 314 ASP A CA 1
ATOM 2438 C C . ASP A 1 314 ? 5.824 -8.295 14.699 1.00 93.19 314 ASP A C 1
ATOM 2440 O O . ASP A 1 314 ? 6.270 -7.402 15.418 1.00 93.19 314 ASP A O 1
ATOM 2444 N N . GLY A 1 315 ? 6.483 -9.438 14.488 1.00 86.88 315 GLY A N 1
ATOM 2445 C CA . GLY A 1 315 ? 7.647 -9.836 15.290 1.00 86.88 315 GLY A CA 1
ATOM 2446 C C . GLY A 1 315 ? 8.800 -8.824 15.270 1.00 86.88 315 GLY A C 1
ATOM 2447 O O . GLY A 1 315 ? 9.269 -8.391 16.318 1.00 86.88 315 GLY A O 1
ATOM 2448 N N . ASP A 1 316 ? 9.240 -8.426 14.075 1.00 85.62 316 ASP A N 1
ATOM 2449 C CA . ASP A 1 316 ? 10.209 -7.350 13.865 1.00 85.62 316 ASP A CA 1
ATOM 2450 C C . ASP A 1 316 ? 9.795 -6.529 12.644 1.00 85.62 316 ASP A C 1
ATOM 2452 O O . ASP A 1 316 ? 9.977 -6.918 11.481 1.00 85.62 316 ASP A O 1
ATOM 2456 N N . ARG A 1 317 ? 9.226 -5.355 12.918 1.00 85.00 317 ARG A N 1
ATOM 2457 C CA . ARG A 1 317 ? 8.776 -4.431 11.880 1.00 85.00 317 ARG A CA 1
ATOM 2458 C C . ARG A 1 317 ? 9.917 -3.671 11.195 1.00 85.00 317 ARG A C 1
ATOM 2460 O O . ARG A 1 317 ? 9.706 -3.083 10.134 1.00 85.00 317 ARG A O 1
ATOM 2467 N N . SER A 1 318 ? 11.123 -3.708 11.760 1.00 84.44 318 SER A N 1
ATOM 2468 C CA . SER A 1 318 ? 12.324 -3.134 11.149 1.00 84.44 318 SER A CA 1
ATOM 2469 C C . SER A 1 318 ? 13.002 -4.076 10.148 1.00 84.44 318 SER A C 1
ATOM 2471 O O . SER A 1 318 ? 13.773 -3.609 9.302 1.00 84.44 318 SER A O 1
ATOM 2473 N N . ASP A 1 319 ? 12.685 -5.377 10.187 1.00 89.50 319 ASP A N 1
ATOM 2474 C CA . ASP A 1 319 ? 13.183 -6.338 9.207 1.00 89.50 319 ASP A CA 1
ATOM 2475 C C . ASP A 1 319 ? 12.637 -6.009 7.808 1.00 89.50 319 ASP A C 1
ATOM 2477 O O . ASP A 1 319 ? 11.439 -5.794 7.586 1.00 89.50 319 ASP A O 1
ATOM 2481 N N . ALA A 1 320 ? 13.552 -5.980 6.840 1.00 91.69 320 ALA A N 1
ATOM 2482 C CA . ALA A 1 320 ? 13.248 -5.741 5.439 1.00 91.69 320 ALA A CA 1
ATOM 2483 C C . ALA A 1 320 ? 12.389 -6.857 4.816 1.00 91.69 320 ALA A C 1
ATOM 2485 O O . ALA A 1 320 ? 11.681 -6.610 3.839 1.00 91.69 320 ALA A O 1
ATOM 2486 N N . SER A 1 321 ? 12.476 -8.074 5.350 1.00 92.12 321 SER A N 1
ATOM 2487 C CA . SER A 1 321 ? 11.650 -9.218 4.983 1.00 92.12 321 SER A CA 1
ATOM 2488 C C . SER A 1 321 ? 10.292 -9.163 5.677 1.00 92.12 321 SER A C 1
ATOM 2490 O O . SER A 1 321 ? 10.176 -8.837 6.856 1.00 92.12 321 SER A O 1
ATOM 2492 N N . SER A 1 322 ? 9.247 -9.581 4.970 1.00 90.00 322 SER A N 1
ATOM 2493 C CA . SER A 1 322 ? 7.901 -9.740 5.531 1.00 90.00 322 SER A CA 1
ATOM 2494 C C . SER A 1 322 ? 7.688 -11.072 6.263 1.00 90.00 322 SER A C 1
ATOM 2496 O O . SER A 1 322 ? 6.560 -11.377 6.654 1.00 90.00 322 SER A O 1
ATOM 2498 N N . LYS A 1 323 ? 8.749 -11.860 6.510 1.00 91.94 323 LYS A N 1
ATOM 2499 C CA . LYS A 1 323 ? 8.666 -13.109 7.295 1.00 91.94 323 LYS A CA 1
ATOM 2500 C C . LYS A 1 323 ? 8.039 -12.882 8.674 1.00 91.94 323 LYS A C 1
ATOM 2502 O O . LYS A 1 323 ? 7.161 -13.642 9.062 1.00 91.94 323 LYS A O 1
ATOM 2507 N N . HIS A 1 324 ? 8.384 -11.786 9.350 1.00 89.69 324 HIS A N 1
ATOM 2508 C CA . HIS A 1 324 ? 7.863 -11.461 10.684 1.00 89.69 324 HIS A CA 1
ATOM 2509 C C . HIS A 1 324 ? 6.401 -11.009 10.722 1.00 89.69 324 HIS A C 1
ATOM 2511 O O . HIS A 1 324 ? 5.799 -10.959 11.790 1.00 89.69 324 HIS A O 1
ATOM 2517 N N . ALA A 1 325 ? 5.822 -10.751 9.551 1.00 88.50 325 ALA A N 1
ATOM 2518 C CA . ALA A 1 325 ? 4.410 -10.449 9.383 1.00 88.50 325 ALA A CA 1
ATOM 2519 C C . ALA A 1 325 ? 3.650 -11.565 8.649 1.00 88.50 325 ALA A C 1
ATOM 2521 O O . ALA A 1 325 ? 2.541 -11.338 8.179 1.00 88.50 325 ALA A O 1
ATOM 2522 N N . SER A 1 326 ? 4.240 -12.757 8.505 1.00 91.44 326 SER A N 1
ATOM 2523 C CA . SER A 1 326 ? 3.601 -13.878 7.802 1.00 91.44 326 SER A CA 1
ATOM 2524 C C . SER A 1 326 ? 3.870 -15.240 8.442 1.00 91.44 326 SER A C 1
ATOM 2526 O O . SER A 1 326 ? 2.922 -15.933 8.789 1.00 91.44 326 SER A O 1
ATOM 2528 N N . SER A 1 327 ? 5.133 -15.632 8.613 1.00 89.88 327 SER A N 1
ATOM 2529 C CA . SER A 1 327 ? 5.520 -16.968 9.099 1.00 89.88 327 SER A CA 1
ATOM 2530 C C . SER A 1 327 ? 6.275 -16.961 10.430 1.00 89.88 327 SER A C 1
ATOM 2532 O O . SER A 1 327 ? 6.252 -17.948 11.154 1.00 89.88 327 SER A O 1
ATOM 2534 N N . GLU A 1 328 ? 6.956 -15.866 10.756 1.00 93.00 328 GLU A N 1
ATOM 2535 C CA . GLU A 1 328 ? 7.760 -15.675 11.973 1.00 93.00 328 GLU A CA 1
ATOM 2536 C C . GLU A 1 328 ? 7.122 -14.603 12.869 1.00 93.00 328 GLU A C 1
ATOM 2538 O O . GLU A 1 328 ? 7.772 -13.631 13.265 1.00 93.00 328 GLU A O 1
ATOM 2543 N N . LEU A 1 329 ? 5.818 -14.756 13.109 1.00 94.31 329 LEU A N 1
ATOM 2544 C CA . LEU A 1 329 ? 4.999 -13.823 13.884 1.00 94.31 329 LEU A CA 1
ATOM 2545 C C . LEU A 1 329 ? 5.493 -13.700 15.334 1.00 94.31 329 LEU A C 1
ATOM 2547 O O . LEU A 1 329 ? 6.139 -14.604 15.870 1.00 94.31 329 LEU A O 1
ATOM 2551 N N . GLY A 1 330 ? 5.175 -12.568 15.958 1.00 95.25 330 GLY A N 1
ATOM 2552 C CA . GLY A 1 330 ? 5.449 -12.301 17.364 1.00 95.25 330 GLY A CA 1
ATOM 2553 C C . GLY A 1 330 ? 4.461 -12.992 18.305 1.00 95.25 330 GLY A C 1
ATOM 2554 O O . GLY A 1 330 ? 3.900 -14.050 18.010 1.00 95.25 330 GLY A O 1
ATOM 2555 N N . ALA A 1 331 ? 4.249 -12.386 19.475 1.00 96.56 331 ALA A N 1
ATOM 2556 C CA . ALA A 1 331 ? 3.340 -12.929 20.475 1.00 96.56 331 ALA A CA 1
ATOM 2557 C C . ALA A 1 331 ? 1.904 -13.018 19.935 1.00 96.56 331 ALA A C 1
ATOM 2559 O O . ALA A 1 331 ? 1.402 -12.094 19.295 1.00 96.56 331 ALA A O 1
ATOM 2560 N N . PHE A 1 332 ? 1.236 -14.136 20.214 1.00 97.06 332 PHE A N 1
ATOM 2561 C CA . PHE A 1 332 ? -0.190 -14.272 19.951 1.00 97.06 332 PHE A CA 1
ATOM 2562 C C . PHE A 1 332 ? -0.983 -13.349 20.880 1.00 97.06 332 PHE A C 1
ATOM 2564 O O . PHE A 1 332 ? -0.703 -13.284 22.078 1.00 97.06 332 PHE A O 1
ATOM 2571 N N . VAL A 1 333 ? -1.962 -12.647 20.316 1.00 97.31 333 VAL A N 1
ATOM 2572 C CA . VAL A 1 333 ? -2.791 -11.671 21.028 1.00 97.31 333 VAL A CA 1
ATOM 2573 C C . VAL A 1 333 ? -4.166 -12.255 21.330 1.00 97.31 333 VAL A C 1
ATOM 2575 O O . VAL A 1 333 ? -4.603 -12.223 22.474 1.00 97.31 333 VAL A O 1
ATOM 2578 N N . GLY A 1 334 ? -4.845 -12.817 20.328 1.00 97.31 334 GLY A N 1
ATOM 2579 C CA . GLY A 1 334 ? -6.180 -13.378 20.520 1.00 97.31 334 GLY A CA 1
ATOM 2580 C C . GLY A 1 334 ? -6.888 -13.729 19.218 1.00 97.31 334 GLY A C 1
ATOM 2581 O O . GLY A 1 334 ? -6.400 -13.431 18.128 1.00 97.31 334 GLY A O 1
ATOM 2582 N N . TYR A 1 335 ? -8.058 -14.352 19.345 1.00 98.06 335 TYR A N 1
ATOM 2583 C CA . TYR A 1 335 ? -8.946 -14.664 18.224 1.00 98.06 335 TYR A CA 1
ATOM 2584 C C . TYR A 1 335 ? -10.113 -13.680 18.139 1.00 98.06 335 TYR A C 1
ATOM 2586 O O . TYR A 1 335 ? -10.544 -13.097 19.140 1.00 98.06 335 TYR A O 1
ATOM 2594 N N . GLY A 1 336 ? -10.676 -13.537 16.944 1.00 97.25 336 GLY A N 1
ATOM 2595 C CA . GLY A 1 336 ? -11.843 -12.698 16.716 1.00 97.25 336 GLY A CA 1
ATOM 2596 C C . GLY A 1 336 ? -12.522 -12.943 15.377 1.00 97.25 336 GLY A C 1
ATOM 2597 O O . GLY A 1 336 ? -12.128 -13.800 14.587 1.00 97.25 336 GLY A O 1
ATOM 2598 N N . VAL A 1 337 ? -13.551 -12.142 15.121 1.00 98.00 337 VAL A N 1
ATOM 2599 C CA . VAL A 1 337 ? -14.216 -12.046 13.825 1.00 98.00 337 VAL A CA 1
ATOM 2600 C C . VAL A 1 337 ? -13.980 -10.655 13.260 1.00 98.00 337 VAL A C 1
ATOM 2602 O O . VAL A 1 337 ? -14.400 -9.655 13.845 1.00 98.00 337 VAL A O 1
ATOM 2605 N N . LEU A 1 338 ? -13.334 -10.587 12.099 1.00 97.81 338 LEU A N 1
ATOM 2606 C CA . LEU A 1 338 ? -13.115 -9.337 11.383 1.00 97.81 338 LEU A CA 1
ATOM 2607 C C . LEU A 1 338 ? -14.199 -9.152 10.323 1.00 97.81 338 LEU A C 1
ATOM 2609 O O . LEU A 1 338 ? -14.343 -9.977 9.423 1.00 97.81 338 LEU A O 1
ATOM 2613 N N . THR A 1 339 ? -14.944 -8.054 10.410 1.00 97.38 339 THR A N 1
ATOM 2614 C CA . THR A 1 339 ? -15.906 -7.634 9.385 1.00 97.38 339 THR A CA 1
ATOM 2615 C C . THR A 1 339 ? -15.339 -6.455 8.605 1.00 97.38 339 THR A C 1
ATOM 2617 O O . THR A 1 339 ? -15.008 -5.426 9.199 1.00 97.38 339 THR A O 1
ATOM 2620 N N . LEU A 1 340 ? -15.239 -6.577 7.279 1.00 95.31 340 LEU A N 1
ATOM 2621 C CA . LEU A 1 340 ? -14.737 -5.498 6.428 1.00 95.31 340 LEU A CA 1
ATOM 2622 C C . LEU A 1 340 ? -15.741 -4.346 6.350 1.00 95.31 340 LEU A C 1
ATOM 2624 O O . LEU A 1 340 ? -16.936 -4.562 6.133 1.00 95.31 340 LEU A O 1
ATOM 2628 N N . GLY A 1 341 ? -15.240 -3.118 6.481 1.00 92.50 341 GLY A N 1
ATOM 2629 C CA . GLY A 1 341 ? -16.044 -1.909 6.331 1.00 92.50 341 GLY A CA 1
ATOM 2630 C C . GLY A 1 341 ? -16.484 -1.646 4.887 1.00 92.50 341 GLY A C 1
ATOM 2631 O O . GLY A 1 341 ? -16.213 -2.410 3.963 1.00 92.50 341 GLY A O 1
ATOM 2632 N N . GLU A 1 342 ? -17.154 -0.516 4.670 1.00 89.81 342 GLU A N 1
ATOM 2633 C CA . GLU A 1 342 ? -17.684 -0.137 3.348 1.00 89.81 342 GLU A CA 1
ATOM 2634 C C . GLU A 1 342 ? -16.589 0.247 2.340 1.00 89.81 342 GLU A C 1
ATOM 2636 O O . GLU A 1 342 ? -16.789 0.177 1.130 1.00 89.81 342 GLU A O 1
ATOM 2641 N N . SER A 1 343 ? -15.429 0.675 2.839 1.00 90.00 343 SER A N 1
ATOM 2642 C CA . SER A 1 343 ? -14.321 1.170 2.025 1.00 90.00 343 SER A CA 1
ATOM 2643 C C . SER A 1 343 ? -13.299 0.061 1.824 1.00 90.00 343 SER A C 1
ATOM 2645 O O . SER A 1 343 ? -12.329 -0.041 2.583 1.00 90.00 343 SER A O 1
ATOM 2647 N N . VAL A 1 344 ? -13.524 -0.738 0.786 1.00 92.12 344 VAL A N 1
ATOM 2648 C CA . VAL A 1 344 ? -12.627 -1.805 0.336 1.00 92.12 344 VAL A CA 1
ATOM 2649 C C . VAL A 1 344 ? -11.974 -1.400 -0.983 1.00 92.12 344 VAL A C 1
ATOM 2651 O O . VAL A 1 344 ? -12.648 -0.967 -1.924 1.00 92.12 344 VAL A O 1
ATOM 2654 N N . TYR A 1 345 ? -10.655 -1.549 -1.031 1.00 92.94 345 TYR A N 1
ATOM 2655 C CA . TYR A 1 345 ? -9.801 -1.267 -2.172 1.00 92.94 345 TYR A CA 1
ATOM 2656 C C . TYR A 1 345 ? -9.078 -2.551 -2.592 1.00 92.94 345 TYR A C 1
ATOM 2658 O O . TYR A 1 345 ? -8.506 -3.250 -1.755 1.00 92.94 345 TYR A O 1
ATOM 2666 N N . VAL A 1 346 ? -9.133 -2.861 -3.888 1.00 91.69 346 VAL A N 1
ATOM 2667 C CA . VAL A 1 346 ? -8.554 -4.076 -4.471 1.00 91.69 346 VAL A CA 1
ATOM 2668 C C . VAL A 1 346 ? -7.871 -3.720 -5.776 1.00 91.69 346 VAL A C 1
ATOM 2670 O O . VAL A 1 346 ? -8.538 -3.245 -6.692 1.00 91.69 346 VAL A O 1
ATOM 2673 N N . ASP A 1 347 ? -6.574 -3.981 -5.873 1.00 90.88 347 ASP A N 1
ATOM 2674 C CA . ASP A 1 347 ? -5.810 -3.784 -7.099 1.00 90.88 347 ASP A CA 1
ATOM 2675 C C . ASP A 1 347 ? -4.837 -4.939 -7.355 1.00 90.88 347 ASP A C 1
ATOM 2677 O O . ASP A 1 347 ? -3.825 -5.112 -6.675 1.00 90.88 347 ASP A O 1
ATOM 2681 N N . SER A 1 348 ? -5.176 -5.734 -8.362 1.00 90.19 348 SER A N 1
ATOM 2682 C CA . SER A 1 348 ? -4.423 -6.899 -8.839 1.00 90.19 348 SER A CA 1
ATOM 2683 C C . SER A 1 348 ? -3.491 -6.573 -10.009 1.00 90.19 348 SER A C 1
ATOM 2685 O O . SER A 1 348 ? -2.701 -7.417 -10.433 1.00 90.19 348 SER A O 1
ATOM 2687 N N . GLU A 1 349 ? -3.556 -5.355 -10.551 1.00 89.88 349 GLU A N 1
ATOM 2688 C CA . GLU A 1 349 ? -2.910 -5.021 -11.819 1.00 89.88 349 GLU A CA 1
ATOM 2689 C C . GLU A 1 349 ? -1.762 -4.037 -11.632 1.00 89.88 349 GLU A C 1
ATOM 2691 O O . GLU A 1 349 ? -0.653 -4.321 -12.091 1.00 89.88 349 GLU A O 1
ATOM 2696 N N . ALA A 1 350 ? -1.974 -2.900 -10.956 1.00 89.12 350 ALA A N 1
ATOM 2697 C CA . ALA A 1 350 ? -0.976 -1.827 -10.972 1.00 89.12 350 ALA A CA 1
ATOM 2698 C C . ALA A 1 350 ? 0.347 -2.258 -10.337 1.00 89.12 350 ALA A C 1
ATOM 2700 O O . ALA A 1 350 ? 1.417 -1.968 -10.875 1.00 89.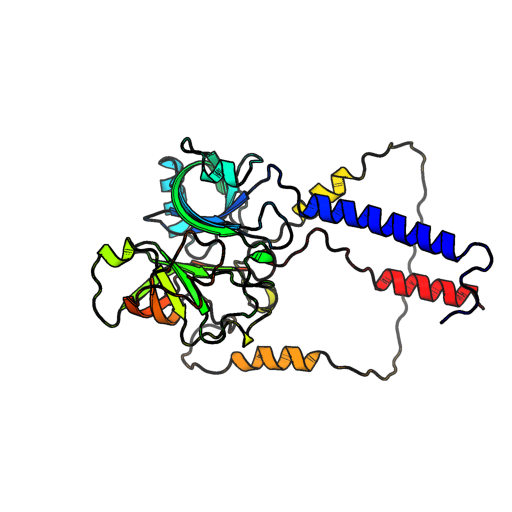12 350 ALA A O 1
ATOM 2701 N N . MET A 1 351 ? 0.286 -3.017 -9.242 1.00 92.19 351 MET A N 1
ATOM 2702 C CA . MET A 1 351 ? 1.486 -3.495 -8.561 1.00 92.19 351 MET A CA 1
ATOM 2703 C C . MET A 1 351 ? 2.304 -4.484 -9.415 1.00 92.19 351 MET A C 1
ATOM 2705 O O . MET A 1 351 ? 3.539 -4.501 -9.338 1.00 92.19 351 MET A O 1
ATOM 2709 N N . ASN A 1 352 ? 1.625 -5.269 -10.257 1.00 93.88 352 ASN A N 1
ATOM 2710 C CA . ASN A 1 352 ? 2.216 -6.264 -11.160 1.00 93.88 352 ASN A CA 1
ATOM 2711 C C . ASN A 1 352 ? 2.588 -5.692 -12.532 1.00 93.88 352 ASN A C 1
ATOM 2713 O O . ASN A 1 352 ? 3.267 -6.355 -13.318 1.00 93.88 352 ASN A O 1
ATOM 2717 N N . PHE A 1 353 ? 2.143 -4.477 -12.844 1.00 91.00 353 PHE A N 1
ATOM 2718 C CA . PHE A 1 353 ? 2.368 -3.865 -14.139 1.00 91.00 353 PHE A CA 1
ATOM 2719 C C . PHE A 1 353 ? 3.842 -3.487 -14.327 1.00 91.00 353 PHE A C 1
ATOM 2721 O O . PHE A 1 353 ? 4.458 -2.816 -13.495 1.00 91.00 353 PHE A O 1
ATOM 2728 N N . ASP A 1 354 ? 4.404 -3.891 -15.467 1.00 90.38 354 ASP A N 1
ATOM 2729 C CA . ASP A 1 354 ? 5.733 -3.478 -15.901 1.00 90.38 354 ASP A CA 1
ATOM 2730 C C . ASP A 1 354 ? 5.616 -2.433 -17.022 1.00 90.38 354 ASP A C 1
ATOM 2732 O O . ASP A 1 354 ? 5.385 -2.807 -18.176 1.00 90.38 354 ASP A O 1
ATOM 2736 N N . PRO A 1 355 ? 5.812 -1.131 -16.732 1.00 87.69 355 PRO A N 1
ATOM 2737 C CA . PRO A 1 355 ? 5.733 -0.087 -17.753 1.00 87.69 355 PRO A CA 1
ATOM 2738 C C . PRO A 1 355 ? 6.854 -0.180 -18.797 1.00 87.69 355 PRO A C 1
ATOM 2740 O O . PRO A 1 355 ? 6.804 0.514 -19.811 1.00 87.69 355 PRO A O 1
ATOM 2743 N N . PHE A 1 356 ? 7.876 -1.003 -18.550 1.00 86.12 356 PHE A N 1
ATOM 2744 C CA . PHE A 1 356 ? 9.005 -1.213 -19.447 1.00 86.12 356 PHE A CA 1
ATOM 2745 C C . PHE A 1 356 ? 8.898 -2.512 -20.250 1.00 86.12 356 PHE A C 1
ATOM 2747 O O . PHE A 1 356 ? 9.728 -2.744 -21.133 1.00 86.12 356 PHE A O 1
ATOM 2754 N N . LYS A 1 357 ? 7.902 -3.364 -19.973 1.00 85.25 357 LYS A N 1
ATOM 2755 C CA . LYS A 1 357 ? 7.688 -4.590 -20.743 1.00 85.25 357 LYS A CA 1
ATOM 2756 C C . LYS A 1 357 ? 7.308 -4.219 -22.172 1.00 85.25 357 LYS A C 1
ATOM 2758 O O . LYS A 1 357 ? 6.333 -3.508 -22.413 1.00 85.25 357 LYS A O 1
ATOM 2763 N N . LYS A 1 358 ? 8.083 -4.719 -23.135 1.00 78.12 358 LYS A N 1
ATOM 2764 C CA . LYS A 1 358 ? 7.747 -4.594 -24.552 1.00 78.12 358 LYS A CA 1
ATOM 2765 C C . LYS A 1 358 ? 6.446 -5.344 -24.806 1.00 78.12 358 LYS A C 1
ATOM 2767 O O . LYS A 1 358 ? 6.315 -6.508 -24.436 1.00 78.12 358 LYS A O 1
ATOM 2772 N N . VAL A 1 359 ? 5.490 -4.675 -25.440 1.00 71.25 359 VAL A N 1
ATOM 2773 C CA . VAL A 1 359 ? 4.325 -5.359 -25.995 1.00 71.25 359 VAL A CA 1
ATOM 2774 C C . VAL A 1 359 ? 4.841 -6.159 -27.181 1.00 71.25 359 VAL A C 1
ATOM 2776 O O . VAL A 1 359 ? 5.239 -5.580 -28.192 1.00 71.25 359 VAL A O 1
ATOM 2779 N N . GLU A 1 360 ? 4.907 -7.480 -27.034 1.00 63.28 360 GLU A N 1
ATOM 2780 C CA . GLU A 1 360 ? 5.176 -8.359 -28.163 1.00 63.28 360 GLU A CA 1
ATOM 2781 C C . GLU A 1 360 ? 4.027 -8.201 -29.146 1.00 63.28 360 GLU A C 1
ATOM 2783 O O . GLU A 1 360 ? 2.900 -8.640 -28.916 1.00 63.28 360 GLU A O 1
ATOM 2788 N N . LYS A 1 361 ? 4.300 -7.519 -30.251 1.00 61.03 361 LYS A N 1
ATOM 2789 C CA . LYS A 1 361 ? 3.344 -7.385 -31.336 1.00 61.03 361 LYS A CA 1
ATOM 2790 C C . LYS A 1 361 ? 3.387 -8.658 -32.164 1.00 61.03 361 LYS A C 1
ATOM 2792 O O . LYS A 1 361 ? 3.857 -8.659 -33.292 1.00 61.03 361 LYS A O 1
ATOM 2797 N N . VAL A 1 362 ? 2.931 -9.764 -31.586 1.00 57.88 362 VAL A N 1
ATOM 2798 C CA . VAL A 1 362 ? 2.866 -11.079 -32.247 1.00 57.88 362 VAL A CA 1
ATOM 2799 C C . VAL A 1 362 ? 2.136 -10.983 -33.598 1.00 57.88 362 VAL A C 1
ATOM 2801 O O . VAL A 1 362 ? 2.478 -11.688 -34.543 1.00 57.88 362 VAL A O 1
ATOM 2804 N N . SER A 1 363 ? 1.191 -10.050 -33.729 1.00 56.56 363 SER A N 1
ATOM 2805 C CA . SER A 1 363 ? 0.543 -9.688 -34.993 1.00 56.56 363 SER A CA 1
ATOM 2806 C C . SER A 1 363 ? 1.498 -9.107 -36.047 1.00 56.56 363 SER A C 1
ATOM 2808 O O . SER A 1 363 ? 1.374 -9.455 -37.216 1.00 56.56 363 SER A O 1
ATOM 2810 N N . GLU A 1 364 ? 2.473 -8.280 -35.662 1.00 58.59 364 GLU A N 1
ATOM 2811 C CA . GLU A 1 364 ? 3.508 -7.774 -36.577 1.00 58.59 364 GLU A CA 1
ATOM 2812 C C . GLU A 1 364 ? 4.474 -8.885 -36.998 1.00 58.59 364 GLU A C 1
ATOM 2814 O O . GLU A 1 364 ? 4.848 -8.946 -38.162 1.00 58.59 364 GLU A O 1
ATOM 2819 N N . TRP A 1 365 ? 4.814 -9.818 -36.101 1.00 61.19 365 TRP A N 1
ATOM 2820 C CA . TRP A 1 365 ? 5.641 -10.977 -36.464 1.00 61.19 365 TRP A CA 1
ATOM 2821 C C . TRP A 1 365 ? 4.933 -11.885 -37.471 1.00 61.19 365 TRP A C 1
ATOM 2823 O O . TRP A 1 365 ? 5.546 -12.295 -38.450 1.00 61.19 365 TRP A O 1
ATOM 2833 N N . ARG A 1 366 ? 3.637 -12.164 -37.270 1.00 61.41 366 ARG A N 1
ATOM 2834 C CA . ARG A 1 366 ? 2.826 -12.924 -38.238 1.00 61.41 366 ARG A CA 1
ATOM 2835 C C . ARG A 1 366 ? 2.778 -12.236 -39.602 1.00 61.41 366 ARG A C 1
ATOM 2837 O O . ARG A 1 366 ? 2.953 -12.899 -40.614 1.00 61.41 366 ARG A O 1
ATOM 2844 N N . TYR A 1 367 ? 2.617 -10.915 -39.619 1.00 63.81 367 TYR A N 1
ATOM 2845 C CA . TYR A 1 367 ? 2.618 -10.134 -40.855 1.00 63.81 367 TYR A CA 1
ATOM 2846 C C . TYR A 1 367 ? 3.980 -10.148 -41.574 1.00 63.81 367 TYR A C 1
ATOM 2848 O O . TYR A 1 367 ? 4.033 -10.290 -42.794 1.00 63.81 367 TYR A O 1
ATOM 2856 N N . GLU A 1 368 ? 5.088 -10.031 -40.837 1.00 64.88 368 GLU A N 1
ATOM 2857 C CA . GLU A 1 368 ? 6.439 -10.097 -41.411 1.00 64.88 368 GLU A CA 1
ATOM 2858 C C . GLU A 1 368 ? 6.774 -11.507 -41.933 1.00 64.88 368 GLU A C 1
ATOM 2860 O O . GLU A 1 368 ? 7.330 -11.628 -43.024 1.00 64.88 368 GLU A O 1
ATOM 2865 N N . PHE A 1 369 ? 6.378 -12.575 -41.229 1.00 66.56 369 PHE A N 1
ATOM 2866 C CA . PHE A 1 369 ? 6.554 -13.954 -41.708 1.00 66.56 369 PHE A CA 1
ATOM 2867 C C . PHE A 1 369 ? 5.732 -14.252 -42.968 1.00 66.56 369 PHE A C 1
ATOM 2869 O O . PHE A 1 369 ? 6.267 -14.845 -43.905 1.00 66.56 369 PHE A O 1
ATOM 2876 N N . ASP A 1 370 ? 4.481 -13.788 -43.035 1.00 66.75 370 ASP A N 1
ATOM 2877 C CA . ASP A 1 370 ? 3.645 -13.909 -44.238 1.00 66.75 370 ASP A CA 1
ATOM 2878 C C . ASP A 1 370 ? 4.250 -13.174 -45.443 1.00 66.75 370 ASP A C 1
ATOM 2880 O O . ASP A 1 370 ? 4.065 -13.593 -46.587 1.00 66.75 370 ASP A O 1
ATOM 2884 N N . ARG A 1 371 ? 4.977 -12.073 -45.213 1.00 65.25 371 ARG A N 1
ATOM 2885 C CA . ARG A 1 371 ? 5.648 -11.325 -46.284 1.00 65.25 371 ARG A CA 1
ATOM 2886 C C . ARG A 1 371 ? 6.894 -12.052 -46.789 1.00 65.25 371 ARG A C 1
ATOM 2888 O O . ARG A 1 371 ? 7.069 -12.156 -47.996 1.00 65.25 371 ARG A O 1
ATOM 2895 N N . ILE A 1 372 ? 7.695 -12.623 -45.887 1.00 69.62 372 ILE A N 1
ATOM 2896 C CA . ILE A 1 372 ? 8.868 -13.439 -46.247 1.00 69.62 372 ILE A CA 1
ATOM 2897 C C . ILE A 1 372 ? 8.446 -14.692 -47.030 1.00 69.62 372 ILE A C 1
ATOM 2899 O O . ILE A 1 372 ? 9.095 -15.044 -48.010 1.00 69.62 372 ILE A O 1
ATOM 2903 N N . GLY A 1 373 ? 7.339 -15.339 -46.645 1.00 63.19 373 GLY A N 1
ATOM 2904 C CA . GLY A 1 373 ? 6.808 -16.501 -47.368 1.00 63.19 373 GLY A CA 1
ATOM 2905 C C . GLY A 1 373 ? 6.430 -16.196 -48.821 1.00 63.19 373 GLY A C 1
ATOM 2906 O O . GLY A 1 373 ? 6.636 -17.035 -49.688 1.00 63.19 373 GLY A O 1
ATOM 2907 N N . LYS A 1 374 ? 5.954 -14.977 -49.099 1.00 65.50 374 LYS A N 1
ATOM 2908 C CA . LYS A 1 374 ? 5.587 -14.515 -50.450 1.00 65.50 374 LYS A CA 1
ATOM 2909 C C . LYS A 1 374 ? 6.770 -14.052 -51.303 1.00 65.50 374 LYS A C 1
ATOM 2911 O O . LYS A 1 374 ? 6.609 -13.906 -52.504 1.00 65.50 374 LYS A O 1
ATOM 2916 N N . GLU A 1 375 ? 7.923 -13.771 -50.698 1.00 59.00 375 GLU A N 1
ATOM 2917 C CA . GLU A 1 375 ? 9.152 -13.380 -51.411 1.00 59.00 375 GLU A CA 1
ATOM 2918 C C . GLU A 1 375 ? 10.027 -14.595 -51.786 1.00 59.00 375 GLU A C 1
ATOM 2920 O O . GLU A 1 375 ? 11.009 -14.446 -52.513 1.00 59.00 375 GLU A O 1
ATOM 2925 N N . LEU A 1 376 ? 9.687 -15.787 -51.279 1.00 51.66 376 LEU A N 1
ATOM 2926 C CA . LEU A 1 376 ? 10.370 -17.058 -51.549 1.00 51.66 376 LEU A CA 1
ATOM 2927 C C . LEU A 1 376 ? 9.659 -17.932 -52.605 1.00 51.66 376 LEU A C 1
ATOM 2929 O O . LEU A 1 376 ? 10.214 -18.964 -52.987 1.00 51.66 376 LEU A O 1
ATOM 2933 N N . GLU A 1 377 ? 8.473 -17.521 -53.064 1.00 44.31 377 GLU A N 1
ATOM 2934 C CA . GLU A 1 377 ? 7.776 -18.032 -54.262 1.00 44.31 377 GLU A CA 1
ATOM 2935 C C . GLU A 1 377 ? 8.100 -17.158 -55.480 1.00 44.31 377 GLU A C 1
ATOM 2937 O O . GLU A 1 377 ? 8.268 -17.733 -56.583 1.00 44.31 377 GLU A O 1
#